Protein AF-A0A0R0LYL5-F1 (afdb_monomer_lite)

Foldseek 3Di:
DDDDPPDDPPDPPLPPDDLVNQLPDQAHDFPVLCCVNPVPDDNVVSQQSSVVVLLVVVCVVPVPFQQLVVLLVPQPVLLVLLVVLLVVLVPDDPVLQWAQAPPTDRQDFLDPPFAKKKKWWQAARNQHPVNVCVLCVVDPQFDDKDKKQALLDPGRGIMIITTGDRPDPPVVVVVVSCVRDDPRTDMDIDGDHSDFDEAEDQDDDDPCLVVLLVLVVVQQCLQNVHPDDDDDPDSSSSQSSCCRSQVAHLRLRDGTRDPVRCCVVGTRGYHYHPHDPHPLSVVSSSQLSDDDDPVVLLPDDLLNVLLVQWDDPDPQWIAGVVPRDIDRDSVVSSVCCCPVVVVVSVVSVVSSVSSNSSSSNCHSNNSCSSNVSSDSDDDPNSPDCVPPDPPPPPPVDPPPDDDDDDD

Sequence (407 aa):
MAAFQNDRYNSKSLENVDLEFAIRNRKILTPIEFKLTFPNENYEEYTKLYYEEKLHRFFDRYSSEKWFNEKSDSGMSSKQKILDNYEEFEHLNREILPVLNINQVINTRLKNNDGHYLIFKNLPPNYGIRDIIELLSRFEEIKDFSIAKTSFNQSYDRRVFLTLEQNTDKTDIIEKLRLQTLDRIEIEYFEITHKIITKSSWIDQKPSDLENLRRILEILNKQYRTDIKFESDNIDHFIIFLRYVFNYCYYCTKLYDSDIEMFYDCGDYHLRDNKVQTTIFDRKQRVLTMEKDFSFAQNQTLEKELEYHVTRESANIFSCTQCHRNFENTKNVVEHIKIQHEAFARQIGRCLESFKKFVTQIDINLLIHLDGIDNNFLPSFSVHESEGSAVKYDLPLIYSGNLKFKK

InterPro domains:
  IPR013087 Zinc finger C2H2-type [PS00028] (320-341)
  IPR013087 Zinc finger C2H2-type [PS50157] (318-341)
  IPR035979 RNA-binding domain superfamily [SSF54928] (109-186)

Radius of gyration: 26.13 Å; chains: 1; bounding box: 83×54×70 Å

Structure (mmCIF, N/CA/C/O backbone):
data_AF-A0A0R0LYL5-F1
#
_entry.id   AF-A0A0R0LYL5-F1
#
loop_
_atom_site.group_PDB
_atom_site.id
_atom_site.type_symbol
_atom_site.label_atom_id
_atom_site.label_alt_id
_atom_site.label_comp_id
_atom_site.label_asym_id
_atom_site.label_entity_id
_atom_site.label_seq_id
_atom_site.pdbx_PDB_ins_code
_atom_site.Cartn_x
_atom_site.Cartn_y
_atom_site.Cartn_z
_atom_site.occupancy
_atom_site.B_iso_or_equiv
_atom_site.auth_seq_id
_atom_site.auth_comp_id
_atom_site.auth_asym_id
_atom_site.auth_atom_id
_atom_site.pdbx_PDB_model_num
ATOM 1 N N . MET A 1 1 ? -45.315 -14.054 -40.534 1.00 37.78 1 MET A N 1
ATOM 2 C CA . MET A 1 1 ? -44.138 -14.710 -41.140 1.00 37.78 1 MET A CA 1
ATOM 3 C C . MET A 1 1 ? -43.062 -13.661 -41.379 1.00 37.78 1 MET A C 1
ATOM 5 O O . MET A 1 1 ? -43.033 -13.043 -42.429 1.00 37.78 1 MET A O 1
ATOM 9 N N . ALA A 1 2 ? -42.233 -13.422 -40.369 1.00 29.41 2 ALA A N 1
ATOM 10 C CA . ALA A 1 2 ? -40.945 -12.748 -40.488 1.00 29.41 2 ALA A CA 1
ATOM 11 C C . ALA A 1 2 ? -40.094 -13.347 -39.367 1.00 29.41 2 ALA A C 1
ATOM 13 O O . ALA A 1 2 ? -40.275 -13.021 -38.195 1.00 29.41 2 ALA A O 1
ATOM 14 N N . ALA A 1 3 ? -39.305 -14.357 -39.722 1.00 32.59 3 ALA A N 1
ATOM 15 C CA . ALA A 1 3 ? -38.373 -14.997 -38.815 1.00 32.59 3 ALA A CA 1
ATOM 16 C C . ALA A 1 3 ? -37.209 -14.028 -38.600 1.00 32.59 3 ALA A C 1
ATOM 18 O O . ALA A 1 3 ? -36.387 -13.844 -39.494 1.00 32.59 3 ALA A O 1
ATOM 19 N N . PHE A 1 4 ? -37.161 -13.385 -37.435 1.00 31.69 4 PHE A N 1
ATOM 20 C CA . PHE A 1 4 ? -35.931 -12.755 -36.980 1.00 31.69 4 PHE A CA 1
ATOM 21 C C . PHE A 1 4 ? -35.004 -13.869 -36.504 1.00 31.69 4 PHE A C 1
ATOM 23 O O . PHE A 1 4 ? -35.215 -14.479 -35.456 1.00 31.69 4 PHE A O 1
ATOM 30 N N . GLN A 1 5 ? -34.021 -14.170 -37.350 1.00 33.56 5 GLN A N 1
ATOM 31 C CA . GLN A 1 5 ? -32.858 -14.970 -37.008 1.00 33.56 5 GLN A CA 1
ATOM 32 C C . GLN A 1 5 ? -32.156 -14.307 -35.824 1.00 33.56 5 GLN A C 1
ATOM 34 O O . GLN A 1 5 ? -31.600 -13.217 -35.932 1.00 33.56 5 GLN A O 1
ATOM 39 N N . ASN A 1 6 ? -32.233 -14.976 -34.680 1.00 35.50 6 ASN A N 1
ATOM 40 C CA . ASN A 1 6 ? -31.484 -14.649 -33.480 1.00 35.50 6 ASN A CA 1
ATOM 41 C C . ASN A 1 6 ? -30.079 -15.246 -33.652 1.00 35.50 6 ASN A C 1
ATOM 43 O O . ASN A 1 6 ? -29.750 -16.290 -33.091 1.00 35.50 6 ASN A O 1
ATOM 47 N N . ASP A 1 7 ? -29.288 -14.634 -34.532 1.00 35.66 7 ASP A N 1
ATOM 48 C CA . ASP A 1 7 ? -27.904 -15.022 -34.769 1.00 35.66 7 ASP A CA 1
ATOM 49 C C . ASP A 1 7 ? -26.972 -14.280 -33.796 1.00 35.66 7 ASP A C 1
ATOM 51 O O . ASP A 1 7 ? -26.820 -13.062 -33.846 1.00 35.66 7 ASP A O 1
ATOM 55 N N . ARG A 1 8 ? -26.296 -15.073 -32.956 1.00 39.69 8 ARG A N 1
ATOM 56 C CA . ARG A 1 8 ? -24.938 -14.849 -32.423 1.00 39.69 8 ARG A CA 1
ATOM 57 C C . ARG A 1 8 ? -24.684 -13.589 -31.582 1.00 39.69 8 ARG A C 1
ATOM 59 O O . ARG A 1 8 ? -24.010 -12.664 -32.024 1.00 39.69 8 ARG A O 1
ATOM 66 N N . TYR A 1 9 ? -25.025 -13.662 -30.296 1.00 40.66 9 TYR A N 1
ATOM 67 C CA . TYR A 1 9 ? -24.316 -12.903 -29.249 1.00 40.66 9 TYR A CA 1
ATOM 68 C C . TYR A 1 9 ? -23.882 -13.767 -28.051 1.00 40.66 9 TYR A C 1
ATOM 70 O O . TYR A 1 9 ? -23.636 -13.256 -26.970 1.00 40.66 9 TYR A O 1
ATOM 78 N N . ASN A 1 10 ? -23.707 -15.076 -28.257 1.00 42.78 10 ASN A N 1
ATOM 79 C CA . ASN A 1 10 ? -23.038 -15.960 -27.300 1.00 42.78 10 ASN A CA 1
ATOM 80 C C . ASN A 1 10 ? -21.687 -16.391 -27.890 1.00 42.78 10 ASN A C 1
ATOM 82 O O . ASN A 1 10 ? -21.699 -17.074 -28.909 1.00 42.78 10 ASN A O 1
ATOM 86 N N . SER A 1 11 ? -20.585 -15.969 -27.241 1.00 42.34 11 SER A N 1
ATOM 87 C CA . SER A 1 11 ? -19.160 -16.387 -27.378 1.00 42.34 11 SER A CA 1
ATOM 88 C C . SER A 1 11 ? -18.119 -15.300 -27.718 1.00 42.34 11 SER A C 1
ATOM 90 O O . SER A 1 11 ? -16.927 -15.586 -27.662 1.00 42.34 11 SER A O 1
ATOM 92 N N . LYS A 1 12 ? -18.500 -14.050 -28.017 1.00 41.22 12 LYS A N 1
ATOM 93 C CA . LYS A 1 12 ? -17.558 -13.023 -28.530 1.00 41.22 12 LYS A CA 1
ATOM 94 C C . LYS A 1 12 ? -16.740 -12.215 -27.501 1.00 41.22 12 LYS A C 1
ATOM 96 O O . LYS A 1 12 ? -16.011 -11.316 -27.907 1.00 41.22 12 LYS A O 1
ATOM 101 N N . SER A 1 13 ? -16.812 -12.484 -26.196 1.00 53.16 13 SER A N 1
ATOM 102 C CA . SER A 1 13 ? -16.097 -11.672 -25.183 1.00 53.16 13 SER A CA 1
ATOM 103 C C . SER A 1 13 ? -14.741 -12.228 -24.720 1.00 53.16 13 SER A C 1
ATOM 105 O O . SER A 1 13 ? -14.050 -11.549 -23.964 1.00 53.16 13 SER A O 1
ATOM 107 N N . LEU A 1 14 ? -14.329 -13.412 -25.190 1.00 54.69 14 LEU A N 1
ATOM 108 C CA . LEU A 1 14 ? -13.020 -14.019 -24.887 1.00 54.69 14 LEU A CA 1
ATOM 109 C C . LEU A 1 14 ? -12.032 -13.992 -26.067 1.00 54.69 14 LEU A C 1
ATOM 111 O O . LEU A 1 14 ? -10.840 -14.161 -25.846 1.00 54.69 14 LEU A O 1
ATOM 115 N N . GLU A 1 15 ? -12.489 -13.734 -27.300 1.00 57.09 15 GLU A N 1
ATOM 116 C CA . GLU A 1 15 ? -11.654 -13.831 -28.517 1.00 57.09 15 GLU A CA 1
ATOM 117 C C . GLU A 1 15 ? -10.520 -12.783 -28.607 1.00 57.09 15 GLU A C 1
ATOM 119 O O . GLU A 1 15 ? -9.663 -12.908 -29.473 1.00 57.09 15 GLU A O 1
ATOM 124 N N . ASN A 1 16 ? -10.464 -11.794 -27.702 1.00 72.00 16 ASN A N 1
ATOM 125 C CA . ASN A 1 16 ? -9.470 -10.706 -27.720 1.00 72.00 16 ASN A CA 1
ATOM 126 C C . ASN A 1 16 ? -8.650 -10.564 -26.421 1.00 72.00 16 ASN A C 1
ATOM 128 O O . ASN A 1 16 ? -8.036 -9.520 -26.204 1.00 72.00 16 ASN A O 1
ATOM 132 N N . VAL A 1 17 ? -8.668 -11.552 -25.519 1.00 86.50 17 VAL A N 1
ATOM 133 C CA . VAL A 1 17 ? -7.812 -11.515 -24.321 1.00 86.50 17 VAL A CA 1
ATOM 134 C C . VAL A 1 17 ? -6.481 -12.177 -24.662 1.00 86.50 17 VAL A C 1
ATOM 136 O O . VAL A 1 17 ? -6.354 -13.395 -24.597 1.00 86.50 17 VAL A O 1
ATOM 139 N N . ASP A 1 18 ? -5.497 -11.369 -25.049 1.00 93.06 18 ASP A N 1
ATOM 140 C CA . ASP A 1 18 ? -4.116 -11.809 -25.241 1.00 93.06 18 ASP A CA 1
ATOM 141 C C . ASP A 1 18 ? -3.247 -11.537 -23.997 1.00 93.06 18 ASP A C 1
ATOM 143 O O . ASP A 1 18 ? -3.673 -10.926 -23.006 1.00 93.06 18 ASP A O 1
ATOM 147 N N . LEU A 1 19 ? -2.012 -12.041 -24.030 1.00 94.44 19 LEU A N 1
ATOM 148 C CA . LEU A 1 19 ? -1.060 -11.884 -22.933 1.00 94.44 19 LEU A CA 1
ATOM 149 C C . LEU A 1 19 ? -0.718 -10.403 -22.686 1.00 94.44 19 LEU A C 1
ATOM 151 O O . LEU A 1 19 ? -0.581 -9.984 -21.537 1.00 94.44 19 LEU A O 1
ATOM 155 N N . GLU A 1 20 ? -0.635 -9.592 -23.744 1.00 95.44 20 GLU A N 1
ATOM 156 C CA . GLU A 1 20 ? -0.343 -8.156 -23.662 1.00 95.44 20 GLU A CA 1
ATOM 157 C C . GLU A 1 20 ? -1.456 -7.399 -22.918 1.00 95.44 20 GLU A C 1
ATOM 159 O O . GLU A 1 20 ? -1.186 -6.569 -22.042 1.00 95.44 20 GLU A O 1
ATOM 164 N N . PHE A 1 21 ? -2.718 -7.736 -23.191 1.00 93.94 21 PHE A N 1
ATOM 165 C CA . PHE A 1 21 ? -3.873 -7.246 -22.451 1.00 93.94 21 PHE A CA 1
ATOM 166 C C . PHE A 1 21 ? -3.800 -7.641 -20.972 1.00 93.94 21 PHE A C 1
ATOM 168 O O . PHE A 1 21 ? -4.047 -6.801 -20.101 1.00 93.94 21 PHE A O 1
ATOM 175 N N . ALA A 1 22 ? -3.440 -8.892 -20.665 1.00 94.00 22 ALA A N 1
ATOM 176 C CA . ALA A 1 22 ? -3.311 -9.366 -19.287 1.00 94.00 22 ALA A CA 1
ATOM 177 C C . ALA A 1 22 ? -2.176 -8.665 -18.519 1.00 94.00 22 ALA A C 1
ATOM 179 O O . ALA A 1 22 ? -2.357 -8.339 -17.345 1.00 94.00 22 ALA A O 1
ATOM 180 N N . ILE A 1 23 ? -1.042 -8.385 -19.172 1.00 95.38 23 ILE A N 1
ATOM 181 C CA . ILE A 1 23 ? 0.088 -7.620 -18.607 1.00 95.38 23 ILE A CA 1
ATOM 182 C C . ILE A 1 23 ? -0.342 -6.180 -18.296 1.00 95.38 23 ILE A C 1
ATOM 184 O O . ILE A 1 23 ? -0.070 -5.644 -17.221 1.00 95.38 23 ILE A O 1
ATOM 188 N N . ARG A 1 24 ? -1.083 -5.543 -19.211 1.00 94.00 24 ARG A N 1
ATOM 189 C CA . ARG A 1 24 ? -1.562 -4.164 -19.027 1.00 94.00 24 ARG A CA 1
ATOM 190 C C . ARG A 1 24 ? -2.746 -4.051 -18.071 1.00 94.00 24 ARG A C 1
ATOM 192 O O . ARG A 1 24 ? -3.035 -2.942 -17.599 1.00 94.00 24 ARG A O 1
ATOM 199 N N . ASN A 1 25 ? -3.416 -5.160 -17.760 1.00 92.25 25 ASN A N 1
ATOM 200 C CA . ASN A 1 25 ? -4.586 -5.182 -16.892 1.00 92.25 25 ASN A CA 1
ATOM 201 C C . ASN A 1 25 ? -4.283 -4.585 -15.512 1.00 92.25 25 ASN A C 1
ATOM 203 O O . ASN A 1 25 ? -3.159 -4.653 -15.032 1.00 92.25 25 ASN A O 1
ATOM 207 N N . ARG A 1 26 ? -5.270 -3.976 -14.845 1.00 91.12 26 ARG A N 1
ATOM 208 C CA . ARG A 1 26 ? -5.086 -3.439 -13.482 1.00 91.12 26 ARG A CA 1
ATOM 209 C C . ARG A 1 26 ? -4.854 -4.542 -12.442 1.00 91.12 26 ARG A C 1
ATOM 211 O O . ARG A 1 26 ? -4.324 -4.233 -11.386 1.00 91.12 26 ARG A O 1
ATOM 218 N N . LYS A 1 27 ? -5.299 -5.771 -12.711 1.00 92.81 27 LYS A N 1
ATOM 219 C CA . LYS A 1 27 ? -5.273 -6.876 -11.752 1.00 92.81 27 LYS A CA 1
ATOM 220 C C . LYS A 1 27 ? -4.362 -7.979 -12.254 1.00 92.81 27 LYS A C 1
ATOM 222 O O . LYS A 1 27 ? -4.540 -8.448 -13.377 1.00 92.81 27 LYS A O 1
ATOM 227 N N . ILE A 1 28 ? -3.474 -8.438 -11.384 1.00 95.38 28 ILE A N 1
ATOM 228 C CA . ILE A 1 28 ? -2.686 -9.641 -11.635 1.00 95.38 28 ILE A CA 1
ATOM 229 C C . ILE A 1 28 ? -3.595 -10.869 -11.585 1.00 95.38 28 ILE A C 1
ATOM 231 O O . ILE A 1 28 ? -4.496 -10.942 -10.744 1.00 95.38 28 ILE A O 1
ATOM 235 N N . LEU A 1 29 ? -3.375 -11.832 -12.477 1.00 94.00 29 LEU A N 1
ATOM 236 C CA . LEU A 1 29 ? -4.056 -13.126 -12.437 1.00 94.00 29 LEU A CA 1
ATOM 237 C C . LEU A 1 29 ? -3.404 -14.046 -11.410 1.00 94.00 29 LEU A C 1
ATOM 239 O O . LEU A 1 29 ? -2.181 -14.114 -11.331 1.00 94.00 29 LEU A O 1
ATOM 243 N N . THR A 1 30 ? -4.206 -14.798 -10.657 1.00 93.56 30 THR A N 1
ATOM 244 C CA . THR A 1 30 ? -3.694 -15.920 -9.849 1.00 93.56 30 THR A CA 1
ATOM 245 C C . THR A 1 30 ? -3.184 -17.052 -10.757 1.00 93.56 30 THR A C 1
ATOM 247 O O . THR A 1 30 ? -3.600 -17.117 -11.916 1.00 93.56 30 THR A O 1
ATOM 250 N N . PRO A 1 31 ? -2.367 -18.002 -10.260 1.00 94.12 31 PRO A N 1
ATOM 251 C CA . PRO A 1 31 ? -1.890 -19.121 -11.081 1.00 94.12 31 PRO A CA 1
ATOM 252 C C . PRO A 1 31 ? -3.026 -19.930 -11.724 1.00 94.12 31 PRO A C 1
ATOM 254 O O . PRO A 1 31 ? -2.917 -20.382 -12.860 1.00 94.12 31 PRO A O 1
ATOM 257 N N . ILE A 1 32 ? -4.142 -20.087 -11.002 1.00 91.69 32 ILE A N 1
ATOM 258 C CA . ILE A 1 32 ? -5.327 -20.809 -11.480 1.00 91.69 32 ILE A CA 1
ATOM 259 C C . ILE A 1 32 ? -6.021 -20.013 -12.591 1.00 91.69 32 ILE A C 1
ATOM 261 O O . ILE A 1 32 ? -6.263 -20.558 -13.663 1.00 91.69 32 ILE A O 1
ATOM 265 N N . GLU A 1 33 ? -6.297 -18.724 -12.358 1.00 92.12 33 GLU A N 1
ATOM 266 C CA . GLU A 1 33 ? -6.915 -17.832 -13.355 1.00 92.12 33 GLU A CA 1
ATOM 267 C C . GLU A 1 33 ? -6.060 -17.746 -14.628 1.00 92.12 33 GLU A C 1
ATOM 269 O O . GLU A 1 33 ? -6.581 -17.820 -15.741 1.00 92.12 33 GLU A O 1
ATOM 274 N N . PHE A 1 34 ? -4.738 -17.642 -14.471 1.00 93.75 34 PHE A N 1
ATOM 275 C CA . PHE A 1 34 ? -3.806 -17.580 -15.587 1.00 93.75 34 PHE A CA 1
ATOM 276 C C . PHE A 1 34 ? -3.783 -18.882 -16.379 1.00 93.75 34 PHE A C 1
ATOM 278 O O . PHE A 1 34 ? -3.950 -18.839 -17.588 1.00 93.75 34 PHE A O 1
ATOM 285 N N . LYS A 1 35 ? -3.656 -20.043 -15.723 1.00 93.31 35 LYS A N 1
ATOM 286 C CA . LYS A 1 35 ? -3.635 -21.345 -16.410 1.00 93.31 35 LYS A CA 1
ATOM 287 C C . LYS A 1 35 ? -4.920 -21.615 -17.194 1.00 93.31 35 LYS A C 1
ATOM 289 O O . LYS A 1 35 ? -4.877 -22.264 -18.234 1.00 93.31 35 LYS A O 1
ATOM 294 N N . LEU A 1 36 ? -6.059 -21.138 -16.697 1.00 90.19 36 LEU A N 1
ATOM 295 C CA . LEU A 1 36 ? -7.336 -21.266 -17.394 1.00 90.19 36 LEU A CA 1
ATOM 296 C C . LEU A 1 36 ? -7.448 -20.313 -18.592 1.00 90.19 36 LEU A C 1
ATOM 298 O O . LEU A 1 36 ? -8.075 -20.671 -19.584 1.00 90.19 36 LEU A O 1
ATOM 302 N N . THR A 1 37 ? -6.837 -19.128 -18.511 1.00 89.75 37 THR A N 1
ATOM 303 C CA . THR A 1 37 ? -6.872 -18.120 -19.586 1.00 89.75 37 THR A CA 1
ATOM 304 C C . THR A 1 37 ? -5.810 -18.392 -20.662 1.00 89.75 37 THR A C 1
ATOM 306 O O . THR A 1 37 ? -6.084 -18.273 -21.851 1.00 89.75 37 THR A O 1
ATOM 309 N N . PHE A 1 38 ? -4.610 -18.806 -20.251 1.00 93.62 38 PHE A N 1
ATOM 310 C CA . PHE A 1 38 ? -3.410 -18.962 -21.073 1.00 93.62 38 PHE A CA 1
ATOM 311 C C . PHE A 1 38 ? -2.708 -20.304 -20.776 1.00 93.62 38 PHE A C 1
ATOM 313 O O . PHE A 1 38 ? -1.616 -20.332 -20.207 1.00 93.62 38 PHE A O 1
ATOM 320 N N . PRO A 1 39 ? -3.311 -21.452 -21.138 1.00 94.06 39 PRO A N 1
ATOM 321 C CA . PRO A 1 39 ? -2.832 -22.775 -20.717 1.00 94.06 39 PRO A CA 1
ATOM 322 C C . PRO A 1 39 ? -1.439 -23.154 -21.243 1.00 94.06 39 PRO A C 1
ATOM 324 O O . PRO A 1 39 ? -0.810 -24.049 -20.681 1.00 94.06 39 PRO A O 1
ATOM 327 N N . ASN A 1 40 ? -0.975 -22.494 -22.307 1.00 95.94 40 ASN A N 1
ATOM 328 C CA . ASN A 1 40 ? 0.311 -22.766 -22.954 1.00 95.94 40 ASN A CA 1
ATOM 329 C C . ASN A 1 40 ? 1.400 -21.743 -22.596 1.00 95.94 40 ASN A C 1
ATOM 331 O O . ASN A 1 40 ? 2.535 -21.896 -23.041 1.00 95.94 40 ASN A O 1
ATOM 335 N N . GLU A 1 41 ? 1.066 -20.708 -21.825 1.00 97.06 41 GLU A N 1
ATOM 336 C CA . GLU A 1 41 ? 2.000 -19.642 -21.466 1.00 97.06 41 GLU A CA 1
ATOM 337 C C . GLU A 1 41 ? 2.677 -19.918 -20.119 1.00 97.06 41 GLU A C 1
ATOM 339 O O . GLU A 1 41 ? 2.166 -20.651 -19.266 1.00 97.06 41 GLU A O 1
ATOM 344 N N . ASN A 1 42 ? 3.842 -19.307 -19.905 1.00 97.12 42 ASN A N 1
ATOM 345 C CA . ASN A 1 42 ? 4.579 -19.424 -18.651 1.00 97.12 42 ASN A CA 1
ATOM 346 C C . ASN A 1 42 ? 4.101 -18.365 -17.640 1.00 97.12 42 ASN A C 1
ATOM 348 O O . ASN A 1 42 ? 4.197 -17.162 -17.886 1.00 97.12 42 ASN A O 1
ATOM 352 N N . TYR A 1 43 ? 3.614 -18.817 -16.481 1.00 96.00 43 TYR A N 1
ATOM 353 C CA . TYR A 1 43 ? 3.105 -17.920 -15.445 1.00 96.00 43 TYR A CA 1
ATOM 354 C C . TYR A 1 43 ? 4.190 -17.044 -14.805 1.00 96.00 43 TYR A C 1
ATOM 356 O O . TYR A 1 43 ? 3.941 -15.873 -14.538 1.00 96.00 43 TYR A O 1
ATOM 364 N N . GLU A 1 44 ? 5.389 -17.580 -14.575 1.00 96.25 44 GLU A N 1
ATOM 365 C CA . GLU A 1 44 ? 6.498 -16.828 -13.976 1.00 96.25 44 GLU A CA 1
ATOM 366 C C . GLU A 1 44 ? 6.909 -15.668 -14.889 1.00 96.25 44 GLU A C 1
ATOM 368 O O . GLU A 1 44 ? 6.981 -14.525 -14.434 1.00 96.25 44 GLU A O 1
ATOM 373 N N . GLU A 1 45 ? 7.058 -15.925 -16.193 1.00 96.38 45 GLU A N 1
ATOM 374 C CA . GLU A 1 45 ? 7.364 -14.874 -17.170 1.00 96.38 45 GLU A CA 1
ATOM 375 C C . GLU A 1 45 ? 6.231 -13.842 -17.258 1.00 96.38 45 GLU A C 1
ATOM 377 O O . GLU A 1 45 ? 6.499 -12.642 -17.272 1.00 96.38 45 GLU A O 1
ATOM 382 N N . TYR A 1 46 ? 4.963 -14.273 -17.213 1.00 96.38 46 TYR A N 1
ATOM 383 C CA . TYR A 1 46 ? 3.833 -13.345 -17.105 1.00 96.38 46 TYR A CA 1
ATOM 384 C C . TYR A 1 46 ? 3.937 -12.445 -15.869 1.00 96.38 46 TYR A C 1
ATOM 386 O O . TYR A 1 46 ? 3.795 -11.230 -15.996 1.00 96.38 46 TYR A O 1
ATOM 394 N N . THR A 1 47 ? 4.182 -13.005 -14.679 1.00 96.50 47 THR A N 1
ATOM 395 C CA . THR A 1 47 ? 4.264 -12.201 -13.449 1.00 96.50 47 THR A CA 1
ATOM 396 C C . THR A 1 47 ? 5.414 -11.201 -13.502 1.00 96.50 47 THR A C 1
ATOM 398 O O . THR A 1 47 ? 5.235 -10.049 -13.110 1.00 96.50 47 THR A O 1
ATOM 401 N N . LYS A 1 48 ? 6.564 -11.603 -14.052 1.00 96.19 48 LYS A N 1
ATOM 402 C CA . LYS A 1 48 ? 7.718 -10.731 -14.267 1.00 96.19 48 LYS A CA 1
ATOM 403 C C . LYS A 1 48 ? 7.369 -9.565 -15.192 1.00 96.19 48 LYS A C 1
ATOM 405 O O . LYS A 1 48 ? 7.531 -8.419 -14.785 1.00 96.19 48 LYS A O 1
ATOM 410 N N . LEU A 1 49 ? 6.820 -9.841 -16.378 1.00 96.00 49 LEU A N 1
ATOM 411 C CA . LEU A 1 49 ? 6.417 -8.804 -17.337 1.00 96.00 49 LEU A CA 1
ATOM 412 C C . LEU A 1 49 ? 5.314 -7.893 -16.776 1.00 96.00 49 LEU A C 1
ATOM 414 O O . LEU A 1 49 ? 5.347 -6.679 -16.973 1.00 96.00 49 LEU A O 1
ATOM 418 N N . TYR A 1 50 ? 4.355 -8.462 -16.038 1.00 96.81 50 TYR A N 1
ATOM 419 C CA . TYR A 1 50 ? 3.312 -7.708 -15.343 1.00 96.81 50 TYR A CA 1
ATOM 420 C C . TYR A 1 50 ? 3.923 -6.707 -14.357 1.00 96.81 50 TYR A C 1
ATOM 422 O O . TYR A 1 50 ? 3.620 -5.515 -14.425 1.00 96.81 50 TYR A O 1
ATOM 430 N N . TYR A 1 51 ? 4.798 -7.155 -13.452 1.00 96.88 51 TYR A N 1
ATOM 431 C CA . TYR A 1 51 ? 5.401 -6.255 -12.471 1.00 96.88 51 TYR A CA 1
ATOM 432 C C . TYR A 1 51 ? 6.388 -5.272 -13.098 1.00 96.88 51 TYR A C 1
ATOM 434 O O . TYR A 1 51 ? 6.433 -4.135 -12.641 1.00 96.88 51 TYR A O 1
ATOM 442 N N . GLU A 1 52 ? 7.133 -5.654 -14.135 1.00 95.06 52 GLU A N 1
ATOM 443 C CA . GLU A 1 52 ? 8.007 -4.741 -14.878 1.00 95.06 52 GLU A CA 1
ATOM 444 C C . GLU A 1 52 ? 7.212 -3.539 -15.404 1.00 95.06 52 GLU A C 1
ATOM 446 O O . GLU A 1 52 ? 7.480 -2.400 -15.017 1.00 95.06 52 GLU A O 1
ATOM 451 N N . GLU A 1 53 ? 6.134 -3.792 -16.146 1.00 94.94 53 GLU A N 1
ATOM 452 C CA . GLU A 1 53 ? 5.246 -2.745 -16.659 1.00 94.94 53 GLU A CA 1
ATOM 453 C C . GLU A 1 53 ? 4.622 -1.901 -15.530 1.00 94.94 53 GLU A C 1
ATOM 455 O O . GLU A 1 53 ? 4.558 -0.669 -15.611 1.00 94.94 53 GLU A O 1
ATOM 460 N N . LYS A 1 54 ? 4.144 -2.539 -14.452 1.00 95.31 54 LYS A N 1
ATOM 461 C CA . LYS A 1 54 ? 3.479 -1.832 -13.344 1.00 95.31 54 LYS A CA 1
ATOM 462 C C . LYS A 1 54 ? 4.428 -0.956 -12.544 1.00 95.31 54 LYS A C 1
ATOM 464 O O . LYS A 1 54 ? 4.049 0.161 -12.190 1.00 95.31 54 LYS A O 1
ATOM 469 N N . LEU A 1 55 ? 5.625 -1.451 -12.248 1.00 95.69 55 LEU A N 1
ATOM 470 C CA . LEU A 1 55 ? 6.614 -0.729 -11.460 1.00 95.69 55 LEU A CA 1
ATOM 471 C C . LEU A 1 55 ? 7.121 0.494 -12.214 1.00 95.69 55 LEU A C 1
ATOM 473 O O . LEU A 1 55 ? 7.136 1.571 -11.623 1.00 95.69 55 LEU A O 1
ATOM 477 N N . HIS A 1 56 ? 7.456 0.356 -13.500 1.00 93.88 56 HIS A N 1
ATOM 478 C CA . HIS A 1 56 ? 7.876 1.489 -14.328 1.00 93.88 56 HIS A CA 1
ATOM 479 C C . HIS A 1 56 ? 6.777 2.544 -14.418 1.00 93.88 56 HIS A C 1
ATOM 481 O O . HIS A 1 56 ? 6.986 3.689 -14.028 1.00 93.88 56 HIS A O 1
ATOM 487 N N . ARG A 1 57 ? 5.555 2.144 -14.790 1.00 94.06 57 ARG A N 1
ATOM 488 C CA . ARG A 1 57 ? 4.426 3.078 -14.893 1.00 94.06 57 ARG A CA 1
ATOM 489 C C . ARG A 1 57 ? 4.131 3.797 -13.576 1.00 94.06 57 ARG A C 1
ATOM 491 O O . ARG A 1 57 ? 3.786 4.978 -13.583 1.00 94.06 57 ARG A O 1
ATOM 498 N N . PHE A 1 58 ? 4.212 3.088 -12.450 1.00 93.25 58 PHE A N 1
ATOM 499 C CA . PHE A 1 58 ? 4.033 3.697 -11.135 1.00 93.25 58 PHE A CA 1
ATOM 500 C C . PHE A 1 58 ? 5.160 4.691 -10.837 1.00 93.25 58 PHE A C 1
ATOM 502 O O . PHE A 1 58 ? 4.894 5.823 -10.438 1.00 93.25 58 PHE A O 1
ATOM 509 N N . PHE A 1 59 ? 6.411 4.279 -11.032 1.00 94.44 59 PHE A N 1
ATOM 510 C CA . PHE A 1 59 ? 7.579 5.100 -10.745 1.00 94.44 59 PHE A CA 1
ATOM 511 C C . PHE A 1 59 ? 7.618 6.365 -11.608 1.00 94.44 59 PHE A C 1
ATOM 513 O O . PHE A 1 59 ? 7.769 7.461 -11.073 1.00 94.44 59 PHE A O 1
ATOM 520 N N . ASP A 1 60 ? 7.388 6.251 -12.913 1.00 93.00 60 ASP A N 1
ATOM 521 C CA . ASP A 1 60 ? 7.365 7.390 -13.836 1.00 93.00 60 ASP A CA 1
ATOM 522 C C . ASP A 1 60 ? 6.295 8.410 -13.448 1.00 93.00 60 ASP A C 1
ATOM 524 O O . ASP A 1 60 ? 6.498 9.619 -13.552 1.00 93.00 60 ASP A O 1
ATOM 528 N N . ARG A 1 61 ? 5.155 7.923 -12.946 1.00 91.75 61 ARG A N 1
ATOM 529 C CA . ARG A 1 61 ? 4.050 8.780 -12.526 1.00 91.75 61 ARG A CA 1
ATOM 530 C C . ARG A 1 61 ? 4.316 9.518 -11.214 1.00 91.75 61 ARG A C 1
ATOM 532 O O . ARG A 1 61 ? 3.810 10.625 -11.062 1.00 91.75 61 ARG A O 1
ATOM 539 N N . TYR A 1 62 ? 5.037 8.913 -10.268 1.00 90.88 62 TYR A N 1
ATOM 540 C CA . TYR A 1 62 ? 5.112 9.416 -8.887 1.00 90.88 62 TYR A CA 1
ATOM 541 C C . TYR A 1 62 ? 6.509 9.802 -8.401 1.00 90.88 62 TYR A C 1
ATOM 543 O O . TYR A 1 62 ? 6.616 10.439 -7.359 1.00 90.88 62 TYR A O 1
ATOM 551 N N . SER A 1 63 ? 7.577 9.468 -9.124 1.00 92.19 63 SER A N 1
ATOM 552 C CA . SER A 1 63 ? 8.965 9.707 -8.691 1.00 92.19 63 SER A CA 1
ATOM 553 C C . SER A 1 63 ? 9.297 11.183 -8.429 1.00 92.19 63 SER A C 1
ATOM 555 O O . SER A 1 63 ? 10.144 11.492 -7.589 1.00 92.19 63 SER A O 1
ATOM 557 N N . SER A 1 64 ? 8.610 12.107 -9.103 1.00 90.62 64 SER A N 1
ATOM 558 C CA . SER A 1 64 ? 8.763 13.553 -8.910 1.00 90.62 64 SER A CA 1
ATOM 559 C C . SER A 1 64 ? 7.943 14.116 -7.743 1.00 90.62 64 SER A C 1
ATOM 561 O O . SER A 1 64 ? 8.162 15.260 -7.341 1.00 90.62 64 SER A O 1
ATOM 563 N N . GLU A 1 65 ? 7.015 13.344 -7.176 1.00 89.38 65 GLU A N 1
ATOM 564 C CA . GLU A 1 65 ? 6.121 13.816 -6.123 1.00 89.38 65 GLU A CA 1
ATOM 565 C C . GLU A 1 65 ? 6.826 13.865 -4.758 1.00 89.38 65 GLU A C 1
ATOM 567 O O . GLU A 1 65 ? 7.602 12.973 -4.394 1.00 89.38 65 GLU A O 1
ATOM 572 N N . LYS A 1 66 ? 6.535 14.895 -3.948 1.00 89.81 66 LYS A N 1
ATOM 573 C CA . LYS A 1 66 ? 7.163 15.055 -2.619 1.00 89.81 66 LYS A CA 1
ATOM 574 C C . LYS A 1 66 ? 6.888 13.852 -1.716 1.00 89.81 66 LYS A C 1
ATOM 576 O O . LYS A 1 66 ? 7.819 13.301 -1.132 1.00 89.81 66 LYS A O 1
ATOM 581 N N . TRP A 1 67 ? 5.631 13.405 -1.653 1.00 86.38 67 TRP A N 1
ATOM 582 C CA . TRP A 1 67 ? 5.230 12.283 -0.799 1.00 86.38 67 TRP A CA 1
ATOM 583 C C . TRP A 1 67 ? 5.973 10.980 -1.128 1.00 86.38 67 TRP A C 1
ATOM 585 O O . TRP A 1 67 ? 6.249 10.186 -0.228 1.00 86.38 67 TRP A O 1
ATOM 595 N N . PHE A 1 68 ? 6.283 10.747 -2.407 1.00 87.56 68 PHE A N 1
ATOM 596 C CA . PHE A 1 68 ? 6.958 9.533 -2.857 1.00 87.56 68 PHE A CA 1
ATOM 597 C C . PHE A 1 68 ? 8.388 9.491 -2.315 1.00 87.56 68 PHE A C 1
ATOM 599 O O . PHE A 1 68 ? 8.831 8.477 -1.777 1.00 87.56 68 PHE A O 1
ATOM 606 N N . ASN A 1 69 ? 9.074 10.632 -2.377 1.00 86.31 69 ASN A N 1
ATOM 607 C CA . ASN A 1 69 ? 10.417 10.788 -1.835 1.00 86.31 69 ASN A CA 1
ATOM 608 C C . ASN A 1 69 ? 10.426 10.650 -0.302 1.00 86.31 69 ASN A C 1
ATOM 610 O O . ASN A 1 69 ? 11.247 9.916 0.244 1.00 86.31 69 ASN A O 1
ATOM 614 N N . GLU A 1 70 ? 9.454 11.253 0.385 1.00 86.25 70 GLU A N 1
ATOM 615 C CA . GLU A 1 70 ? 9.309 11.175 1.848 1.00 86.25 70 GLU A CA 1
ATOM 616 C C . GLU A 1 70 ? 9.009 9.758 2.351 1.00 86.25 70 GLU A C 1
ATOM 618 O O . GLU A 1 70 ? 9.504 9.348 3.405 1.00 86.25 70 GLU A O 1
ATOM 623 N N . LYS A 1 71 ? 8.236 8.970 1.589 1.00 82.12 71 LYS A N 1
ATOM 624 C CA . LYS A 1 71 ? 7.953 7.566 1.922 1.00 82.12 71 LYS A CA 1
ATOM 625 C C . LYS A 1 71 ? 9.248 6.779 2.130 1.00 82.12 71 LYS A C 1
ATOM 627 O O . LYS A 1 71 ? 9.320 5.977 3.063 1.00 82.12 71 LYS A O 1
ATOM 632 N N . SER A 1 72 ? 10.266 7.049 1.308 1.00 71.12 72 SER A N 1
ATOM 633 C CA . SER A 1 72 ? 11.553 6.351 1.346 1.00 71.12 72 SER A CA 1
ATOM 634 C C . SER A 1 72 ? 12.358 6.576 2.633 1.00 71.12 72 SER A C 1
ATOM 636 O O . SER A 1 72 ? 13.200 5.735 2.961 1.00 71.12 72 SER A O 1
ATOM 638 N N . ASP A 1 73 ? 12.066 7.651 3.374 1.00 70.31 73 ASP A N 1
ATOM 639 C CA . ASP A 1 73 ? 12.811 8.074 4.565 1.00 70.31 73 ASP A CA 1
ATOM 640 C C . ASP A 1 73 ? 12.128 7.654 5.884 1.00 70.31 73 ASP A C 1
ATOM 642 O O . ASP A 1 73 ? 12.768 7.582 6.932 1.00 70.31 73 ASP A O 1
ATOM 646 N N . SER A 1 74 ? 10.841 7.290 5.844 1.00 67.56 74 SER A N 1
ATOM 647 C CA . SER A 1 74 ? 10.011 6.979 7.027 1.00 67.56 74 SER A CA 1
ATOM 648 C C . SER A 1 74 ? 10.322 5.650 7.752 1.00 67.56 74 SER A C 1
ATOM 650 O O . SER A 1 74 ? 9.693 5.320 8.756 1.00 67.56 74 SER A O 1
ATOM 652 N N . GLY A 1 75 ? 11.289 4.862 7.272 1.00 60.06 75 GLY A N 1
ATOM 653 C CA . GLY A 1 75 ? 11.468 3.464 7.686 1.00 60.06 75 GLY A CA 1
ATOM 654 C C . GLY A 1 75 ? 11.926 3.232 9.135 1.00 60.06 75 GLY A C 1
ATOM 655 O O . GLY A 1 75 ? 11.513 2.243 9.739 1.00 60.06 75 GLY A O 1
ATOM 656 N N . MET A 1 76 ? 12.753 4.103 9.729 1.00 49.78 76 MET A N 1
ATOM 657 C CA . MET A 1 76 ? 13.369 3.808 11.039 1.00 49.78 76 MET A CA 1
ATOM 658 C C . MET A 1 76 ? 12.435 3.990 12.240 1.00 49.78 76 MET A C 1
ATOM 660 O O . MET A 1 76 ? 12.468 3.160 13.145 1.00 49.78 76 MET A O 1
ATOM 664 N N . SER A 1 77 ? 11.583 5.019 12.252 1.00 60.16 77 SER A N 1
ATOM 665 C CA . SER A 1 77 ? 10.638 5.242 13.360 1.00 60.16 77 SER A CA 1
ATOM 666 C C . SER A 1 77 ? 9.584 4.136 13.452 1.00 60.16 77 SER A C 1
ATOM 668 O O . SER A 1 77 ? 9.066 3.852 14.529 1.00 60.16 77 SER A O 1
ATOM 670 N N . SER A 1 78 ? 9.308 3.467 12.331 1.00 83.25 78 SER A N 1
ATOM 671 C CA . SER A 1 78 ? 8.294 2.423 12.271 1.00 83.25 78 SER A CA 1
ATOM 672 C C . SER A 1 78 ? 8.702 1.131 12.987 1.00 83.25 78 SER A C 1
ATOM 674 O O . SER A 1 78 ? 7.867 0.542 13.660 1.00 83.25 78 SER A O 1
ATOM 676 N N . LYS A 1 79 ? 9.977 0.712 12.931 1.00 93.25 79 LYS A N 1
ATOM 677 C CA . LYS A 1 79 ? 10.423 -0.556 13.538 1.00 93.25 79 LYS A CA 1
ATOM 678 C C . LYS A 1 79 ? 10.247 -0.576 15.058 1.00 93.25 79 LYS A C 1
ATOM 680 O O . LYS A 1 79 ? 9.714 -1.547 15.582 1.00 93.25 79 LYS A O 1
ATOM 685 N N . GLN A 1 80 ? 10.700 0.469 15.754 1.00 94.19 80 GLN A N 1
ATOM 686 C CA . GLN A 1 80 ? 10.634 0.504 17.218 1.00 94.19 80 GLN A CA 1
ATOM 687 C C . GLN A 1 80 ? 9.182 0.470 17.697 1.00 94.19 80 GLN A C 1
ATOM 689 O O . GLN A 1 80 ? 8.850 -0.366 18.523 1.00 94.19 80 GLN A O 1
ATOM 694 N N . LYS A 1 81 ? 8.296 1.260 17.071 1.00 94.00 81 LYS A N 1
ATOM 695 C CA . LYS A 1 81 ? 6.859 1.248 17.382 1.00 94.00 81 LYS A CA 1
ATOM 696 C C . LYS A 1 81 ? 6.247 -0.157 17.271 1.00 94.00 81 LYS A C 1
ATOM 698 O O . LYS A 1 81 ? 5.415 -0.530 18.089 1.00 94.00 81 LYS A O 1
ATOM 703 N N . ILE A 1 82 ? 6.639 -0.935 16.260 1.00 96.44 82 ILE A N 1
ATOM 704 C CA . ILE A 1 82 ? 6.164 -2.317 16.086 1.00 96.44 82 ILE A CA 1
ATOM 705 C C . ILE A 1 82 ? 6.664 -3.228 17.215 1.00 96.44 82 ILE A C 1
ATOM 707 O O . ILE A 1 82 ? 5.896 -4.050 17.707 1.00 96.44 82 ILE A O 1
ATOM 711 N N . LEU A 1 83 ? 7.923 -3.082 17.638 1.00 96.56 83 LEU A N 1
ATOM 712 C CA . LEU A 1 83 ? 8.480 -3.845 18.760 1.00 96.56 83 LEU A CA 1
ATOM 713 C C . LEU A 1 83 ? 7.815 -3.467 20.090 1.00 96.56 83 LEU A C 1
ATOM 715 O O . LEU A 1 83 ? 7.463 -4.359 20.852 1.00 96.56 83 LEU A O 1
ATOM 719 N N . ASP A 1 84 ? 7.565 -2.178 20.320 1.00 96.12 84 ASP A N 1
ATOM 720 C CA . ASP A 1 84 ? 6.868 -1.694 21.516 1.00 96.12 84 ASP A CA 1
ATOM 721 C C . ASP A 1 84 ? 5.434 -2.251 21.566 1.00 96.12 84 ASP A C 1
ATOM 723 O O . ASP A 1 84 ? 4.998 -2.784 22.586 1.00 96.12 84 ASP A O 1
ATOM 727 N N . ASN A 1 85 ? 4.711 -2.215 20.436 1.00 96.38 85 ASN A N 1
ATOM 728 C CA . ASN A 1 85 ? 3.382 -2.825 20.344 1.00 96.38 85 ASN A CA 1
ATOM 729 C C . ASN A 1 85 ? 3.427 -4.345 20.581 1.00 96.38 85 ASN A C 1
ATOM 731 O O . ASN A 1 85 ? 2.456 -4.910 21.080 1.00 96.38 85 ASN A O 1
ATOM 735 N N . TYR A 1 86 ? 4.500 -5.022 20.157 1.00 97.50 86 TYR A N 1
ATOM 736 C CA . TYR A 1 86 ? 4.672 -6.459 20.358 1.00 97.50 86 TYR A CA 1
ATOM 737 C C . TYR A 1 86 ? 4.849 -6.797 21.840 1.00 97.50 86 TYR A C 1
ATOM 739 O O . TYR A 1 86 ? 4.134 -7.657 22.347 1.00 97.50 86 TYR A O 1
ATOM 747 N N . GLU A 1 87 ? 5.736 -6.084 22.535 1.00 96.88 87 GLU A N 1
ATOM 748 C CA . GLU A 1 87 ? 5.955 -6.243 23.977 1.00 96.88 87 GLU A CA 1
ATOM 749 C C . GLU A 1 87 ? 4.662 -5.978 24.762 1.00 96.88 87 GLU A C 1
ATOM 751 O O . GLU A 1 87 ? 4.251 -6.789 25.592 1.00 96.88 87 GLU A O 1
ATOM 756 N N . GLU A 1 88 ? 3.945 -4.898 24.436 1.00 96.19 88 GLU A N 1
ATOM 757 C CA . GLU A 1 88 ? 2.650 -4.599 25.052 1.00 96.19 88 GLU A CA 1
ATOM 758 C C . GLU A 1 88 ? 1.623 -5.715 24.792 1.00 96.19 88 GLU A C 1
ATOM 760 O O . GLU A 1 88 ? 0.895 -6.119 25.702 1.00 96.19 88 GLU A O 1
ATOM 765 N N . PHE A 1 89 ? 1.599 -6.271 23.576 1.00 96.12 89 PHE A N 1
ATOM 766 C CA . PHE A 1 89 ? 0.724 -7.387 23.232 1.00 96.12 89 PHE A CA 1
ATOM 767 C C . PHE A 1 89 ? 1.045 -8.661 24.025 1.00 96.12 89 PHE A C 1
ATOM 769 O O . PHE A 1 89 ? 0.126 -9.375 24.424 1.00 96.12 89 PHE A O 1
ATOM 776 N N . GLU A 1 90 ? 2.321 -8.958 24.288 1.00 95.44 90 GLU A N 1
ATOM 777 C CA . GLU A 1 90 ? 2.718 -10.114 25.105 1.00 95.44 90 GLU A CA 1
ATOM 778 C C . GLU A 1 90 ? 2.232 -10.007 26.556 1.00 95.44 90 GLU A C 1
ATOM 780 O O . GLU A 1 90 ? 1.965 -11.030 27.193 1.00 95.44 90 GLU A O 1
ATOM 785 N N . HIS A 1 91 ? 2.056 -8.783 27.057 1.00 95.00 91 HIS A N 1
ATOM 786 C CA . HIS A 1 91 ? 1.493 -8.516 28.377 1.00 95.00 91 HIS A CA 1
ATOM 787 C C . HIS A 1 91 ? -0.042 -8.548 28.421 1.00 95.00 91 HIS A C 1
ATOM 789 O O . HIS A 1 91 ? -0.616 -8.596 29.514 1.00 95.00 91 HIS A O 1
ATOM 795 N N . LEU A 1 92 ? -0.728 -8.561 27.272 1.00 92.62 92 LEU A N 1
ATOM 796 C CA . LEU A 1 92 ? -2.179 -8.728 27.242 1.00 92.62 92 LEU A CA 1
ATOM 797 C C . LEU A 1 92 ? -2.561 -10.142 27.688 1.00 92.62 92 LEU A C 1
ATOM 799 O O . LEU A 1 92 ? -2.029 -11.149 27.216 1.00 92.62 92 LEU A O 1
ATOM 803 N N . ASN A 1 93 ? -3.544 -10.234 28.586 1.00 83.19 93 ASN A N 1
ATOM 804 C CA . ASN A 1 93 ? -4.055 -11.526 29.023 1.00 83.19 93 ASN A CA 1
ATOM 805 C C . ASN A 1 93 ? -4.766 -12.235 27.855 1.00 83.19 93 ASN A C 1
ATOM 807 O O . ASN A 1 93 ? -5.880 -11.868 27.472 1.00 83.19 93 ASN A O 1
ATOM 811 N N . ARG A 1 94 ? -4.126 -13.286 27.328 1.00 80.38 94 ARG A N 1
ATOM 812 C CA . ARG A 1 94 ? -4.615 -14.089 26.196 1.00 80.38 94 ARG A CA 1
ATOM 813 C C . ARG A 1 94 ? -6.005 -14.682 26.431 1.00 80.38 94 ARG A C 1
ATOM 815 O O . ARG A 1 94 ? -6.745 -14.860 25.469 1.00 80.38 94 ARG A O 1
ATOM 822 N N . GLU A 1 95 ? -6.383 -14.950 27.682 1.00 79.50 95 GLU A N 1
ATOM 823 C CA . GLU A 1 95 ? -7.701 -15.507 28.025 1.00 79.50 95 GLU A CA 1
ATOM 824 C C . GLU A 1 95 ? -8.855 -14.514 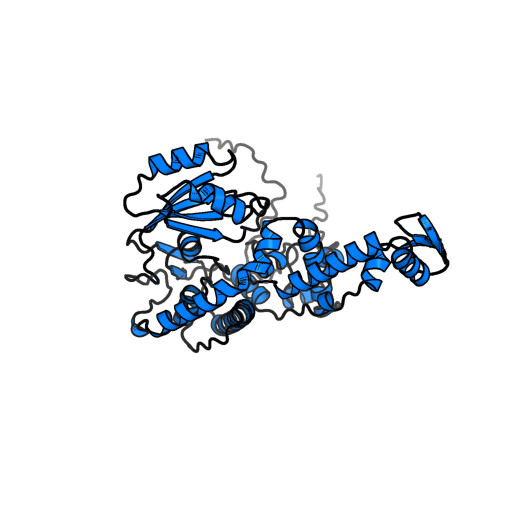27.813 1.00 79.50 95 GLU A C 1
ATOM 826 O O . GLU A 1 95 ? -10.014 -14.916 27.753 1.00 79.50 95 GLU A O 1
ATOM 831 N N . ILE A 1 96 ? -8.553 -13.218 27.683 1.00 83.38 96 ILE A N 1
ATOM 832 C CA . ILE A 1 96 ? -9.553 -12.146 27.558 1.00 83.38 96 ILE A CA 1
ATOM 833 C C . ILE A 1 96 ? -9.826 -11.796 26.086 1.00 83.38 96 ILE A C 1
ATOM 835 O O . ILE A 1 96 ? -10.768 -11.061 25.783 1.00 83.38 96 ILE A O 1
ATOM 839 N N . LEU A 1 97 ? -9.033 -12.316 25.145 1.00 91.06 97 LEU A N 1
ATOM 840 C CA . LEU A 1 97 ? -9.169 -11.939 23.742 1.00 91.06 97 LEU A CA 1
ATOM 841 C C . LEU A 1 97 ? -10.480 -12.476 23.141 1.00 91.06 97 LEU A C 1
ATOM 843 O O . LEU A 1 97 ? -10.767 -13.672 23.244 1.00 91.06 97 LEU A O 1
ATOM 847 N N . PRO A 1 98 ? -11.295 -11.610 22.509 1.00 94.31 98 PRO A N 1
ATOM 848 C CA . PRO A 1 98 ? -12.605 -12.005 22.021 1.00 94.31 98 PRO A CA 1
ATOM 849 C C . PRO A 1 98 ? -12.508 -12.897 20.781 1.00 94.31 98 PRO A C 1
ATOM 851 O O . PRO A 1 98 ? -11.635 -12.736 19.931 1.00 94.31 98 PRO A O 1
ATOM 854 N N . VAL A 1 99 ? -13.495 -13.778 20.628 1.00 95.31 99 VAL A N 1
ATOM 855 C CA . VAL A 1 99 ? -13.780 -14.446 19.352 1.00 95.31 99 VAL A CA 1
ATOM 856 C C . VAL A 1 99 ? -14.319 -13.400 18.371 1.00 95.31 99 VAL A C 1
ATOM 858 O O . VAL A 1 99 ? -15.262 -12.674 18.687 1.00 95.31 99 VAL A O 1
ATOM 861 N N . LEU A 1 100 ? -13.753 -13.317 17.167 1.00 95.62 100 LEU A N 1
ATOM 862 C CA . LEU A 1 100 ? -14.091 -12.292 16.170 1.00 95.62 100 LEU A CA 1
ATOM 863 C C . LEU A 1 100 ? -15.338 -12.671 15.353 1.00 95.62 100 LEU A C 1
ATOM 865 O O . LEU A 1 100 ? -15.317 -12.744 14.123 1.00 95.62 100 LEU A O 1
ATOM 869 N N . ASN A 1 101 ? -16.455 -12.899 16.040 1.00 95.25 101 ASN A N 1
ATOM 870 C CA . ASN A 1 101 ? -17.750 -13.226 15.446 1.00 95.25 101 ASN A CA 1
ATOM 871 C C . ASN A 1 101 ? -18.792 -12.158 15.806 1.00 95.25 101 ASN A C 1
ATOM 873 O O . ASN A 1 101 ? -18.795 -11.661 16.927 1.00 95.25 101 ASN A O 1
ATOM 877 N N . ILE A 1 102 ? -19.701 -11.826 14.885 1.00 95.31 102 ILE A N 1
ATOM 878 C CA . ILE A 1 102 ? -20.743 -10.808 15.106 1.00 95.31 102 ILE A CA 1
ATOM 879 C C . ILE A 1 102 ? -21.667 -11.118 16.295 1.00 95.31 102 ILE A C 1
ATOM 881 O O . ILE A 1 102 ? -22.244 -10.206 16.878 1.00 95.31 102 ILE A O 1
ATOM 885 N N . ASN A 1 103 ? -21.790 -12.391 16.678 1.00 94.94 103 ASN A N 1
ATOM 886 C CA . ASN A 1 103 ? -22.597 -12.815 17.822 1.00 94.94 103 ASN A CA 1
ATOM 887 C C . ASN A 1 103 ? -21.864 -12.681 19.167 1.00 94.94 103 ASN A C 1
ATOM 889 O O . ASN A 1 103 ? -22.474 -12.887 20.215 1.00 94.94 103 ASN A O 1
ATOM 893 N N . GLN A 1 104 ? -20.566 -12.367 19.156 1.00 94.12 104 GLN A N 1
ATOM 894 C CA . GLN A 1 104 ? -19.772 -12.218 20.367 1.00 94.12 104 GLN A CA 1
ATOM 895 C C . GLN A 1 104 ? -19.936 -10.810 20.944 1.00 94.12 104 GLN A C 1
ATOM 897 O O . GLN A 1 104 ? -19.747 -9.807 20.255 1.00 94.12 104 GLN A O 1
ATOM 902 N N . VAL A 1 105 ? -20.230 -10.731 22.242 1.00 93.94 105 VAL A N 1
ATOM 903 C CA . VAL A 1 105 ? -20.213 -9.460 22.973 1.00 93.94 105 VAL A CA 1
ATOM 904 C C . VAL A 1 105 ? -18.767 -9.109 23.310 1.00 93.94 105 VAL A C 1
ATOM 906 O O . VAL A 1 105 ? -18.080 -9.870 23.993 1.00 93.94 105 VAL A O 1
ATOM 909 N N . ILE A 1 106 ? -18.311 -7.951 22.837 1.00 94.69 106 ILE A N 1
ATOM 910 C CA . ILE A 1 106 ? -16.972 -7.429 23.108 1.00 94.69 106 ILE A CA 1
ATOM 911 C C . ILE A 1 106 ? -17.107 -6.233 24.042 1.00 94.69 106 ILE A C 1
ATOM 913 O O . ILE A 1 106 ? -17.786 -5.265 23.711 1.00 94.69 106 ILE A O 1
ATOM 917 N N . ASN A 1 107 ? -16.459 -6.315 25.205 1.00 93.88 107 ASN A N 1
ATOM 918 C CA . ASN A 1 107 ? -16.560 -5.309 26.271 1.00 93.88 107 ASN A CA 1
ATOM 919 C C . ASN A 1 107 ? -15.251 -4.552 26.520 1.00 93.88 107 ASN A C 1
ATOM 921 O O . ASN A 1 107 ? -15.233 -3.600 27.295 1.00 93.88 107 ASN A O 1
ATOM 925 N N . THR A 1 108 ? -14.159 -4.962 25.875 1.00 92.25 108 THR A N 1
ATOM 926 C CA . THR A 1 108 ? -12.834 -4.358 26.028 1.00 92.25 108 THR A CA 1
ATOM 927 C C . THR A 1 108 ? -12.299 -3.898 24.680 1.00 92.25 108 THR A C 1
ATOM 929 O O . THR A 1 108 ? -12.473 -4.563 23.656 1.00 92.25 108 THR A O 1
ATOM 932 N N . ARG A 1 109 ? -11.641 -2.741 24.670 1.00 92.38 109 ARG A N 1
ATOM 933 C CA . ARG A 1 109 ? -10.921 -2.243 23.497 1.00 92.38 109 ARG A CA 1
ATOM 934 C C . ARG A 1 109 ? -9.562 -2.906 23.376 1.00 92.38 109 ARG A C 1
ATOM 936 O O . ARG A 1 109 ? -8.999 -3.337 24.377 1.00 92.38 109 ARG A O 1
ATOM 943 N N . LEU A 1 110 ? -9.045 -2.931 22.150 1.00 90.44 110 LEU A N 1
ATOM 944 C CA . LEU A 1 110 ? -7.665 -3.338 21.911 1.00 90.44 110 LEU A CA 1
ATOM 945 C C . LEU A 1 110 ? -6.710 -2.292 22.477 1.00 90.44 110 LEU A C 1
ATOM 947 O O . LEU A 1 110 ? -5.916 -2.614 23.345 1.00 90.44 110 LEU A O 1
ATOM 951 N N . LYS A 1 111 ? -6.834 -1.034 22.045 1.00 93.44 111 LYS A N 1
ATOM 952 C CA . LYS A 1 111 ? -5.973 0.063 22.500 1.00 93.44 111 LYS A CA 1
ATOM 953 C C . LYS A 1 111 ? -6.809 1.219 23.028 1.00 93.44 111 LYS A C 1
ATOM 955 O O . LYS A 1 111 ? -7.853 1.537 22.458 1.00 93.44 111 LYS A O 1
ATOM 960 N N . ASN A 1 112 ? -6.332 1.872 24.083 1.00 91.31 112 ASN A N 1
ATOM 961 C CA . ASN A 1 112 ? -6.962 3.081 24.599 1.00 91.31 112 ASN A CA 1
ATOM 962 C C . ASN A 1 112 ? -6.526 4.293 23.763 1.00 91.31 112 ASN A C 1
ATOM 964 O O . ASN A 1 112 ? -5.421 4.800 23.931 1.00 91.31 112 ASN A O 1
ATOM 968 N N . ASN A 1 113 ? -7.394 4.730 22.854 1.00 90.31 113 ASN A N 1
ATOM 969 C CA . ASN A 1 113 ? -7.191 5.918 22.020 1.00 90.31 113 ASN A CA 1
ATOM 970 C C . ASN A 1 113 ? -8.376 6.873 22.163 1.00 90.31 113 ASN A C 1
ATOM 972 O O . ASN A 1 113 ? -8.846 7.440 21.182 1.00 90.31 113 ASN A O 1
ATOM 976 N N . ASP A 1 114 ? -8.923 6.985 23.371 1.00 93.19 114 ASP A N 1
ATOM 977 C CA . ASP A 1 114 ? -9.998 7.933 23.627 1.00 93.19 114 ASP A CA 1
ATOM 978 C C . ASP A 1 114 ? -9.473 9.360 23.414 1.00 93.19 114 ASP A C 1
ATOM 980 O O . ASP A 1 114 ? -8.426 9.744 23.943 1.00 93.19 114 ASP A O 1
ATOM 984 N N . GLY A 1 115 ? -10.185 10.143 22.606 1.00 95.19 115 GLY A N 1
ATOM 985 C CA . GLY A 1 115 ? -9.715 11.465 22.221 1.00 95.19 115 GLY A CA 1
ATOM 986 C C . GLY A 1 115 ? -10.514 12.132 21.110 1.00 95.19 115 GLY A C 1
ATOM 987 O O . GLY A 1 115 ? -11.429 11.559 20.506 1.00 95.19 115 GLY A O 1
ATOM 988 N N . HIS A 1 116 ? -10.125 13.375 20.848 1.00 96.56 116 HIS A N 1
ATOM 989 C CA . HIS A 1 116 ? -10.696 14.232 19.821 1.00 96.56 116 HIS A CA 1
ATOM 990 C C . HIS A 1 116 ? -9.730 14.336 18.646 1.00 96.56 116 HIS A C 1
ATOM 992 O O . HIS A 1 116 ? -8.546 14.623 18.829 1.00 96.56 116 HIS A O 1
ATOM 998 N N . TYR A 1 117 ? -10.248 14.122 17.439 1.00 97.31 117 TYR A N 1
ATOM 999 C CA . TYR A 1 117 ? -9.447 14.081 16.227 1.00 97.31 117 TYR A CA 1
ATOM 1000 C C . TYR A 1 117 ? -10.032 14.972 15.138 1.00 97.31 117 TYR A C 1
ATOM 1002 O O . TYR A 1 117 ? -11.250 15.091 14.987 1.00 97.31 117 TYR A O 1
ATOM 1010 N N . LEU A 1 118 ? -9.148 15.554 14.333 1.00 97.44 118 LEU A N 1
ATOM 1011 C CA . LEU A 1 118 ? -9.507 16.147 13.047 1.00 97.44 118 LEU A CA 1
ATOM 1012 C C . LEU A 1 118 ? -8.880 15.338 11.923 1.00 97.44 118 LEU A C 1
ATOM 1014 O O . LEU A 1 118 ? -7.770 14.826 12.047 1.00 97.44 118 LEU A O 1
ATOM 1018 N N . ILE A 1 119 ? -9.590 15.239 10.809 1.00 96.88 119 ILE A N 1
ATOM 1019 C CA . ILE A 1 119 ? -9.160 14.492 9.638 1.00 96.88 119 ILE A CA 1
ATOM 1020 C C . ILE A 1 119 ? -9.137 15.450 8.464 1.00 96.88 119 ILE A C 1
ATOM 1022 O O . ILE A 1 119 ? -10.181 15.936 8.031 1.00 96.88 119 ILE A O 1
ATOM 1026 N N . PHE A 1 120 ? -7.946 15.696 7.930 1.00 95.88 120 PHE A N 1
ATOM 1027 C CA . PHE A 1 120 ? -7.795 16.359 6.643 1.00 95.88 120 PHE A CA 1
ATOM 1028 C C . PHE A 1 120 ? -7.960 15.311 5.561 1.00 95.88 120 PHE A C 1
ATOM 1030 O O . PHE A 1 120 ? -7.173 14.367 5.485 1.00 95.88 120 PHE A O 1
ATOM 1037 N N . LYS A 1 121 ? -8.979 15.468 4.727 1.00 93.56 121 LYS A N 1
ATOM 1038 C CA . LYS A 1 121 ? -9.188 14.673 3.520 1.00 93.56 121 LYS A CA 1
ATOM 1039 C C . LYS A 1 121 ? -8.726 15.463 2.305 1.00 93.56 121 LYS A C 1
ATOM 1041 O O . LYS A 1 121 ? -8.617 16.687 2.341 1.00 93.56 121 LYS A O 1
ATOM 1046 N N . ASN A 1 122 ? -8.466 14.738 1.222 1.00 91.88 122 ASN A N 1
ATOM 1047 C CA . ASN A 1 122 ? -8.054 15.308 -0.058 1.00 91.88 122 ASN A CA 1
ATOM 1048 C C . ASN A 1 122 ? -6.733 16.099 0.039 1.00 91.88 122 ASN A C 1
ATOM 1050 O O . ASN A 1 122 ? -6.557 17.109 -0.647 1.00 91.88 122 ASN A O 1
ATOM 1054 N N . LEU A 1 123 ? -5.800 15.667 0.909 1.00 91.19 123 LEU A N 1
ATOM 1055 C CA . LEU A 1 123 ? -4.500 16.323 1.003 1.00 91.19 123 LEU A CA 1
ATOM 1056 C C . LEU A 1 123 ? -3.691 16.015 -0.269 1.00 91.19 123 LEU A C 1
ATOM 1058 O O . LEU A 1 123 ? -3.373 14.848 -0.508 1.00 91.19 123 LEU A O 1
ATOM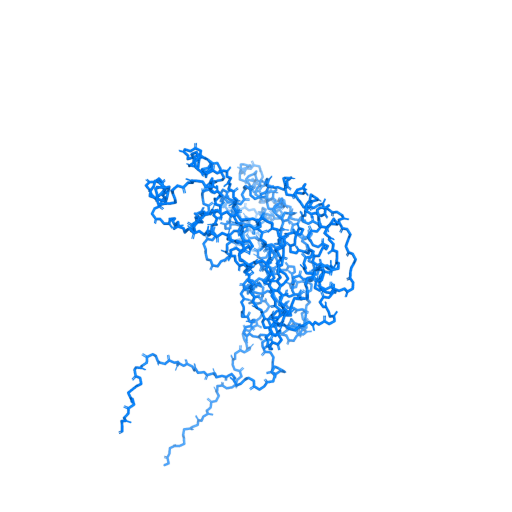 1062 N N . PRO A 1 124 ? -3.278 17.031 -1.033 1.00 89.50 124 PRO A N 1
ATOM 1063 C CA . PRO A 1 124 ? -2.617 16.829 -2.316 1.00 89.50 124 PRO A CA 1
ATOM 1064 C C . PRO A 1 124 ? -1.272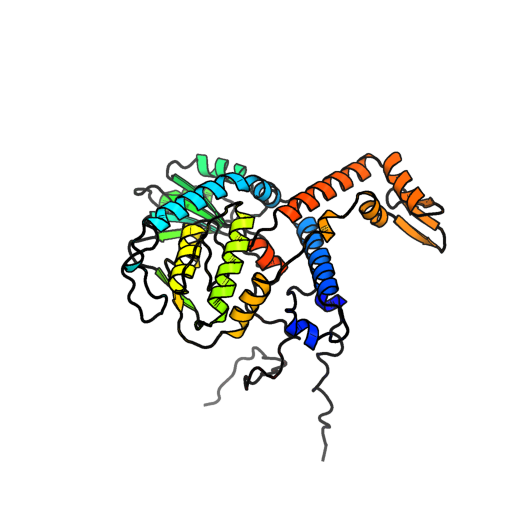 16.091 -2.202 1.00 89.50 124 PRO A C 1
ATOM 1066 O O . PRO A 1 124 ? -0.548 16.282 -1.217 1.00 89.50 124 PRO A O 1
ATOM 1069 N N . PRO A 1 125 ? -0.866 15.322 -3.229 1.00 86.88 125 PRO A N 1
ATOM 1070 C CA . PRO A 1 125 ? 0.414 14.609 -3.233 1.00 86.88 125 PRO A CA 1
ATOM 1071 C C . PRO A 1 125 ? 1.633 15.548 -3.161 1.00 86.88 125 PRO A C 1
ATOM 1073 O O . PRO A 1 125 ? 2.667 15.192 -2.596 1.00 86.88 125 PRO A O 1
ATOM 1076 N N . ASN A 1 126 ? 1.509 16.776 -3.669 1.00 87.88 126 ASN A N 1
ATOM 1077 C CA . ASN A 1 126 ? 2.596 17.753 -3.678 1.00 87.88 126 ASN A CA 1
ATOM 1078 C C . ASN A 1 126 ? 2.811 18.478 -2.335 1.00 87.88 126 ASN A C 1
ATOM 1080 O O . ASN A 1 126 ? 3.780 19.230 -2.218 1.00 87.88 126 ASN A O 1
ATOM 1084 N N . TYR A 1 127 ? 1.946 18.267 -1.334 1.00 90.06 127 TYR A N 1
ATOM 1085 C CA . TYR A 1 127 ? 2.230 18.689 0.039 1.00 90.06 127 TYR A CA 1
ATOM 1086 C C . TYR A 1 127 ? 3.294 17.765 0.629 1.00 90.06 127 TYR A C 1
ATOM 1088 O O . TYR A 1 127 ? 3.192 16.553 0.519 1.00 90.06 127 TYR A O 1
ATOM 1096 N N . GLY A 1 128 ? 4.330 18.301 1.252 1.00 90.06 128 GLY A N 1
ATOM 1097 C CA . GLY A 1 128 ? 5.294 17.516 2.017 1.00 90.06 128 GLY A CA 1
ATOM 1098 C C . GLY A 1 128 ? 4.928 17.442 3.497 1.00 90.06 128 GLY A C 1
ATOM 1099 O O . GLY A 1 128 ? 4.123 18.231 3.989 1.00 90.06 128 GLY A O 1
ATOM 1100 N N . ILE A 1 129 ? 5.583 16.551 4.236 1.00 91.12 129 ILE A N 1
ATOM 1101 C CA . ILE A 1 129 ? 5.565 16.520 5.706 1.00 91.12 129 ILE A CA 1
ATOM 1102 C C . ILE A 1 129 ? 5.986 17.882 6.270 1.00 91.12 129 ILE A C 1
ATOM 1104 O O . ILE A 1 129 ? 5.386 18.358 7.226 1.00 91.12 129 ILE A O 1
ATOM 1108 N N . ARG A 1 130 ? 6.976 18.547 5.658 1.00 93.19 130 ARG A N 1
ATOM 1109 C CA . ARG A 1 130 ? 7.426 19.883 6.091 1.00 93.19 130 ARG A CA 1
ATOM 1110 C C . ARG A 1 130 ? 6.341 20.946 5.945 1.00 93.19 130 ARG A C 1
ATOM 1112 O O . ARG A 1 130 ? 6.155 21.729 6.866 1.00 93.19 130 ARG A O 1
ATOM 1119 N N . ASP A 1 131 ? 5.615 20.925 4.827 1.00 93.31 131 ASP A N 1
ATOM 1120 C CA . ASP A 1 131 ? 4.520 21.867 4.568 1.00 93.31 131 ASP A CA 1
ATOM 1121 C C . ASP A 1 131 ? 3.390 21.666 5.599 1.00 93.31 131 ASP A C 1
ATOM 1123 O O . ASP A 1 131 ? 2.794 22.627 6.080 1.00 93.31 131 ASP A O 1
ATOM 1127 N N . ILE A 1 132 ? 3.127 20.409 5.985 1.00 94.06 132 ILE A N 1
ATOM 1128 C CA . ILE A 1 132 ? 2.166 20.066 7.042 1.00 94.06 132 ILE A CA 1
ATOM 1129 C C . ILE A 1 132 ? 2.672 20.553 8.404 1.00 94.06 132 ILE A C 1
ATOM 1131 O O . ILE A 1 132 ? 1.929 21.219 9.110 1.00 94.06 132 ILE A O 1
ATOM 1135 N N . ILE A 1 133 ? 3.926 20.275 8.774 1.00 95.56 133 ILE A N 1
ATOM 1136 C CA . ILE A 1 133 ? 4.497 20.723 10.055 1.00 95.56 133 ILE A CA 1
ATOM 1137 C C . ILE A 1 133 ? 4.434 22.248 10.176 1.00 95.56 133 ILE A C 1
ATOM 1139 O O . ILE A 1 133 ? 4.024 22.747 11.217 1.00 95.56 133 ILE A O 1
ATOM 1143 N N . GLU A 1 134 ? 4.795 22.987 9.124 1.00 96.06 134 GLU A N 1
ATOM 1144 C CA . GLU A 1 134 ? 4.746 24.454 9.123 1.00 96.06 134 GLU A CA 1
ATOM 1145 C C . GLU A 1 134 ? 3.318 24.997 9.288 1.00 96.06 134 GLU A C 1
ATOM 1147 O O . GLU A 1 134 ? 3.102 26.002 9.970 1.00 96.06 134 GLU A O 1
ATOM 1152 N N . LEU A 1 135 ? 2.337 24.336 8.667 1.00 95.44 135 LEU A N 1
ATOM 1153 C CA . LEU A 1 135 ? 0.928 24.664 8.853 1.00 95.44 135 LEU A CA 1
ATOM 1154 C C . LEU A 1 135 ? 0.499 24.401 10.302 1.00 95.44 135 LEU A C 1
ATOM 1156 O O . LEU A 1 135 ? -0.079 25.279 10.938 1.00 95.44 135 LEU A O 1
ATOM 1160 N N . LEU A 1 136 ? 0.786 23.206 10.824 1.00 96.38 136 LEU A N 1
ATOM 1161 C CA . LEU A 1 136 ? 0.292 22.750 12.123 1.00 96.38 136 LEU A CA 1
ATOM 1162 C C . LEU A 1 136 ? 1.010 23.409 13.308 1.00 96.38 136 LEU A C 1
ATOM 1164 O O . LEU A 1 136 ? 0.396 23.586 14.352 1.00 96.38 136 LEU A O 1
ATOM 1168 N N . SER A 1 137 ? 2.262 23.855 13.157 1.00 96.62 137 SER A N 1
ATOM 1169 C CA . SER A 1 137 ? 3.038 24.482 14.243 1.00 96.62 137 SER A CA 1
ATOM 1170 C C . SER A 1 137 ? 2.464 25.813 14.745 1.00 96.62 137 SER A C 1
ATOM 1172 O O . SER A 1 137 ? 2.988 26.391 15.693 1.00 96.62 137 SER A O 1
ATOM 1174 N N . ARG A 1 138 ? 1.432 26.341 14.080 1.00 96.69 138 ARG A N 1
ATOM 1175 C CA . ARG A 1 138 ? 0.727 27.582 14.435 1.00 96.69 138 ARG A CA 1
ATOM 1176 C C . ARG A 1 138 ? -0.450 27.348 15.386 1.00 96.69 138 ARG A C 1
ATOM 1178 O O . ARG A 1 138 ? -1.091 28.316 15.781 1.00 96.69 138 ARG A O 1
ATOM 1185 N N . PHE A 1 139 ? -0.734 26.088 15.709 1.00 97.44 139 PHE A N 1
ATOM 1186 C CA . PHE A 1 139 ? -1.890 25.655 16.480 1.00 97.44 139 PHE A CA 1
ATOM 1187 C C . PHE A 1 139 ? -1.412 24.874 17.700 1.00 97.44 139 PHE A C 1
ATOM 1189 O O . PHE A 1 139 ? -0.984 23.727 17.586 1.00 97.44 139 PHE A O 1
ATOM 1196 N N . GLU A 1 140 ? -1.471 25.504 18.870 1.00 97.38 140 GLU A N 1
ATOM 1197 C CA . GLU A 1 140 ? -1.112 24.866 20.144 1.00 97.38 140 GLU A CA 1
ATOM 1198 C C . GLU A 1 140 ? -2.125 23.792 20.564 1.00 97.38 140 GLU A C 1
ATOM 1200 O O . GLU A 1 140 ? -1.821 22.916 21.365 1.00 97.38 140 GLU A O 1
ATOM 1205 N N . GLU A 1 141 ? -3.324 23.834 19.983 1.00 97.81 141 GLU A N 1
ATOM 1206 C CA . GLU A 1 141 ? -4.414 22.899 20.231 1.00 97.81 141 GLU A CA 1
ATOM 1207 C C . GLU A 1 141 ? -4.168 21.503 19.624 1.00 97.81 141 GLU A C 1
ATOM 1209 O O . GLU A 1 141 ? -4.899 20.554 19.935 1.00 97.81 141 GLU A O 1
ATOM 1214 N N . ILE A 1 142 ? -3.173 21.383 18.734 1.00 97.62 142 ILE A N 1
ATOM 1215 C CA . ILE A 1 142 ? -2.808 20.155 18.023 1.00 97.62 142 ILE A CA 1
ATOM 1216 C C . ILE A 1 142 ? -1.614 19.511 18.723 1.00 97.62 142 ILE A C 1
ATOM 1218 O O . ILE A 1 142 ? -0.490 20.004 18.663 1.00 97.62 142 ILE A O 1
ATOM 1222 N N . LYS A 1 143 ? -1.861 18.358 19.340 1.00 96.94 143 LYS A N 1
ATOM 1223 C CA . LYS A 1 143 ? -0.868 17.605 20.109 1.00 96.94 143 LYS A CA 1
ATOM 1224 C C . LYS A 1 143 ? 0.081 16.799 19.228 1.00 96.94 143 LYS A C 1
ATOM 1226 O O . LYS A 1 143 ? 1.277 16.731 19.492 1.00 96.94 143 LYS A O 1
ATOM 1231 N N . ASP A 1 144 ? -0.475 16.122 18.228 1.00 96.38 144 ASP A N 1
ATOM 1232 C CA . ASP A 1 144 ? 0.260 15.213 17.348 1.00 96.38 144 ASP A CA 1
ATOM 1233 C C . ASP A 1 144 ? -0.479 15.042 16.015 1.00 96.38 144 ASP A C 1
ATOM 1235 O O . ASP A 1 144 ? -1.668 15.360 15.905 1.00 96.38 144 ASP A O 1
ATOM 1239 N N . PHE A 1 145 ? 0.199 14.505 15.004 1.00 95.81 145 PHE A N 1
ATOM 1240 C CA . PHE A 1 145 ? -0.429 14.129 13.748 1.00 95.81 145 PHE A CA 1
ATOM 1241 C C . PHE A 1 145 ? 0.167 12.858 13.139 1.00 95.81 145 PHE A C 1
ATOM 1243 O O . PHE A 1 145 ? 1.345 12.546 13.278 1.00 95.81 145 PHE A O 1
ATOM 1250 N N . SER A 1 146 ? -0.652 12.143 12.373 1.00 93.62 146 SER A N 1
ATOM 1251 C CA . SER A 1 146 ? -0.208 11.039 11.522 1.00 93.62 146 SER A CA 1
ATOM 1252 C C . SER A 1 146 ? -0.728 11.216 10.102 1.00 93.62 146 SER A C 1
ATOM 1254 O O . SER A 1 146 ? -1.800 11.778 9.880 1.00 93.62 146 SER A O 1
ATOM 1256 N N . ILE A 1 147 ? 0.040 10.754 9.119 1.00 92.19 147 ILE A N 1
ATOM 1257 C CA . ILE A 1 147 ? -0.329 10.835 7.704 1.00 92.19 147 ILE A CA 1
ATOM 1258 C C . ILE A 1 147 ? -0.587 9.418 7.215 1.00 92.19 147 ILE A C 1
ATOM 1260 O O . ILE A 1 147 ? 0.316 8.584 7.236 1.00 92.19 147 ILE A O 1
ATOM 1264 N N . ALA A 1 148 ? -1.801 9.161 6.742 1.00 90.06 148 ALA A N 1
ATOM 1265 C CA . ALA A 1 148 ? -2.107 7.915 6.064 1.00 90.06 148 ALA A CA 1
ATOM 1266 C C . ALA A 1 148 ? -1.538 7.931 4.648 1.00 90.06 148 ALA A C 1
ATOM 1268 O O . ALA A 1 148 ? -1.735 8.882 3.876 1.00 90.06 148 ALA A O 1
ATOM 1269 N N . LYS A 1 149 ? -0.874 6.838 4.284 1.00 79.06 149 LYS A N 1
ATOM 1270 C CA . LYS A 1 149 ? -0.495 6.543 2.914 1.00 79.06 149 LYS A CA 1
ATOM 1271 C C . LYS A 1 149 ? -1.789 6.351 2.125 1.00 79.06 149 LYS A C 1
ATOM 1273 O O . LYS A 1 149 ? -2.697 5.614 2.492 1.00 79.06 149 LYS A O 1
ATOM 1278 N N . THR A 1 150 ? -1.866 7.137 1.067 1.00 65.75 150 THR A N 1
ATOM 1279 C CA . THR A 1 150 ? -2.959 7.339 0.112 1.00 65.75 150 THR A CA 1
ATOM 1280 C C . THR A 1 150 ? -3.971 6.207 -0.050 1.00 65.75 150 THR A C 1
ATOM 1282 O O . THR A 1 150 ? -3.609 5.047 -0.243 1.00 65.75 150 THR A O 1
ATOM 1285 N N . SER A 1 151 ? -5.250 6.575 -0.169 1.00 62.06 151 SER A N 1
ATOM 1286 C CA . SER A 1 151 ? -6.238 5.702 -0.805 1.00 62.06 151 SER A CA 1
ATOM 1287 C C . SER A 1 151 ? -6.012 5.707 -2.322 1.00 62.06 151 SER A C 1
ATOM 1289 O O . SER A 1 151 ? -6.035 6.757 -2.962 1.00 62.06 151 SER A O 1
ATOM 1291 N N . PHE A 1 152 ? -5.775 4.538 -2.908 1.00 64.00 152 PHE A N 1
ATOM 1292 C CA . PHE A 1 152 ? -5.275 4.372 -4.280 1.00 64.00 152 PHE A CA 1
ATOM 1293 C C . PHE A 1 152 ? -6.278 4.675 -5.411 1.00 64.00 152 PHE A C 1
ATOM 1295 O O . PHE A 1 152 ? -6.027 4.366 -6.577 1.00 64.00 152 PHE A O 1
ATOM 1302 N N . ASN A 1 153 ? -7.433 5.268 -5.100 1.00 59.44 153 ASN A N 1
ATOM 1303 C CA . ASN A 1 153 ? -8.575 5.206 -6.002 1.00 59.44 153 ASN A CA 1
ATOM 1304 C C . ASN A 1 153 ? -8.689 6.298 -7.068 1.00 59.44 153 ASN A C 1
ATOM 1306 O O . ASN A 1 153 ? -9.502 6.064 -7.953 1.00 59.44 153 ASN A O 1
ATOM 1310 N N . GLN A 1 154 ? -7.879 7.375 -7.101 1.00 54.16 154 GLN A N 1
ATOM 1311 C CA . GLN A 1 154 ? -7.669 8.159 -8.349 1.00 54.16 154 GLN A CA 1
ATOM 1312 C C . GLN A 1 154 ? -6.611 9.284 -8.301 1.00 54.16 154 GLN A C 1
ATOM 1314 O O . GLN A 1 154 ? -6.042 9.592 -9.348 1.00 54.16 154 GLN A O 1
ATOM 1319 N N . SER A 1 155 ? -6.294 9.860 -7.138 1.00 66.69 155 SER A N 1
ATOM 1320 C CA . SER A 1 155 ? -5.476 11.092 -7.049 1.00 66.69 155 SER A CA 1
ATOM 1321 C C . SER A 1 155 ? -4.265 11.023 -6.117 1.00 66.69 155 SER A C 1
ATOM 1323 O O . SER A 1 155 ? -3.485 11.969 -6.086 1.00 66.69 155 SER A O 1
ATOM 1325 N N . TYR A 1 156 ? -4.064 9.916 -5.390 1.00 76.25 156 TYR A N 1
ATOM 1326 C CA . TYR A 1 156 ? -3.043 9.837 -4.330 1.00 76.25 156 TYR A CA 1
ATOM 1327 C C . TYR A 1 156 ? -3.197 10.961 -3.307 1.00 76.25 156 TYR A C 1
ATOM 1329 O O . TYR A 1 156 ? -2.229 11.421 -2.701 1.00 76.25 156 TYR A O 1
ATOM 1337 N N . ASP A 1 157 ? -4.442 11.370 -3.084 1.00 85.69 157 ASP A N 1
ATOM 1338 C CA . ASP A 1 157 ? -4.732 12.246 -1.978 1.00 85.69 157 ASP A CA 1
ATOM 1339 C C . ASP A 1 157 ? -4.514 11.482 -0.670 1.00 85.69 157 ASP A C 1
ATOM 1341 O O . ASP A 1 157 ? -4.900 10.314 -0.505 1.00 85.69 157 ASP A O 1
ATOM 1345 N N . ARG A 1 158 ? -3.835 12.148 0.255 1.00 89.75 158 ARG A N 1
ATOM 1346 C CA . ARG A 1 158 ? -3.523 11.622 1.580 1.00 89.75 158 ARG A CA 1
ATOM 1347 C C . ARG A 1 158 ? -4.554 12.101 2.585 1.00 89.75 158 ARG A C 1
ATOM 1349 O O . ARG A 1 158 ? -5.276 13.075 2.360 1.00 89.75 158 ARG A O 1
ATOM 1356 N N . ARG A 1 159 ? -4.599 11.400 3.714 1.00 93.19 159 ARG A N 1
ATOM 1357 C CA . ARG A 1 159 ? -5.327 11.859 4.893 1.00 93.19 159 ARG A CA 1
ATOM 1358 C C . ARG A 1 159 ? -4.345 12.200 5.991 1.00 93.19 159 ARG A C 1
ATOM 1360 O O . ARG A 1 159 ? -3.370 11.474 6.174 1.00 93.19 159 ARG A O 1
ATOM 1367 N N . VAL A 1 160 ? -4.614 13.280 6.708 1.00 95.31 160 VAL A N 1
ATOM 1368 C CA . VAL A 1 160 ? -3.876 13.627 7.926 1.00 95.31 160 VAL A CA 1
ATOM 1369 C C . VAL A 1 160 ? -4.830 13.496 9.094 1.00 95.31 160 VAL A C 1
ATOM 1371 O O . VAL A 1 160 ? -5.915 14.066 9.060 1.00 95.31 160 VAL A O 1
ATOM 1374 N N . PHE A 1 161 ? -4.431 12.734 10.100 1.00 96.44 161 PHE A N 1
ATOM 1375 C CA . PHE A 1 161 ? -5.154 12.569 11.350 1.00 96.44 161 PHE A CA 1
ATOM 1376 C C . PHE A 1 161 ? -4.452 13.414 12.400 1.00 96.44 161 PHE A C 1
ATOM 1378 O O . PHE A 1 161 ? -3.287 13.165 12.701 1.00 96.44 161 PHE A O 1
ATOM 1385 N N . LEU A 1 162 ? -5.149 14.414 12.918 1.00 97.44 162 LEU A N 1
ATOM 1386 C CA . LEU A 1 162 ? -4.671 15.345 13.930 1.00 97.44 162 LEU A CA 1
ATOM 1387 C C . LEU A 1 162 ? -5.262 14.944 15.275 1.00 97.44 162 LEU A C 1
ATOM 1389 O O . LEU A 1 162 ? -6.475 14.772 15.373 1.00 97.44 162 LEU A O 1
ATOM 1393 N N . THR A 1 163 ? -4.424 14.826 16.296 1.00 97.12 163 THR A N 1
ATOM 1394 C CA . THR A 1 163 ? -4.844 14.596 17.681 1.00 97.12 163 THR A CA 1
ATOM 1395 C C . THR A 1 163 ? -4.954 15.941 18.384 1.00 97.12 163 THR A C 1
ATOM 1397 O O . THR A 1 163 ? -3.981 16.695 18.416 1.00 97.12 163 THR A O 1
ATOM 1400 N N . LEU A 1 164 ? -6.123 16.248 18.942 1.00 97.75 164 LEU A N 1
ATOM 1401 C CA . LEU A 1 164 ? -6.359 17.490 19.677 1.00 97.75 164 LEU A CA 1
ATOM 1402 C C . LEU A 1 164 ? -6.105 17.318 21.178 1.00 97.75 164 LEU A C 1
ATOM 1404 O O . LEU A 1 164 ? -6.254 16.224 21.729 1.00 97.75 164 LEU A O 1
ATOM 1408 N N . GLU A 1 165 ? -5.789 18.421 21.850 1.00 97.12 165 GLU A N 1
ATOM 1409 C CA . GLU A 1 165 ? -5.832 18.495 23.313 1.00 97.12 165 GLU A CA 1
ATOM 1410 C C . GLU A 1 165 ? -7.270 18.326 23.854 1.00 97.12 165 GLU A C 1
ATOM 1412 O O . GLU A 1 165 ? -8.252 18.684 23.202 1.00 97.12 165 GLU A O 1
ATOM 1417 N N . GLN A 1 166 ? -7.415 17.776 25.069 1.00 93.94 166 GLN A N 1
ATOM 1418 C CA . GLN A 1 166 ? -8.722 17.364 25.626 1.00 93.94 166 GLN A CA 1
ATOM 1419 C C . GLN A 1 166 ? -9.741 18.506 25.771 1.00 93.94 166 GLN A C 1
ATOM 1421 O O . GLN A 1 166 ? -10.942 18.264 25.700 1.00 93.94 166 GLN A O 1
ATOM 1426 N N . ASN A 1 167 ? -9.275 19.739 25.977 1.00 95.06 167 ASN A N 1
ATOM 1427 C CA . ASN A 1 167 ? -10.127 20.906 26.232 1.00 95.06 167 ASN A CA 1
ATOM 1428 C C . ASN A 1 167 ? -10.239 21.847 25.022 1.00 95.06 167 ASN A C 1
ATOM 1430 O O . ASN A 1 167 ? -10.691 22.982 25.169 1.00 95.06 167 ASN A O 1
ATOM 1434 N N . THR A 1 168 ? -9.808 21.405 23.840 1.00 96.31 168 THR A N 1
ATOM 1435 C CA . THR A 1 168 ? -9.848 22.218 22.622 1.00 96.31 168 THR A CA 1
ATOM 1436 C C . THR A 1 168 ? -11.288 22.453 22.160 1.00 96.31 168 THR A C 1
ATOM 1438 O O . THR A 1 168 ? -12.051 21.502 21.964 1.00 96.31 168 THR A O 1
ATOM 1441 N N . ASP A 1 169 ? -11.657 23.713 21.897 1.00 96.56 169 ASP A N 1
ATOM 1442 C CA . ASP A 1 169 ? -12.900 24.024 21.185 1.00 96.56 169 ASP A CA 1
ATOM 1443 C C . ASP A 1 169 ? -12.766 23.616 19.714 1.00 96.56 169 ASP A C 1
ATOM 1445 O O . ASP A 1 169 ? -12.138 24.293 18.896 1.00 96.56 169 ASP A O 1
ATOM 1449 N N . LYS A 1 170 ? -13.383 22.481 19.377 1.00 95.69 170 LYS A N 1
ATOM 1450 C CA . LYS A 1 170 ? -13.355 21.911 18.028 1.00 95.69 170 LYS A CA 1
ATOM 1451 C C . LYS A 1 170 ? -13.909 22.848 16.952 1.00 95.69 170 LYS A C 1
ATOM 1453 O O . LYS A 1 170 ? -13.495 22.738 15.803 1.00 95.69 170 LYS A O 1
ATOM 1458 N N . THR A 1 171 ? -14.849 23.731 17.283 1.00 96.94 171 THR A N 1
ATOM 1459 C CA . THR A 1 171 ? -15.474 24.614 16.287 1.00 96.94 171 THR A CA 1
ATOM 1460 C C . THR A 1 171 ? -14.497 25.708 15.888 1.00 96.94 171 THR A C 1
ATOM 1462 O O . THR A 1 171 ? -14.246 25.899 14.700 1.00 96.94 171 THR A O 1
ATOM 1465 N N . ASP A 1 172 ? -13.884 26.344 16.885 1.00 97.31 172 ASP A N 1
ATOM 1466 C CA . ASP A 1 172 ? -12.897 27.407 16.700 1.00 97.31 172 ASP A CA 1
ATOM 1467 C C . ASP A 1 172 ? -11.672 26.914 15.912 1.00 97.31 172 ASP A C 1
ATOM 1469 O O . ASP A 1 172 ? -11.306 27.502 14.892 1.00 97.31 172 ASP A O 1
ATOM 1473 N N . ILE A 1 173 ? -11.086 25.771 16.294 1.00 97.31 173 ILE A N 1
ATOM 1474 C CA . ILE A 1 173 ? -9.923 25.223 15.578 1.00 97.31 173 ILE A CA 1
ATOM 1475 C C . ILE A 1 173 ? -10.252 24.838 14.127 1.00 97.31 173 ILE A C 1
ATOM 1477 O O . ILE A 1 173 ? -9.440 25.076 13.233 1.00 97.31 173 ILE A O 1
ATOM 1481 N N . ILE A 1 174 ? -11.444 24.291 13.852 1.00 97.31 174 ILE A N 1
ATOM 1482 C CA . ILE A 1 174 ? -11.861 23.961 12.480 1.00 97.31 174 ILE A CA 1
ATOM 1483 C C . ILE A 1 174 ? -11.996 25.233 11.640 1.00 97.31 174 ILE A C 1
ATOM 1485 O O . ILE A 1 174 ? -11.563 25.239 10.486 1.00 97.31 174 ILE A O 1
ATOM 1489 N N . GLU A 1 175 ? -12.568 26.309 12.186 1.00 97.31 175 GLU A N 1
ATOM 1490 C CA . GLU A 1 175 ? -12.672 27.587 11.475 1.00 97.31 175 GLU A CA 1
ATOM 1491 C C . GLU A 1 175 ? -11.296 28.198 11.203 1.00 97.31 175 GLU A C 1
ATOM 1493 O O . GLU A 1 175 ? -11.008 28.560 10.058 1.00 97.31 175 GLU A O 1
ATOM 1498 N N . LYS A 1 176 ? -10.404 28.226 12.202 1.00 97.00 176 LYS A N 1
ATOM 1499 C CA . LYS A 1 176 ? -9.031 28.715 12.018 1.00 97.00 176 LYS A CA 1
ATOM 1500 C C . LYS A 1 176 ? -8.271 27.906 10.962 1.00 97.00 176 LYS A C 1
ATOM 1502 O O . LYS A 1 176 ? -7.581 28.491 10.127 1.00 97.00 176 LYS A O 1
ATOM 1507 N N . LEU A 1 177 ? -8.403 26.576 10.972 1.00 96.31 177 LEU A N 1
ATOM 1508 C CA . LEU A 1 177 ? -7.755 25.708 9.989 1.00 96.31 177 LEU A CA 1
ATOM 1509 C C . LEU A 1 177 ? -8.304 25.945 8.582 1.00 96.31 177 LEU A C 1
ATOM 1511 O O . LEU A 1 177 ? -7.511 26.109 7.659 1.00 96.31 177 LEU A O 1
ATOM 1515 N N . ARG A 1 178 ? -9.629 26.068 8.416 1.00 95.94 178 ARG A N 1
ATOM 1516 C CA . ARG A 1 178 ? -10.253 26.373 7.114 1.00 95.94 178 ARG A CA 1
ATOM 1517 C C . ARG A 1 178 ? -9.730 27.666 6.492 1.00 95.94 178 ARG A C 1
ATOM 1519 O O . ARG A 1 178 ? -9.589 27.724 5.279 1.00 95.94 178 ARG A O 1
ATOM 1526 N N . LEU A 1 179 ? -9.410 28.674 7.306 1.00 96.12 179 LEU A N 1
ATOM 1527 C CA . LEU A 1 179 ? -8.839 29.940 6.832 1.00 96.12 179 LEU A CA 1
ATOM 1528 C C . LEU A 1 179 ? -7.379 29.823 6.359 1.00 96.12 179 LEU A C 1
ATOM 1530 O O . LEU A 1 179 ? -6.909 30.699 5.636 1.00 96.12 179 LEU A O 1
ATOM 1534 N N . GLN A 1 180 ? -6.650 28.782 6.777 1.00 94.69 180 GLN A N 1
ATOM 1535 C CA . GLN A 1 180 ? -5.231 28.584 6.444 1.00 94.69 180 GLN A CA 1
ATOM 1536 C C . GLN A 1 180 ? -4.979 27.428 5.465 1.00 94.69 180 GLN A C 1
ATOM 1538 O O . GLN A 1 180 ? -3.890 27.332 4.896 1.00 94.69 180 GLN A O 1
ATOM 1543 N N . THR A 1 181 ? -5.955 26.543 5.264 1.00 92.56 181 THR A N 1
ATOM 1544 C CA . THR A 1 181 ? -5.868 25.415 4.329 1.00 92.56 181 THR A CA 1
ATOM 1545 C C . THR A 1 181 ? -6.384 25.775 2.938 1.00 92.56 181 THR A C 1
ATOM 1547 O O . THR A 1 181 ? -7.158 26.708 2.766 1.00 92.56 181 THR A O 1
ATOM 1550 N N . LEU A 1 182 ? -5.986 25.000 1.925 1.00 88.94 182 LEU A N 1
ATOM 1551 C CA . LEU A 1 182 ? -6.555 25.116 0.580 1.00 88.94 182 LEU A CA 1
ATOM 1552 C C . LEU A 1 182 ? -8.038 24.721 0.570 1.00 88.94 182 LEU A C 1
ATOM 1554 O O . LEU A 1 182 ? -8.393 23.724 1.192 1.00 88.94 182 LEU A O 1
ATOM 1558 N N . ASP A 1 183 ? -8.847 25.386 -0.259 1.00 90.38 183 ASP A N 1
ATOM 1559 C CA . ASP A 1 183 ? -10.297 25.138 -0.407 1.00 90.38 183 ASP A CA 1
ATOM 1560 C C . ASP A 1 183 ? -10.676 23.676 -0.704 1.00 90.38 183 ASP A C 1
ATOM 1562 O O . ASP A 1 183 ? -11.794 23.244 -0.437 1.00 90.38 183 ASP A O 1
ATOM 1566 N N . ARG A 1 184 ? -9.750 22.895 -1.272 1.00 91.56 184 ARG A N 1
ATOM 1567 C CA . ARG A 1 184 ? -9.959 21.472 -1.585 1.00 91.56 184 ARG A CA 1
ATOM 1568 C C . ARG A 1 184 ? -9.742 20.521 -0.405 1.00 91.56 184 ARG A C 1
ATOM 1570 O O . ARG A 1 184 ? -10.087 19.350 -0.530 1.00 91.56 184 ARG A O 1
ATOM 1577 N N . ILE A 1 185 ? -9.127 20.980 0.688 1.00 93.81 185 ILE A N 1
ATOM 1578 C CA . ILE A 1 185 ? -8.879 20.154 1.874 1.00 93.81 185 ILE A CA 1
ATOM 1579 C C . ILE A 1 185 ? -10.151 20.153 2.714 1.00 93.81 185 ILE A C 1
ATOM 1581 O O . ILE A 1 185 ? -10.539 21.164 3.296 1.00 93.81 185 ILE A O 1
ATOM 1585 N N . GLU A 1 186 ? -10.802 18.999 2.790 1.00 94.88 186 GLU A N 1
ATOM 1586 C CA . GLU A 1 186 ? -11.974 18.829 3.643 1.00 94.88 186 GLU A CA 1
ATOM 1587 C C . GLU A 1 186 ? -11.518 18.500 5.065 1.00 94.88 186 GLU A C 1
ATOM 1589 O O . GLU A 1 186 ? -10.677 17.624 5.269 1.00 94.88 186 GLU A O 1
ATOM 1594 N N . ILE A 1 187 ? -12.089 19.188 6.052 1.00 96.69 187 ILE A N 1
ATOM 1595 C CA . ILE A 1 187 ? -11.799 18.957 7.468 1.00 96.69 187 ILE A CA 1
ATOM 1596 C C . ILE A 1 187 ? -13.018 18.305 8.113 1.00 96.69 187 ILE A C 1
ATOM 1598 O O . ILE A 1 187 ? -14.096 18.905 8.167 1.00 96.69 187 ILE A O 1
ATOM 1602 N N . GLU A 1 188 ? -12.829 17.088 8.613 1.00 96.56 188 GLU A N 1
ATOM 1603 C CA . GLU A 1 188 ? -13.832 16.326 9.353 1.00 96.56 188 GLU A CA 1
ATOM 1604 C C . GLU A 1 188 ? -13.420 16.171 10.816 1.00 96.56 188 GLU A C 1
ATOM 1606 O O . GLU A 1 188 ? -12.262 15.899 11.116 1.00 96.56 188 GLU A O 1
ATOM 1611 N N . TYR A 1 189 ? -14.379 16.315 11.727 1.00 96.81 189 TYR A N 1
ATOM 1612 C CA . TYR A 1 189 ? -14.186 15.997 13.137 1.00 96.81 189 TYR A CA 1
ATOM 1613 C C . TYR A 1 189 ? -14.562 14.542 13.408 1.00 96.81 189 TYR A C 1
ATOM 1615 O O . TYR A 1 189 ? -15.627 14.083 12.993 1.00 96.81 189 TYR A O 1
ATOM 1623 N N . PHE A 1 190 ? -13.716 13.847 14.160 1.00 94.94 190 PHE A N 1
ATOM 1624 C CA . PHE A 1 190 ? -13.931 12.474 14.582 1.00 94.94 190 PHE A CA 1
ATOM 1625 C C . PHE A 1 190 ? -13.611 12.333 16.069 1.00 94.94 190 PHE A C 1
ATOM 1627 O O . PHE A 1 190 ? -12.613 12.853 16.558 1.00 94.94 190 PHE A O 1
ATOM 1634 N N . GLU A 1 191 ? -14.462 11.624 16.800 1.00 94.06 191 GLU A N 1
ATOM 1635 C CA . GLU A 1 191 ? -14.292 11.420 18.234 1.00 94.06 191 GLU A CA 1
ATOM 1636 C C . GLU A 1 191 ? -14.269 9.935 18.540 1.00 94.06 191 GLU A C 1
ATOM 1638 O O . GLU A 1 191 ? -15.212 9.201 18.228 1.00 94.06 191 GLU A O 1
ATOM 1643 N N . ILE A 1 192 ? -13.192 9.509 19.187 1.00 91.38 192 ILE A N 1
ATOM 1644 C CA . ILE A 1 192 ? -13.092 8.167 19.726 1.00 91.38 192 ILE A CA 1
ATOM 1645 C C . ILE A 1 192 ? -13.526 8.259 21.189 1.00 91.38 192 ILE A C 1
ATOM 1647 O O . ILE A 1 192 ? -12.806 8.766 22.042 1.00 91.38 192 ILE A O 1
ATOM 1651 N N . THR A 1 193 ? -14.735 7.778 21.462 1.00 91.81 193 THR A N 1
ATOM 1652 C CA . THR A 1 193 ? -15.277 7.647 22.828 1.00 91.81 193 THR A CA 1
ATOM 1653 C C . THR A 1 193 ? -15.013 6.246 23.371 1.00 91.81 193 THR A C 1
ATOM 1655 O O . THR A 1 193 ? -14.686 5.362 22.592 1.00 91.81 193 THR A O 1
ATOM 1658 N N . HIS A 1 194 ? -15.305 5.986 24.647 1.00 87.50 194 HIS A N 1
ATOM 1659 C CA . HIS A 1 194 ? -15.257 4.647 25.261 1.00 87.50 194 HIS A CA 1
ATOM 1660 C C . HIS A 1 194 ? -16.102 3.556 24.557 1.00 87.50 194 HIS A C 1
ATOM 1662 O O . HIS A 1 194 ? -15.990 2.374 24.885 1.00 87.50 194 HIS A O 1
ATOM 1668 N N . LYS A 1 195 ? -16.992 3.915 23.619 1.00 92.25 195 LYS A N 1
ATOM 1669 C CA . LYS A 1 195 ? -17.823 2.946 22.890 1.00 92.25 195 LYS A CA 1
ATOM 1670 C C . LYS A 1 195 ? -16.984 2.140 21.906 1.00 92.25 195 LYS A C 1
ATOM 1672 O O . LYS A 1 195 ? -16.343 2.700 21.022 1.00 92.25 195 LYS A O 1
ATOM 1677 N N . ILE A 1 196 ? -17.057 0.818 22.004 1.00 92.50 196 ILE A N 1
ATOM 1678 C CA . ILE A 1 196 ? -16.395 -0.089 21.063 1.00 92.50 196 ILE A CA 1
ATOM 1679 C C . ILE A 1 196 ? -17.081 0.010 19.701 1.00 92.50 196 ILE A C 1
ATOM 1681 O O . ILE A 1 196 ? -18.289 -0.195 19.577 1.00 92.50 196 ILE A O 1
ATOM 1685 N N . ILE A 1 197 ? -16.298 0.322 18.676 1.00 93.38 197 ILE A N 1
ATOM 1686 C CA . ILE A 1 197 ? -16.734 0.399 17.289 1.00 93.38 197 ILE A CA 1
ATOM 1687 C C . ILE A 1 197 ? -16.395 -0.936 16.637 1.00 93.38 197 ILE A C 1
ATOM 1689 O O . ILE A 1 197 ? -15.231 -1.314 16.537 1.00 93.38 197 ILE A O 1
ATOM 1693 N N . THR A 1 198 ? -17.400 -1.656 16.159 1.00 95.50 198 THR A N 1
ATOM 1694 C CA . THR A 1 198 ? -17.189 -2.902 15.420 1.00 95.50 198 THR A CA 1
ATOM 1695 C C . THR A 1 198 ? -17.608 -2.728 13.967 1.00 95.50 198 THR A C 1
ATOM 1697 O O . THR A 1 198 ? -18.569 -2.026 13.648 1.00 95.50 198 THR A O 1
ATOM 1700 N N . LYS A 1 199 ? -16.871 -3.368 13.061 1.00 95.81 199 LYS A N 1
ATOM 1701 C CA . LYS A 1 199 ? -17.299 -3.594 11.678 1.00 95.81 199 LYS A CA 1
ATOM 1702 C C . LYS A 1 199 ? -17.527 -5.075 11.461 1.00 95.81 199 LYS A C 1
ATOM 1704 O O . LYS A 1 199 ? -16.965 -5.897 12.176 1.00 95.81 199 LYS A O 1
ATOM 1709 N N . SER A 1 200 ? -18.316 -5.425 10.456 1.00 93.81 200 SER A N 1
ATOM 1710 C CA . SER A 1 200 ? -18.515 -6.813 10.054 1.00 93.81 200 SER A CA 1
ATOM 1711 C C . SER A 1 200 ? -18.056 -7.045 8.617 1.00 93.81 200 SER A C 1
ATOM 1713 O O . SER A 1 200 ? -17.922 -6.118 7.815 1.00 93.81 200 SER A O 1
ATOM 1715 N N . SER A 1 201 ? -17.738 -8.294 8.301 1.00 90.44 201 SER A N 1
ATOM 1716 C CA . SER A 1 201 ? -17.430 -8.759 6.952 1.00 90.44 201 SER A CA 1
ATOM 1717 C C . SER A 1 201 ? -18.158 -10.065 6.675 1.00 90.44 201 SER A C 1
ATOM 1719 O O . SER A 1 201 ? -18.324 -10.902 7.563 1.00 90.44 201 SER A O 1
ATOM 1721 N N . TRP A 1 202 ? -18.594 -10.247 5.433 1.00 91.00 202 TRP A N 1
ATOM 1722 C CA . TRP A 1 202 ? -19.253 -11.468 4.968 1.00 91.00 202 TRP A CA 1
ATOM 1723 C C . TRP A 1 202 ? -18.203 -12.524 4.609 1.00 91.00 202 TRP A C 1
ATOM 1725 O O . TRP A 1 202 ? -17.997 -12.862 3.443 1.00 91.00 202 TRP A O 1
ATOM 1735 N N . ILE A 1 203 ? -17.468 -12.958 5.633 1.00 89.56 203 ILE A N 1
ATOM 1736 C CA . ILE A 1 203 ? -16.350 -13.892 5.533 1.00 89.56 203 ILE A CA 1
ATOM 1737 C C . ILE A 1 203 ? -16.524 -14.970 6.601 1.00 89.56 203 ILE A C 1
ATOM 1739 O O . ILE A 1 203 ? -16.769 -14.661 7.768 1.00 89.56 203 ILE A O 1
ATOM 1743 N N . ASP A 1 204 ? -16.350 -16.220 6.184 1.00 89.31 204 ASP A N 1
ATOM 1744 C CA . ASP A 1 204 ? -16.216 -17.379 7.060 1.00 89.31 204 ASP A CA 1
ATOM 1745 C C . ASP A 1 204 ? -14.747 -17.752 7.239 1.00 89.31 204 ASP A C 1
ATOM 1747 O O . ASP A 1 204 ? -13.922 -17.536 6.350 1.00 89.31 204 ASP A O 1
ATOM 1751 N N . GLN A 1 205 ? -14.439 -18.350 8.386 1.00 90.81 205 GLN A N 1
ATOM 1752 C CA . GLN A 1 205 ? -13.111 -18.875 8.682 1.00 90.81 205 GLN A CA 1
ATOM 1753 C C . GLN A 1 205 ? -12.821 -20.125 7.843 1.00 90.81 205 GLN A C 1
ATOM 1755 O O . GLN A 1 205 ? -13.660 -21.023 7.734 1.00 90.81 205 GLN A O 1
ATOM 1760 N N . LYS A 1 206 ? -11.606 -20.216 7.300 1.00 91.94 206 LYS A N 1
ATOM 1761 C CA . LYS A 1 206 ? -11.137 -21.358 6.510 1.00 91.94 206 LYS A CA 1
ATOM 1762 C C . LYS A 1 206 ? -9.862 -21.966 7.085 1.00 91.94 206 LYS A C 1
ATOM 1764 O O . LYS A 1 206 ? -9.052 -21.255 7.676 1.00 91.94 206 LYS A O 1
ATOM 1769 N N . PRO A 1 207 ? -9.606 -23.265 6.836 1.00 91.94 207 PRO A N 1
ATOM 1770 C CA . PRO A 1 207 ? -8.345 -23.894 7.229 1.00 91.94 207 PRO A CA 1
ATOM 1771 C C . PRO A 1 207 ? -7.106 -23.201 6.640 1.00 91.94 207 PRO A C 1
ATOM 1773 O O . PRO A 1 207 ? -6.061 -23.158 7.279 1.00 91.94 207 PRO A O 1
ATOM 1776 N N . SER A 1 208 ? -7.225 -22.623 5.438 1.00 94.25 208 SER A N 1
ATOM 1777 C CA . SER A 1 208 ? -6.142 -21.885 4.775 1.00 94.25 208 SER A CA 1
ATOM 1778 C C . SER A 1 208 ? -5.796 -20.550 5.437 1.00 94.25 208 SER A C 1
ATOM 1780 O O . SER A 1 208 ? -4.733 -20.001 5.156 1.00 94.25 208 SER A O 1
ATOM 1782 N N . ASP A 1 209 ? -6.670 -20.000 6.285 1.00 95.44 209 ASP A N 1
ATOM 1783 C CA . ASP A 1 209 ? -6.483 -18.652 6.830 1.00 95.44 209 ASP A CA 1
ATOM 1784 C C . ASP A 1 209 ? -5.263 -18.579 7.740 1.00 95.44 209 ASP A C 1
ATOM 1786 O O . ASP A 1 209 ? -4.529 -17.597 7.695 1.00 95.44 209 ASP A O 1
ATOM 1790 N N . LEU A 1 210 ? -4.990 -19.639 8.503 1.00 96.75 210 LEU A N 1
ATOM 1791 C CA . LEU A 1 210 ? -3.830 -19.688 9.388 1.00 96.75 210 LEU A CA 1
ATOM 1792 C C . LEU A 1 210 ? -2.507 -19.626 8.610 1.00 96.75 210 LEU A C 1
ATOM 1794 O O . LEU A 1 210 ? -1.586 -18.916 9.005 1.00 96.75 210 LEU A O 1
ATOM 1798 N N . GLU A 1 211 ? -2.428 -20.321 7.476 1.00 96.75 211 GLU A N 1
ATOM 1799 C CA . GLU A 1 211 ? -1.267 -20.259 6.583 1.00 96.75 211 GLU A CA 1
ATOM 1800 C C . GLU A 1 211 ? -1.124 -18.869 5.947 1.00 96.75 211 GLU A C 1
ATOM 1802 O O . GLU A 1 211 ? -0.033 -18.302 5.920 1.00 96.75 211 GLU A O 1
ATOM 1807 N N . ASN A 1 212 ? -2.237 -18.267 5.511 1.00 96.62 212 ASN A N 1
ATOM 1808 C CA . ASN A 1 212 ? -2.232 -16.902 4.982 1.00 96.62 212 ASN A CA 1
ATOM 1809 C C . ASN A 1 212 ? -1.739 -15.889 6.029 1.00 96.62 212 ASN A C 1
ATOM 1811 O O . ASN A 1 212 ? -0.939 -15.013 5.710 1.00 96.62 212 ASN A O 1
ATOM 1815 N N . LEU A 1 213 ? -2.184 -16.018 7.282 1.00 97.62 213 LEU A N 1
ATOM 1816 C CA . LEU A 1 213 ? -1.788 -15.153 8.395 1.00 97.62 213 LEU A CA 1
ATOM 1817 C C . LEU A 1 213 ? -0.287 -15.249 8.696 1.00 97.62 213 LEU A C 1
ATOM 1819 O O . LEU A 1 213 ? 0.355 -14.218 8.897 1.00 97.62 213 LEU A O 1
ATOM 1823 N N . ARG A 1 214 ? 0.290 -16.456 8.651 1.00 97.56 214 ARG A N 1
ATOM 1824 C CA . ARG A 1 214 ? 1.741 -16.665 8.801 1.00 97.56 214 ARG A CA 1
ATOM 1825 C C . ARG A 1 214 ? 2.533 -15.983 7.688 1.00 97.56 214 ARG A C 1
ATOM 1827 O O . ARG A 1 214 ? 3.457 -15.230 7.976 1.00 97.56 214 ARG A O 1
ATOM 1834 N N . ARG A 1 215 ? 2.117 -16.147 6.430 1.00 97.06 215 ARG A N 1
ATOM 1835 C CA . ARG A 1 215 ? 2.757 -15.468 5.288 1.00 97.06 215 ARG A CA 1
ATOM 1836 C C . ARG A 1 215 ? 2.643 -13.950 5.374 1.00 97.06 215 ARG A C 1
ATOM 1838 O O . ARG A 1 215 ? 3.584 -13.235 5.046 1.00 97.06 215 ARG A O 1
ATOM 1845 N N . ILE A 1 216 ? 1.505 -13.433 5.838 1.00 97.19 216 ILE A N 1
ATOM 1846 C CA . ILE A 1 216 ? 1.337 -11.994 6.075 1.00 97.19 216 ILE A CA 1
ATOM 1847 C C . ILE A 1 216 ? 2.301 -11.511 7.161 1.00 97.19 216 ILE A C 1
ATOM 1849 O O . ILE A 1 216 ? 2.929 -10.470 6.980 1.00 97.19 216 ILE A O 1
ATOM 1853 N N . LEU A 1 217 ? 2.469 -12.263 8.253 1.00 97.75 217 LEU A N 1
ATOM 1854 C CA . LEU A 1 217 ? 3.458 -11.940 9.281 1.00 97.75 217 LEU A CA 1
ATOM 1855 C C . LEU A 1 217 ? 4.881 -11.899 8.705 1.00 97.75 217 LEU A C 1
ATOM 1857 O O . LEU A 1 217 ? 5.622 -10.970 9.005 1.00 97.75 217 LEU A O 1
ATOM 1861 N N . GLU A 1 218 ? 5.258 -12.838 7.836 1.00 96.62 218 GLU A N 1
ATOM 1862 C CA . GLU A 1 218 ? 6.559 -12.822 7.149 1.00 96.62 218 GLU A CA 1
ATOM 1863 C C . GLU A 1 218 ? 6.743 -11.572 6.273 1.00 96.62 218 GLU A C 1
ATOM 1865 O O . GLU A 1 218 ? 7.788 -10.918 6.335 1.00 96.62 218 GLU A O 1
ATOM 1870 N N . ILE A 1 219 ? 5.715 -11.195 5.502 1.00 94.81 219 ILE A N 1
ATOM 1871 C CA . ILE A 1 219 ? 5.716 -9.972 4.682 1.00 94.81 219 ILE A CA 1
ATOM 1872 C C . ILE A 1 219 ? 5.903 -8.734 5.569 1.00 94.81 219 ILE A C 1
ATOM 1874 O O . ILE A 1 219 ? 6.738 -7.877 5.267 1.00 94.81 219 ILE A O 1
ATOM 1878 N N . LEU A 1 220 ? 5.160 -8.644 6.674 1.00 95.88 220 LEU A N 1
ATOM 1879 C CA . LEU A 1 220 ? 5.232 -7.516 7.603 1.00 95.88 220 LEU A CA 1
ATOM 1880 C C . LEU A 1 220 ? 6.584 -7.468 8.328 1.00 95.88 220 LEU A C 1
ATOM 1882 O O . LEU A 1 220 ? 7.189 -6.401 8.407 1.00 95.88 220 LEU A O 1
ATOM 1886 N N . ASN A 1 221 ? 7.118 -8.609 8.764 1.00 96.12 221 ASN A N 1
ATOM 1887 C CA . ASN A 1 221 ? 8.452 -8.700 9.357 1.00 96.12 221 ASN A CA 1
ATOM 1888 C C . ASN A 1 221 ? 9.538 -8.213 8.393 1.00 96.12 221 ASN A C 1
ATOM 1890 O O . ASN A 1 221 ? 10.387 -7.401 8.767 1.00 96.12 221 ASN A O 1
ATOM 1894 N N . LYS A 1 222 ? 9.479 -8.633 7.123 1.00 93.44 222 LYS A N 1
ATOM 1895 C CA . LYS A 1 222 ? 10.391 -8.145 6.080 1.00 93.44 222 LYS A CA 1
ATOM 1896 C C . LYS A 1 222 ? 10.261 -6.633 5.885 1.00 93.44 222 LYS A C 1
ATOM 1898 O O . LYS A 1 222 ? 11.277 -5.942 5.816 1.00 93.44 222 LYS A O 1
ATOM 1903 N N . GLN A 1 223 ? 9.032 -6.117 5.830 1.00 92.06 223 GLN A N 1
ATOM 1904 C CA . GLN A 1 223 ? 8.753 -4.691 5.646 1.00 92.06 223 GLN A CA 1
ATOM 1905 C C . GLN A 1 223 ? 9.305 -3.835 6.797 1.00 92.06 223 GLN A C 1
ATOM 1907 O O . GLN A 1 223 ? 9.969 -2.830 6.548 1.00 92.06 223 GLN A O 1
ATOM 1912 N N . TYR A 1 224 ? 9.062 -4.237 8.047 1.00 93.31 224 TYR A N 1
ATOM 1913 C CA . TYR A 1 224 ? 9.483 -3.496 9.242 1.00 93.31 224 TYR A CA 1
ATOM 1914 C C . TYR A 1 224 ? 10.878 -3.887 9.752 1.00 93.31 224 TYR A C 1
ATOM 1916 O O . TYR A 1 224 ? 11.372 -3.309 10.721 1.00 93.31 224 TYR A O 1
ATOM 1924 N N . ARG A 1 225 ? 11.552 -4.828 9.077 1.00 94.38 225 ARG A N 1
ATOM 1925 C CA . ARG A 1 225 ? 12.868 -5.372 9.456 1.00 94.38 225 ARG A CA 1
ATOM 1926 C C . ARG A 1 225 ? 12.873 -5.907 10.892 1.00 94.38 225 ARG A C 1
ATOM 1928 O O . ARG A 1 225 ? 13.813 -5.651 11.656 1.00 94.38 225 ARG A O 1
ATOM 1935 N N . THR A 1 226 ? 11.808 -6.611 11.250 1.00 96.00 226 THR A N 1
ATOM 1936 C CA . THR A 1 226 ? 11.619 -7.303 12.528 1.00 96.00 226 THR A CA 1
ATOM 1937 C C . THR A 1 226 ? 11.716 -8.812 12.326 1.00 96.00 226 THR A C 1
ATOM 1939 O O . THR A 1 226 ? 11.614 -9.318 11.211 1.00 96.00 226 THR A O 1
ATOM 1942 N N . ASP A 1 227 ? 11.924 -9.535 13.415 1.00 97.31 227 ASP A N 1
ATOM 1943 C CA . ASP A 1 227 ? 11.996 -10.994 13.490 1.00 97.31 227 ASP A CA 1
ATOM 1944 C C . ASP A 1 227 ? 10.973 -11.541 14.498 1.00 97.31 227 ASP A C 1
ATOM 1946 O O . ASP A 1 227 ? 11.193 -12.572 15.134 1.00 97.31 227 ASP A O 1
ATOM 1950 N N . ILE A 1 228 ? 9.841 -10.840 14.635 1.00 97.88 228 ILE A N 1
ATOM 1951 C CA . ILE A 1 228 ? 8.780 -11.193 15.575 1.00 97.88 228 ILE A CA 1
ATOM 1952 C C . ILE A 1 228 ? 8.234 -12.573 15.215 1.00 97.88 228 ILE A C 1
ATOM 1954 O O 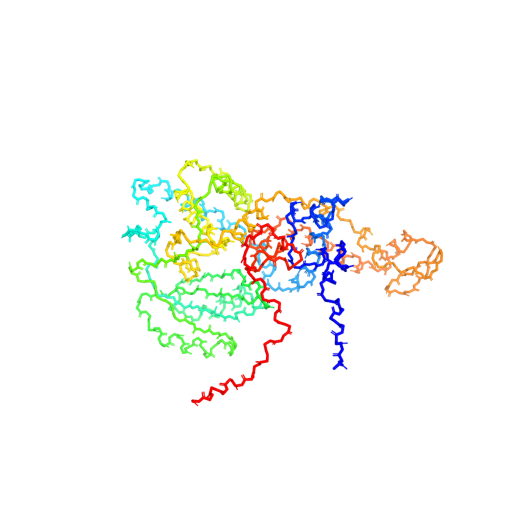. ILE A 1 228 ? 7.758 -12.800 14.098 1.00 97.88 228 ILE A O 1
ATOM 1958 N N . LYS A 1 229 ? 8.273 -13.484 16.187 1.00 97.62 229 LYS A N 1
ATOM 1959 C CA . LYS A 1 229 ? 7.702 -14.824 16.076 1.00 97.62 229 LYS A CA 1
ATOM 1960 C C . LYS A 1 229 ? 6.417 -14.871 16.874 1.00 97.62 229 LYS A C 1
ATOM 1962 O O . LYS A 1 229 ? 6.423 -14.608 18.069 1.00 97.62 229 LYS A O 1
ATOM 1967 N N . PHE A 1 230 ? 5.329 -15.238 16.214 1.00 97.06 230 PHE A N 1
ATOM 1968 C CA . PHE A 1 230 ? 4.043 -15.397 16.868 1.00 97.06 230 PHE A CA 1
ATOM 1969 C C . PHE A 1 230 ? 3.415 -16.722 16.455 1.00 97.06 230 PHE A C 1
ATOM 1971 O O . PHE A 1 230 ? 3.152 -16.966 15.277 1.00 97.06 230 PHE A O 1
ATOM 1978 N N . GLU A 1 231 ? 3.187 -17.581 17.443 1.00 95.38 231 GLU A N 1
ATOM 1979 C CA . GLU A 1 231 ? 2.595 -18.898 17.258 1.00 95.38 231 GLU A CA 1
ATOM 1980 C C . GLU A 1 231 ? 1.244 -18.947 17.969 1.00 95.38 231 GLU A C 1
ATOM 1982 O O . GLU A 1 231 ? 1.139 -18.802 19.189 1.00 95.38 231 GLU A O 1
ATOM 1987 N N . SER A 1 232 ? 0.185 -19.145 17.190 1.00 94.88 232 SER A N 1
ATOM 1988 C CA . SER A 1 232 ? -1.138 -19.449 17.713 1.00 94.88 232 SER A CA 1
ATOM 1989 C C . SER A 1 232 ? -1.905 -20.294 16.711 1.00 94.88 232 SER A C 1
ATOM 1991 O O . SER A 1 232 ? -1.923 -19.974 15.525 1.00 94.88 232 SER A O 1
ATOM 1993 N N . ASP A 1 233 ? -2.576 -21.336 17.195 1.00 95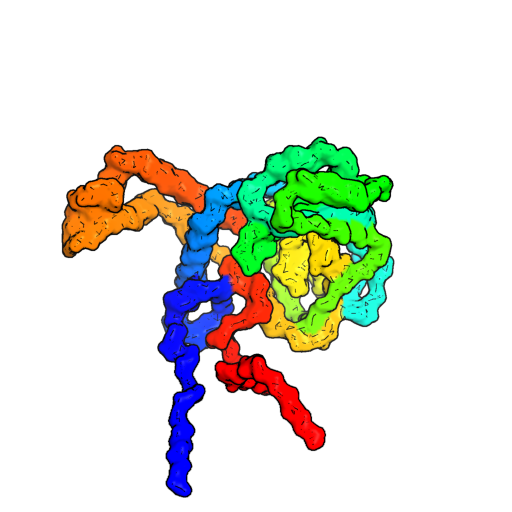.50 233 ASP A N 1
ATOM 1994 C CA . ASP A 1 233 ? -3.510 -22.131 16.388 1.00 95.50 233 ASP A CA 1
ATOM 1995 C C . ASP A 1 233 ? -4.911 -21.500 16.335 1.00 95.50 233 ASP A C 1
ATOM 1997 O O . ASP A 1 233 ? -5.770 -21.922 15.560 1.00 95.50 233 ASP A O 1
ATOM 2001 N N . ASN A 1 234 ? -5.153 -20.463 17.145 1.00 95.94 234 ASN A N 1
ATOM 2002 C CA . ASN A 1 234 ? -6.391 -19.702 17.121 1.00 95.94 234 ASN A CA 1
ATOM 2003 C C . ASN A 1 234 ? -6.276 -18.551 16.110 1.00 95.94 234 ASN A C 1
ATOM 2005 O O . ASN A 1 234 ? -5.557 -17.575 16.329 1.00 95.94 234 ASN A O 1
ATOM 2009 N N . ILE A 1 235 ? -7.029 -18.660 15.014 1.00 96.50 235 ILE A N 1
ATOM 2010 C CA . ILE A 1 235 ? -7.071 -17.660 13.939 1.00 96.50 235 ILE A CA 1
ATOM 2011 C C . ILE A 1 235 ? -7.467 -16.271 14.460 1.00 96.50 235 ILE A C 1
ATOM 2013 O O . ILE A 1 235 ? -6.872 -15.282 14.041 1.00 96.50 235 ILE A O 1
ATOM 2017 N N . ASP A 1 236 ? -8.397 -16.174 15.413 1.00 96.56 236 ASP A N 1
ATOM 2018 C CA . ASP A 1 236 ? -8.843 -14.883 15.957 1.00 96.56 236 ASP A CA 1
ATOM 2019 C C . ASP A 1 236 ? -7.744 -14.202 16.755 1.00 96.56 236 ASP A C 1
ATOM 2021 O O . ASP A 1 236 ? -7.509 -13.006 16.593 1.00 96.56 236 ASP A O 1
ATOM 2025 N N . HIS A 1 237 ? -7.017 -14.982 17.552 1.00 96.75 237 HIS A N 1
ATOM 2026 C CA . HIS A 1 237 ? -5.871 -14.487 18.298 1.00 96.75 237 HIS A CA 1
ATOM 2027 C C . HIS A 1 237 ? -4.786 -13.956 17.353 1.00 96.75 237 HIS A C 1
ATOM 2029 O O . HIS A 1 237 ? -4.254 -12.871 17.575 1.00 96.75 237 HIS A O 1
ATOM 2035 N N . PHE A 1 238 ? -4.514 -14.668 16.258 1.00 97.81 238 PHE A N 1
ATOM 2036 C CA . PHE A 1 238 ? -3.551 -14.236 15.245 1.00 97.81 238 PHE A CA 1
ATOM 2037 C C . PHE A 1 238 ? -4.016 -12.968 14.508 1.00 97.81 238 PHE A C 1
ATOM 2039 O O . PHE A 1 238 ? -3.232 -12.043 14.299 1.00 97.81 238 PHE A O 1
ATOM 2046 N N . ILE A 1 239 ? -5.300 -12.866 14.158 1.00 97.62 239 ILE A N 1
ATOM 2047 C CA . ILE A 1 239 ? -5.855 -11.656 13.534 1.00 97.62 239 ILE A CA 1
ATOM 2048 C C . ILE A 1 239 ? -5.752 -10.459 14.482 1.00 97.62 239 ILE A C 1
ATOM 2050 O O . ILE A 1 239 ? -5.347 -9.378 14.051 1.00 97.62 239 ILE A O 1
ATOM 2054 N N . ILE A 1 240 ? -6.094 -10.640 15.760 1.00 97.69 240 ILE A N 1
ATOM 2055 C CA . ILE A 1 240 ? -5.970 -9.590 16.775 1.00 97.69 240 ILE A CA 1
ATOM 2056 C C . ILE A 1 240 ? -4.506 -9.175 16.934 1.00 97.69 240 ILE A C 1
ATOM 2058 O O . ILE A 1 240 ? -4.227 -7.981 16.959 1.00 97.69 240 ILE A O 1
ATOM 2062 N N . PHE A 1 241 ? -3.581 -10.133 16.969 1.00 98.06 241 PHE A N 1
ATOM 2063 C CA . PHE A 1 241 ? -2.145 -9.874 17.011 1.00 98.06 241 PHE A CA 1
ATOM 2064 C C . PHE A 1 241 ? -1.684 -8.993 15.840 1.00 98.06 241 PHE A C 1
ATOM 2066 O O . PHE A 1 241 ? -1.095 -7.936 16.061 1.00 98.06 241 PHE A O 1
ATOM 2073 N N . LEU A 1 242 ? -2.013 -9.359 14.594 1.00 98.19 242 LEU A N 1
ATOM 2074 C CA . LEU A 1 242 ? -1.642 -8.555 13.421 1.00 98.19 242 LEU A CA 1
ATOM 2075 C C . LEU A 1 242 ? -2.249 -7.149 13.470 1.00 98.19 242 LEU A C 1
ATOM 2077 O O . LEU A 1 242 ? -1.603 -6.170 13.088 1.00 98.19 242 LEU A O 1
ATOM 2081 N N . ARG A 1 243 ? -3.484 -7.044 13.964 1.00 97.62 243 ARG A N 1
ATOM 2082 C CA . ARG A 1 243 ? -4.178 -5.769 14.122 1.00 97.62 243 ARG A CA 1
ATOM 2083 C C . ARG A 1 243 ? -3.515 -4.895 15.180 1.00 97.62 243 ARG A C 1
ATOM 2085 O O . ARG A 1 243 ? -3.320 -3.714 14.941 1.00 97.62 243 ARG A O 1
ATOM 2092 N N . TYR A 1 244 ? -3.155 -5.470 16.320 1.00 97.62 244 TYR A N 1
ATOM 2093 C CA . TYR A 1 244 ? -2.559 -4.753 17.440 1.00 97.62 244 TYR A CA 1
ATOM 2094 C C . TYR A 1 244 ? -1.128 -4.314 17.141 1.00 97.62 244 TYR A C 1
ATOM 2096 O O . TYR A 1 244 ? -0.769 -3.151 17.325 1.00 97.62 244 TYR A O 1
ATOM 2104 N N . VAL A 1 245 ? -0.310 -5.255 16.675 1.00 97.56 245 VAL A N 1
ATOM 2105 C CA . VAL A 1 245 ? 1.129 -5.057 16.526 1.00 97.56 245 VAL A CA 1
ATOM 2106 C C . VAL A 1 245 ? 1.432 -4.249 15.275 1.00 97.56 245 VAL A C 1
ATOM 2108 O O . VAL A 1 245 ? 2.170 -3.268 15.348 1.00 97.56 245 VAL A O 1
ATOM 2111 N N . PHE A 1 246 ? 0.806 -4.602 14.150 1.00 97.12 246 PHE A N 1
ATOM 2112 C CA . PHE A 1 246 ? 1.128 -4.038 12.840 1.00 97.12 246 PHE A CA 1
ATOM 2113 C C . PHE A 1 246 ? 0.088 -3.066 12.290 1.00 97.12 246 PHE A C 1
ATOM 2115 O O . PHE A 1 246 ? 0.308 -2.535 11.208 1.00 97.12 246 PHE A O 1
ATOM 2122 N N . ASN A 1 247 ? -1.040 -2.830 12.970 1.00 96.88 247 ASN A N 1
ATOM 2123 C CA . ASN A 1 247 ? -2.177 -2.105 12.389 1.00 96.88 247 ASN A CA 1
ATOM 2124 C C . ASN A 1 247 ? -2.633 -2.719 11.057 1.00 96.88 247 ASN A C 1
ATOM 2126 O O . ASN A 1 247 ? -3.008 -2.022 10.115 1.00 96.88 247 ASN A O 1
ATOM 2130 N N . TYR A 1 248 ? -2.588 -4.050 10.957 1.00 97.00 248 TYR A N 1
ATOM 2131 C CA . TYR A 1 248 ? -3.038 -4.779 9.780 1.00 97.00 248 TYR A CA 1
ATOM 2132 C C . TYR A 1 248 ? -4.399 -5.426 10.036 1.00 97.00 248 TYR A C 1
ATOM 2134 O O . TYR A 1 248 ? -4.557 -6.257 10.930 1.00 97.00 248 TYR A O 1
ATOM 2142 N N . CYS A 1 249 ? -5.400 -5.088 9.224 1.00 97.25 249 CYS A N 1
ATOM 2143 C CA . CYS A 1 249 ? -6.687 -5.770 9.269 1.00 97.25 249 CYS A CA 1
ATOM 2144 C C . CYS A 1 249 ? -6.747 -6.884 8.227 1.00 97.25 249 CYS A C 1
ATOM 2146 O O . CYS A 1 249 ? -6.801 -6.621 7.022 1.00 97.25 249 CYS A O 1
ATOM 2148 N N . TYR A 1 250 ? -6.846 -8.122 8.713 1.00 97.00 250 TYR A N 1
ATOM 2149 C CA . TYR A 1 250 ? -6.979 -9.310 7.875 1.00 97.00 250 TYR A CA 1
ATOM 2150 C C . TYR A 1 250 ? -8.195 -9.243 6.943 1.00 97.00 250 TYR A C 1
ATOM 2152 O O . TYR A 1 250 ? -8.046 -9.411 5.735 1.00 97.00 250 TYR A O 1
ATOM 2160 N N . TYR A 1 251 ? -9.374 -8.902 7.473 1.00 95.25 251 TYR A N 1
ATOM 2161 C CA . TYR A 1 251 ? -10.626 -8.870 6.706 1.00 95.25 251 TYR A CA 1
ATOM 2162 C C . TYR A 1 251 ? -10.702 -7.729 5.688 1.00 95.25 251 TYR A C 1
ATOM 2164 O O . TYR A 1 251 ? -11.164 -7.944 4.569 1.00 95.25 251 TYR A O 1
ATOM 2172 N N . CYS A 1 252 ? -10.199 -6.536 6.021 1.00 93.31 252 CYS A N 1
ATOM 2173 C CA . CYS A 1 252 ? -10.054 -5.451 5.046 1.00 93.31 252 CYS A CA 1
ATOM 2174 C C . CYS A 1 252 ? -8.918 -5.693 4.046 1.00 93.31 252 CYS A C 1
ATOM 2176 O O . CYS A 1 252 ? -8.876 -5.016 3.020 1.00 93.31 252 CYS A O 1
ATOM 2178 N N . THR A 1 253 ? -8.002 -6.623 4.346 1.00 94.25 253 THR A N 1
ATOM 2179 C CA . THR A 1 253 ? -6.771 -6.839 3.576 1.00 94.25 253 THR A CA 1
ATOM 2180 C C . THR A 1 253 ? -5.960 -5.545 3.437 1.00 94.25 253 THR A C 1
ATOM 2182 O O . THR A 1 253 ? -5.432 -5.246 2.372 1.00 94.25 253 THR A O 1
ATOM 2185 N N . LYS A 1 254 ? -5.912 -4.740 4.508 1.00 93.12 254 LYS A N 1
ATOM 2186 C CA . LYS A 1 254 ? -5.348 -3.382 4.511 1.00 93.12 254 LYS A CA 1
ATOM 2187 C C . LYS A 1 254 ? -4.404 -3.192 5.699 1.00 93.12 254 LYS A C 1
ATOM 2189 O O . LYS A 1 254 ? -4.750 -3.557 6.824 1.00 93.12 254 LYS A O 1
ATOM 2194 N N . LEU A 1 255 ? -3.247 -2.587 5.432 1.00 94.00 255 LEU A N 1
ATOM 2195 C CA . LEU A 1 255 ? -2.342 -2.050 6.443 1.00 94.00 255 LEU A CA 1
ATOM 2196 C C . LEU A 1 255 ? -2.658 -0.565 6.657 1.00 94.00 255 LEU A C 1
ATOM 2198 O O . LEU A 1 255 ? -2.697 0.203 5.694 1.00 94.00 255 LEU A O 1
ATOM 2202 N N . TYR A 1 256 ? -2.873 -0.171 7.905 1.00 93.56 256 TYR A N 1
ATOM 2203 C CA . TYR A 1 256 ? -3.090 1.218 8.300 1.00 93.56 256 TYR A CA 1
ATOM 2204 C C . TYR A 1 256 ? -1.786 1.816 8.827 1.00 93.56 256 TYR A C 1
ATOM 2206 O O . TYR A 1 256 ? -1.010 1.132 9.494 1.00 93.56 256 TYR A O 1
ATOM 2214 N N . ASP A 1 257 ? -1.536 3.094 8.550 1.00 91.50 257 ASP A N 1
ATOM 2215 C CA . ASP A 1 257 ? -0.296 3.743 8.998 1.00 91.50 257 ASP A CA 1
ATOM 2216 C C . ASP A 1 257 ? -0.357 4.174 10.468 1.00 91.50 257 ASP A C 1
ATOM 2218 O O . ASP A 1 257 ? 0.675 4.328 11.126 1.00 91.50 257 ASP A O 1
ATOM 2222 N N . SER A 1 258 ? -1.563 4.334 11.014 1.00 93.75 258 SER A N 1
ATOM 2223 C CA . SER A 1 258 ? -1.774 4.642 12.424 1.00 93.75 258 SER A CA 1
ATOM 2224 C C . SER A 1 258 ? -2.980 3.914 13.001 1.00 93.75 258 SER A C 1
ATOM 2226 O O . SER A 1 258 ? -3.897 3.496 12.291 1.00 93.75 258 SER A O 1
ATOM 2228 N N . ASP A 1 259 ? -2.975 3.792 14.325 1.00 94.94 259 ASP A N 1
ATOM 2229 C CA . ASP A 1 259 ? -4.079 3.229 15.090 1.00 94.94 259 ASP A CA 1
ATOM 2230 C C . ASP A 1 259 ? -5.356 4.050 14.843 1.00 94.94 259 ASP A C 1
ATOM 2232 O O . ASP A 1 259 ? -6.419 3.489 14.597 1.00 94.94 259 ASP A O 1
ATOM 2236 N N . ILE A 1 260 ? -5.232 5.382 14.782 1.00 95.19 260 ILE A N 1
ATOM 2237 C CA . ILE A 1 260 ? -6.337 6.315 14.515 1.00 95.19 260 ILE A CA 1
ATOM 2238 C C . ILE A 1 260 ? -6.945 6.072 13.128 1.00 95.19 260 ILE A C 1
ATOM 2240 O O . ILE A 1 260 ? -8.169 5.996 13.005 1.00 95.19 260 ILE A O 1
ATOM 2244 N N . GLU A 1 261 ? -6.115 5.906 12.088 1.00 95.19 261 GLU A N 1
ATOM 2245 C CA . GLU A 1 261 ? -6.612 5.569 10.748 1.00 95.19 261 GLU A CA 1
ATOM 2246 C C . GLU A 1 261 ? -7.385 4.244 10.781 1.00 95.19 261 GLU A C 1
ATOM 2248 O O . GLU A 1 261 ? -8.479 4.149 10.220 1.00 95.19 261 GLU A O 1
ATOM 2253 N N . MET A 1 262 ? -6.846 3.236 11.473 1.00 95.62 262 MET A N 1
ATOM 2254 C CA . MET A 1 262 ? -7.501 1.942 11.627 1.00 95.62 262 MET A CA 1
ATOM 2255 C C . MET A 1 262 ? -8.839 2.059 12.362 1.00 95.62 262 MET A C 1
ATOM 2257 O O . MET A 1 262 ? -9.819 1.478 11.900 1.00 95.62 262 MET A O 1
ATOM 2261 N N . PHE A 1 263 ? -8.934 2.821 13.454 1.00 95.31 263 PHE A N 1
ATOM 2262 C CA . PHE A 1 263 ? -10.206 3.018 14.158 1.00 95.31 263 PHE A CA 1
ATOM 2263 C C . PHE A 1 263 ? -11.238 3.720 13.280 1.00 95.31 263 PHE A C 1
ATOM 2265 O O . PHE A 1 263 ? -12.383 3.274 13.206 1.00 95.31 263 PHE A O 1
ATOM 2272 N N . TYR A 1 264 ? -10.830 4.770 12.569 1.00 94.88 264 TYR A N 1
ATOM 2273 C CA . TYR A 1 264 ? -11.717 5.514 11.680 1.00 94.88 264 TYR A CA 1
ATOM 2274 C C . TYR A 1 264 ? -12.252 4.633 10.535 1.00 94.88 264 TYR A C 1
ATOM 2276 O O . TYR A 1 264 ? -13.458 4.548 10.287 1.00 94.88 264 TYR A O 1
ATOM 2284 N N . ASP A 1 265 ? -11.362 3.903 9.861 1.00 93.94 265 ASP A N 1
ATOM 2285 C CA . ASP A 1 265 ? -11.711 3.105 8.684 1.00 93.94 265 ASP A CA 1
ATOM 2286 C C . ASP A 1 265 ? -12.245 1.709 9.006 1.00 93.94 265 ASP A C 1
ATOM 2288 O O . ASP A 1 265 ? -12.919 1.109 8.166 1.00 93.94 265 ASP A O 1
ATOM 2292 N N . CYS A 1 266 ? -11.921 1.145 10.165 1.00 95.88 266 CYS A N 1
ATOM 2293 C CA . CYS A 1 266 ? -12.104 -0.276 10.467 1.00 95.88 266 CYS A CA 1
ATOM 2294 C C . CYS A 1 266 ? -12.695 -0.547 11.860 1.00 95.88 266 CYS A C 1
ATOM 2296 O O . CYS A 1 266 ? -13.066 -1.685 12.136 1.00 95.88 266 CYS A O 1
ATOM 2298 N N . GLY A 1 267 ? -12.818 0.467 12.718 1.00 96.06 267 GLY A N 1
ATOM 2299 C CA . GLY A 1 267 ? -13.265 0.316 14.105 1.00 96.06 267 GLY A CA 1
ATOM 2300 C C . GLY A 1 267 ? -12.209 -0.306 15.021 1.00 96.06 267 GLY A C 1
ATOM 2301 O O . GLY A 1 267 ? -11.062 -0.513 14.633 1.00 96.06 267 GLY A O 1
ATOM 2302 N N . ASP A 1 268 ? -12.600 -0.640 16.245 1.00 95.50 268 ASP A N 1
ATOM 2303 C CA . ASP A 1 268 ? -11.786 -1.413 17.185 1.00 95.50 268 ASP A CA 1
ATOM 2304 C C . ASP A 1 268 ? -11.584 -2.845 16.686 1.00 95.50 268 ASP A C 1
ATOM 2306 O O . ASP A 1 268 ? -10.459 -3.338 16.614 1.00 95.50 268 ASP A O 1
ATOM 2310 N N . TYR A 1 269 ? -12.674 -3.485 16.257 1.00 96.94 269 TYR A N 1
ATOM 2311 C CA . TYR A 1 269 ? -12.680 -4.868 15.792 1.00 96.94 269 TYR A CA 1
ATOM 2312 C C . TYR A 1 269 ? -13.389 -4.997 14.451 1.00 96.94 269 TYR A C 1
ATOM 2314 O O . TYR A 1 269 ? -14.410 -4.356 14.198 1.00 96.94 269 TYR A O 1
ATOM 2322 N N . HIS A 1 270 ? -12.888 -5.907 13.620 1.00 96.69 270 HIS A N 1
ATOM 2323 C CA . HIS A 1 270 ? -13.568 -6.338 12.407 1.00 96.69 270 HIS A CA 1
ATOM 2324 C C . HIS A 1 270 ? -13.985 -7.798 12.578 1.00 96.69 270 HIS A C 1
ATOM 2326 O O . HIS A 1 270 ? -13.140 -8.672 12.735 1.00 96.69 270 HIS A O 1
ATOM 2332 N N . LEU A 1 271 ? -15.291 -8.034 12.615 1.00 96.56 271 LEU A N 1
ATOM 2333 C CA . LEU A 1 271 ? -15.923 -9.302 12.954 1.00 96.56 271 LEU A CA 1
ATOM 2334 C C . LEU A 1 271 ? -16.372 -10.059 11.701 1.00 96.56 271 LEU A C 1
ATOM 2336 O O . LEU A 1 271 ? -16.669 -9.465 10.659 1.00 96.56 271 LEU A O 1
ATOM 2340 N N . ARG A 1 272 ? -16.488 -11.378 11.829 1.00 94.75 272 ARG A N 1
ATOM 2341 C CA . ARG A 1 272 ? -17.132 -12.249 10.839 1.00 94.75 272 ARG A CA 1
ATOM 2342 C C . ARG A 1 272 ? -18.650 -12.231 11.000 1.00 94.75 272 ARG A C 1
ATOM 2344 O O . ARG A 1 272 ? -19.152 -12.339 12.116 1.00 94.75 272 ARG A O 1
ATOM 2351 N N . ASP A 1 273 ? -19.369 -12.132 9.885 1.00 90.12 273 ASP A N 1
ATOM 2352 C CA . ASP A 1 273 ? -20.843 -12.176 9.799 1.00 90.12 273 ASP A CA 1
ATOM 2353 C C . ASP A 1 273 ? -21.363 -13.539 9.291 1.00 90.12 273 ASP A C 1
ATOM 2355 O O . ASP A 1 273 ? -22.544 -13.686 9.017 1.00 90.12 273 ASP A O 1
ATOM 2359 N N . ASN A 1 274 ? -20.500 -14.544 9.107 1.00 81.88 274 ASN A N 1
ATOM 2360 C CA . ASN A 1 274 ? -20.840 -15.878 8.580 1.00 81.88 274 ASN A CA 1
ATOM 2361 C C . ASN A 1 274 ? -21.724 -15.894 7.303 1.00 81.88 274 ASN A C 1
ATOM 2363 O O . ASN A 1 274 ? -22.460 -16.844 7.030 1.00 81.88 274 ASN A O 1
ATOM 2367 N N . LYS A 1 275 ? -21.703 -14.800 6.532 1.00 82.12 275 LYS A N 1
ATOM 2368 C CA . LYS A 1 275 ? -22.412 -14.640 5.257 1.00 82.12 275 LYS A CA 1
ATOM 2369 C C . LYS A 1 275 ? -21.442 -14.878 4.107 1.00 82.12 275 LYS A C 1
ATOM 2371 O O . LYS A 1 275 ? -20.258 -14.577 4.212 1.00 82.12 275 LYS A O 1
ATOM 2376 N N . VAL A 1 276 ? -21.956 -15.376 2.985 1.00 67.19 276 VAL A N 1
ATOM 2377 C CA . VAL A 1 276 ? -21.137 -15.870 1.870 1.00 67.19 276 VAL A CA 1
ATOM 2378 C C . VAL A 1 276 ? -20.744 -14.733 0.916 1.00 67.19 276 VAL A C 1
ATOM 2380 O O . VAL A 1 276 ? -21.454 -14.446 -0.043 1.00 67.19 276 VAL A O 1
ATOM 2383 N N . GLN A 1 277 ? -19.583 -14.107 1.135 1.00 69.12 277 GLN A N 1
ATOM 2384 C CA . GLN A 1 277 ? -18.855 -13.373 0.085 1.00 69.12 277 GLN A CA 1
ATOM 2385 C C . GLN A 1 277 ? -17.366 -13.748 0.077 1.00 69.12 277 GLN A C 1
ATOM 2387 O O . GLN A 1 277 ? -16.471 -12.902 0.072 1.00 69.12 277 GLN A O 1
ATOM 2392 N N . THR A 1 278 ? -17.082 -15.050 0.069 1.00 76.56 278 THR A N 1
ATOM 2393 C CA . THR A 1 278 ? -15.710 -15.533 0.255 1.00 76.56 278 THR A CA 1
ATOM 2394 C C . THR A 1 278 ? -14.818 -15.319 -0.967 1.00 76.56 278 THR A C 1
ATOM 2396 O O . THR A 1 278 ? -13.626 -15.116 -0.804 1.00 76.56 278 THR A O 1
ATOM 2399 N N . THR A 1 279 ? -15.351 -15.317 -2.193 1.00 84.38 279 THR A N 1
ATOM 2400 C CA . THR A 1 279 ? -14.526 -15.431 -3.414 1.00 84.38 279 THR A CA 1
ATOM 2401 C C . THR A 1 279 ? -13.549 -14.273 -3.612 1.00 84.38 279 THR A C 1
ATOM 2403 O O . THR A 1 279 ? -12.364 -14.499 -3.864 1.00 84.38 279 THR A O 1
ATOM 2406 N N . ILE A 1 280 ? -14.024 -13.033 -3.461 1.00 88.19 280 ILE A N 1
ATOM 2407 C CA . ILE A 1 280 ? -13.187 -11.835 -3.587 1.00 88.19 280 ILE A CA 1
ATOM 2408 C C . ILE A 1 280 ? -12.137 -11.833 -2.481 1.00 88.19 280 ILE A C 1
ATOM 2410 O O . ILE A 1 280 ? -10.957 -11.676 -2.776 1.00 88.19 280 ILE A O 1
ATOM 2414 N N . PHE A 1 281 ? -12.549 -12.053 -1.231 1.00 91.25 281 PHE A N 1
ATOM 2415 C CA . PHE A 1 281 ? -11.637 -12.101 -0.094 1.00 91.25 281 PHE A CA 1
ATOM 2416 C C . PHE A 1 281 ? -10.550 -13.169 -0.275 1.00 91.25 281 PHE A C 1
ATOM 2418 O O . PHE A 1 281 ? -9.365 -12.852 -0.209 1.00 91.25 281 PHE A O 1
ATOM 2425 N N . ASP A 1 282 ? -10.936 -14.400 -0.608 1.00 90.88 282 ASP A N 1
ATOM 2426 C CA . ASP A 1 282 ? -10.011 -15.508 -0.849 1.00 90.88 282 ASP A CA 1
ATOM 2427 C C . ASP A 1 282 ? -9.010 -15.164 -1.948 1.00 90.88 282 ASP A C 1
ATOM 2429 O O . ASP A 1 282 ? -7.822 -15.464 -1.844 1.00 90.88 282 ASP A O 1
ATOM 2433 N N . ARG A 1 283 ? -9.487 -14.531 -3.025 1.00 91.88 283 ARG A N 1
ATOM 2434 C CA . ARG A 1 283 ? -8.624 -14.086 -4.112 1.00 91.88 283 ARG A CA 1
ATOM 2435 C C . ARG A 1 283 ? -7.626 -13.045 -3.620 1.00 91.88 283 ARG A C 1
ATOM 2437 O O . ARG A 1 283 ? -6.449 -13.174 -3.943 1.00 91.88 283 ARG A O 1
ATOM 2444 N N . LYS A 1 284 ? -8.064 -12.049 -2.843 1.00 92.94 284 LYS A N 1
ATOM 2445 C CA . LYS A 1 284 ? -7.167 -11.039 -2.261 1.00 92.94 284 LYS A CA 1
ATOM 2446 C C . LYS A 1 284 ? -6.084 -11.697 -1.408 1.00 92.94 284 LYS A C 1
ATOM 2448 O O . LYS A 1 284 ? -4.913 -11.396 -1.606 1.00 92.94 284 LYS A O 1
ATOM 2453 N N . GLN A 1 285 ? -6.459 -12.640 -0.541 1.00 94.25 285 GLN A N 1
ATOM 2454 C CA . GLN A 1 285 ? -5.507 -13.383 0.290 1.00 94.25 285 GLN A CA 1
ATOM 2455 C C . GLN A 1 285 ? -4.515 -14.185 -0.556 1.00 94.25 285 GLN A C 1
ATOM 2457 O O . GLN A 1 285 ? -3.311 -14.101 -0.321 1.00 94.25 285 GLN A O 1
ATOM 2462 N N . ARG A 1 286 ? -4.990 -14.906 -1.583 1.00 93.25 286 ARG A N 1
ATOM 2463 C CA . ARG A 1 286 ? -4.120 -15.653 -2.504 1.00 93.25 286 ARG A CA 1
ATOM 2464 C C . ARG A 1 286 ? -3.107 -14.740 -3.183 1.00 93.25 286 ARG A C 1
ATOM 2466 O O . ARG A 1 286 ? -1.922 -15.022 -3.120 1.00 93.25 286 ARG A O 1
ATOM 2473 N N . VAL A 1 287 ? -3.557 -13.647 -3.797 1.00 94.75 287 VAL A N 1
ATOM 2474 C CA . VAL A 1 287 ? -2.655 -12.734 -4.515 1.00 94.75 287 VAL A CA 1
ATOM 2475 C C . VAL A 1 287 ? -1.653 -12.083 -3.561 1.00 94.75 287 VAL A C 1
ATOM 2477 O O . VAL A 1 287 ? -0.456 -12.049 -3.847 1.00 94.75 287 VAL A O 1
ATOM 2480 N N . LEU A 1 288 ? -2.113 -11.629 -2.394 1.00 94.81 288 LEU A N 1
ATOM 2481 C CA . LEU A 1 288 ? -1.255 -10.980 -1.408 1.00 94.81 288 LEU A CA 1
ATOM 2482 C C . LEU A 1 288 ? -0.138 -11.911 -0.910 1.00 94.81 288 LEU A C 1
ATOM 2484 O O . LEU A 1 288 ? 1.016 -11.494 -0.839 1.00 94.81 288 LEU A O 1
ATOM 2488 N N . THR A 1 289 ? -0.479 -13.169 -0.624 1.00 95.00 289 THR A N 1
ATOM 2489 C CA . THR A 1 289 ? 0.423 -14.180 -0.038 1.00 95.00 289 THR A CA 1
ATOM 2490 C C . THR A 1 289 ? 1.216 -14.995 -1.063 1.00 95.00 289 THR A C 1
ATOM 2492 O O . THR A 1 289 ? 1.976 -15.889 -0.683 1.00 95.00 289 THR A O 1
ATOM 2495 N N . MET A 1 290 ? 1.055 -14.718 -2.359 1.00 93.25 290 MET A N 1
ATOM 2496 C CA . MET A 1 290 ? 1.933 -15.269 -3.389 1.00 93.25 290 MET A CA 1
ATOM 2497 C C . MET A 1 290 ? 3.346 -14.707 -3.256 1.00 93.25 290 MET A C 1
ATOM 2499 O O . MET A 1 290 ? 3.522 -13.507 -3.017 1.00 93.25 290 MET A O 1
ATOM 2503 N N . GLU A 1 291 ? 4.331 -15.572 -3.490 1.00 90.56 291 GLU A N 1
ATOM 2504 C CA . GLU A 1 291 ? 5.730 -15.184 -3.624 1.00 90.56 291 GLU A CA 1
ATOM 2505 C C . GLU A 1 291 ? 5.906 -14.236 -4.816 1.00 90.56 291 GLU A C 1
ATOM 2507 O O . GLU A 1 291 ? 5.282 -14.401 -5.868 1.00 90.56 291 GLU A O 1
ATOM 2512 N N . LYS A 1 292 ? 6.717 -13.197 -4.617 1.00 91.06 292 LYS A N 1
ATOM 2513 C CA . LYS A 1 292 ? 6.991 -12.157 -5.609 1.00 91.06 292 LYS A CA 1
ATOM 2514 C C . LYS A 1 292 ? 8.495 -11.954 -5.663 1.00 91.06 292 LYS A C 1
ATOM 2516 O O . LYS A 1 292 ? 9.099 -11.611 -4.643 1.00 91.06 292 LYS A O 1
ATOM 2521 N N . ASP A 1 293 ? 9.076 -12.140 -6.842 1.00 92.00 293 ASP A N 1
ATOM 2522 C CA . ASP A 1 293 ? 10.481 -11.844 -7.085 1.00 92.00 293 ASP A CA 1
ATOM 2523 C C . ASP A 1 293 ? 10.620 -10.553 -7.895 1.00 92.00 293 ASP A C 1
ATOM 2525 O O . ASP A 1 293 ? 10.194 -10.474 -9.043 1.00 92.00 293 ASP A O 1
ATOM 2529 N N . PHE A 1 294 ? 11.237 -9.540 -7.286 1.00 94.81 294 PHE A N 1
ATOM 2530 C CA . PHE A 1 294 ? 11.558 -8.266 -7.933 1.00 94.81 294 PHE A CA 1
ATOM 2531 C C . PHE A 1 294 ? 13.041 -8.157 -8.327 1.00 94.81 294 PHE A C 1
ATOM 2533 O O . PHE A 1 294 ? 13.515 -7.068 -8.663 1.00 94.81 294 PHE A O 1
ATOM 2540 N N . SER A 1 295 ? 13.798 -9.260 -8.288 1.00 93.31 295 SER A N 1
ATOM 2541 C CA . SER A 1 295 ? 15.217 -9.292 -8.664 1.00 93.31 295 SER A CA 1
ATOM 2542 C C . SER A 1 295 ? 15.449 -8.814 -10.102 1.00 93.31 295 SER A C 1
ATOM 2544 O O . SER A 1 295 ? 16.443 -8.138 -10.376 1.00 93.31 295 SER A O 1
ATOM 2546 N N . PHE A 1 296 ? 14.497 -9.066 -11.008 1.00 91.75 296 PHE A N 1
ATOM 2547 C CA . PHE A 1 296 ? 14.560 -8.623 -12.402 1.00 91.75 296 PHE A CA 1
ATOM 2548 C C . PHE A 1 296 ? 14.729 -7.098 -12.526 1.00 91.75 296 PHE A C 1
ATOM 2550 O O . PHE A 1 296 ? 15.544 -6.638 -13.325 1.00 91.75 296 PHE A O 1
ATOM 2557 N N . ALA A 1 297 ? 14.047 -6.316 -11.684 1.00 91.50 297 ALA A N 1
ATOM 2558 C CA . ALA A 1 297 ? 14.120 -4.857 -11.706 1.00 91.50 297 ALA A CA 1
ATOM 2559 C C . ALA A 1 297 ? 15.445 -4.328 -11.122 1.00 91.50 297 ALA A C 1
ATOM 2561 O O . ALA A 1 297 ? 15.928 -3.266 -11.513 1.00 91.50 297 ALA A O 1
ATOM 2562 N N . GLN A 1 298 ? 16.088 -5.089 -10.230 1.00 90.06 298 GLN A N 1
ATOM 2563 C CA . GLN A 1 298 ? 17.411 -4.747 -9.688 1.00 90.06 298 GLN A CA 1
ATOM 2564 C C . GLN A 1 298 ? 18.541 -4.976 -10.704 1.00 90.06 298 GLN A C 1
ATOM 2566 O O . GLN A 1 298 ? 19.578 -4.304 -10.648 1.00 90.06 298 GLN A O 1
ATOM 2571 N N . ASN A 1 299 ? 18.321 -5.877 -11.663 1.00 91.56 299 ASN A N 1
ATOM 2572 C CA . ASN A 1 299 ? 19.290 -6.270 -12.688 1.00 91.56 299 ASN A CA 1
ATOM 2573 C C . ASN A 1 299 ? 19.337 -5.324 -13.905 1.00 91.56 299 ASN A C 1
ATOM 2575 O O . ASN A 1 299 ? 20.102 -5.575 -14.842 1.00 91.56 299 ASN A O 1
ATOM 2579 N N . GLN A 1 300 ? 18.549 -4.244 -13.914 1.00 90.94 300 GLN A N 1
ATOM 2580 C CA . GLN A 1 300 ? 18.627 -3.216 -14.955 1.00 90.94 300 GLN A CA 1
ATOM 2581 C C . GLN A 1 300 ? 19.967 -2.468 -14.882 1.00 90.94 300 GLN A C 1
ATOM 2583 O O . GLN A 1 300 ? 20.465 -2.158 -13.795 1.00 90.94 300 GLN A O 1
ATOM 2588 N N . THR A 1 301 ? 20.586 -2.197 -16.031 1.00 95.19 301 THR A N 1
ATOM 2589 C CA . THR A 1 301 ? 21.872 -1.486 -16.113 1.00 95.19 301 THR A CA 1
ATOM 2590 C C . THR A 1 301 ? 21.709 -0.189 -16.884 1.00 95.19 301 THR A C 1
ATOM 2592 O O . THR A 1 301 ? 20.808 -0.064 -17.710 1.00 95.19 301 THR A O 1
ATOM 2595 N N . LEU A 1 302 ? 22.605 0.772 -16.644 1.00 95.50 302 LEU A N 1
ATOM 2596 C CA . LEU A 1 302 ? 22.587 2.036 -17.377 1.00 95.50 302 LEU A CA 1
ATOM 2597 C C . LEU A 1 302 ? 22.698 1.801 -18.890 1.00 95.50 302 LEU A C 1
ATOM 2599 O O . LEU A 1 302 ? 22.082 2.516 -19.663 1.00 95.50 302 LEU A O 1
ATOM 2603 N N . GLU A 1 303 ? 23.455 0.790 -19.322 1.00 95.44 303 GLU A N 1
ATOM 2604 C CA . GLU A 1 303 ? 23.555 0.412 -20.734 1.00 95.44 303 GLU A CA 1
ATOM 2605 C C . GLU A 1 303 ? 22.192 0.042 -21.318 1.00 95.44 303 GLU A C 1
ATOM 2607 O O . GLU A 1 303 ? 21.828 0.607 -22.342 1.00 95.44 303 GLU A O 1
ATOM 2612 N N . LYS A 1 304 ? 21.434 -0.841 -20.653 1.00 93.56 304 LYS A N 1
ATOM 2613 C CA . LYS A 1 304 ? 20.098 -1.256 -21.108 1.00 93.56 304 LYS A CA 1
ATOM 2614 C C . LYS A 1 304 ? 19.121 -0.086 -21.146 1.00 93.56 304 LYS A C 1
ATOM 2616 O O . LYS A 1 304 ? 18.402 0.072 -22.122 1.00 93.56 304 LYS A O 1
ATOM 2621 N N . GLU A 1 305 ? 19.140 0.769 -20.126 1.00 93.75 305 GLU A N 1
ATOM 2622 C CA . GLU A 1 305 ? 18.286 1.963 -20.103 1.00 93.75 305 GLU A CA 1
ATOM 2623 C C . GLU A 1 305 ? 18.626 2.932 -21.246 1.00 93.75 305 GLU A C 1
ATOM 2625 O O . GLU A 1 305 ? 17.745 3.511 -21.877 1.00 93.75 305 GLU A O 1
ATOM 2630 N N . LEU A 1 306 ? 19.913 3.082 -21.572 1.00 95.56 306 LEU A N 1
ATOM 2631 C CA . LEU A 1 306 ? 20.351 3.917 -22.691 1.00 95.56 306 LEU A CA 1
ATOM 2632 C C . LEU A 1 306 ? 19.983 3.332 -24.062 1.00 95.56 306 LEU A C 1
ATOM 2634 O O . LEU A 1 306 ? 19.859 4.101 -25.015 1.00 95.56 306 LEU A O 1
ATOM 2638 N N . GLU A 1 307 ? 19.778 2.017 -24.184 1.00 95.50 307 GLU A N 1
ATOM 2639 C CA . GLU A 1 307 ? 19.328 1.388 -25.434 1.00 95.50 307 GLU A CA 1
ATOM 2640 C C . GLU A 1 307 ? 17.920 1.852 -25.847 1.00 95.50 307 GLU A C 1
ATOM 2642 O O . GLU A 1 307 ? 17.657 1.962 -27.044 1.00 95.50 307 GLU A O 1
ATOM 2647 N N . TYR A 1 308 ? 17.051 2.239 -24.903 1.00 92.81 308 TYR A N 1
ATOM 2648 C CA . TYR A 1 308 ? 15.741 2.840 -25.212 1.00 92.81 308 TYR A CA 1
ATOM 2649 C C . TYR A 1 308 ? 15.838 4.225 -25.868 1.00 92.81 308 TYR A C 1
ATOM 2651 O O . TYR A 1 308 ? 14.875 4.706 -26.465 1.00 92.81 308 TYR A O 1
ATOM 2659 N N . HIS A 1 309 ? 17.006 4.863 -25.794 1.00 93.06 309 HIS A N 1
ATOM 2660 C CA . HIS A 1 309 ? 17.299 6.141 -26.446 1.00 93.06 309 HIS A CA 1
ATOM 2661 C C . HIS A 1 309 ? 18.035 5.969 -27.782 1.00 93.06 309 HIS A C 1
ATOM 2663 O O . HIS A 1 309 ? 18.657 6.907 -28.295 1.00 93.06 309 HIS A O 1
ATOM 2669 N N . VAL A 1 310 ? 17.950 4.766 -28.354 1.00 95.69 310 VAL A N 1
ATOM 2670 C CA . VAL A 1 310 ? 18.451 4.432 -29.682 1.00 95.69 310 VAL A CA 1
ATOM 2671 C C . VAL A 1 310 ? 17.274 4.151 -30.610 1.00 95.69 310 VAL A C 1
ATOM 2673 O O . VAL A 1 310 ? 16.526 3.196 -30.416 1.00 95.69 310 VAL A O 1
ATOM 2676 N N . THR A 1 311 ? 17.138 4.948 -31.667 1.00 95.94 311 THR A N 1
ATOM 2677 C CA . THR A 1 311 ? 16.127 4.713 -32.706 1.00 95.94 311 THR A CA 1
ATOM 2678 C C . THR A 1 311 ? 16.756 3.946 -33.861 1.00 95.94 311 THR A C 1
ATOM 2680 O O . THR A 1 311 ? 17.861 4.262 -34.301 1.00 95.94 311 THR A O 1
ATOM 2683 N N . ARG A 1 312 ? 16.072 2.927 -34.387 1.00 95.69 312 ARG A N 1
ATOM 2684 C CA . ARG A 1 312 ? 16.510 2.229 -35.603 1.00 95.69 312 ARG A CA 1
ATOM 2685 C C . ARG A 1 312 ? 15.868 2.874 -36.829 1.00 95.69 312 ARG A C 1
ATOM 2687 O O . ARG A 1 312 ? 14.664 2.754 -37.018 1.00 95.69 312 ARG A O 1
ATOM 2694 N N . GLU A 1 313 ? 16.681 3.496 -37.677 1.00 94.50 313 GLU A N 1
ATOM 2695 C CA . GLU A 1 313 ? 16.231 4.168 -38.907 1.00 94.50 313 GLU A CA 1
ATOM 2696 C C . GLU A 1 313 ? 16.156 3.196 -40.095 1.00 94.50 313 GLU A C 1
ATOM 2698 O O . GLU A 1 313 ? 15.259 3.264 -40.931 1.00 94.50 313 GLU A O 1
ATOM 2703 N N . SER A 1 314 ? 17.118 2.271 -40.200 1.00 94.31 314 SER A N 1
ATOM 2704 C CA . SER A 1 314 ? 17.145 1.254 -41.262 1.00 94.31 314 SER A CA 1
ATOM 2705 C C . SER A 1 314 ? 17.905 -0.007 -40.833 1.00 94.31 314 SER A C 1
ATOM 2707 O O . SER A 1 314 ? 18.273 -0.163 -39.666 1.00 94.31 314 SER A O 1
ATOM 2709 N N . ALA A 1 315 ? 18.129 -0.944 -41.764 1.00 89.75 315 ALA A N 1
ATOM 2710 C CA . ALA A 1 315 ? 18.676 -2.269 -41.474 1.00 89.75 315 ALA A CA 1
ATOM 2711 C C . ALA A 1 315 ? 19.990 -2.250 -40.667 1.00 89.75 315 ALA A C 1
ATOM 2713 O O . ALA A 1 315 ? 20.173 -3.162 -39.870 1.00 89.75 315 ALA A O 1
ATOM 2714 N N . ASN A 1 316 ? 20.821 -1.206 -40.779 1.00 93.00 316 ASN A N 1
ATOM 2715 C CA . ASN A 1 316 ? 22.088 -1.049 -40.045 1.00 93.00 316 ASN A CA 1
ATOM 2716 C C . ASN A 1 316 ? 22.373 0.413 -39.654 1.00 93.00 316 ASN A C 1
ATOM 2718 O O . ASN A 1 316 ? 23.528 0.815 -39.544 1.00 93.00 316 ASN A O 1
ATOM 2722 N N . ILE A 1 317 ? 21.332 1.238 -39.530 1.00 94.62 317 ILE A N 1
ATOM 2723 C CA . ILE A 1 317 ? 21.487 2.644 -39.148 1.00 94.62 317 ILE A CA 1
ATOM 2724 C C . ILE A 1 317 ? 20.673 2.884 -37.891 1.00 94.62 317 ILE A C 1
ATOM 2726 O O . ILE A 1 317 ? 19.454 2.695 -37.882 1.00 94.62 317 ILE A O 1
ATOM 2730 N N . PHE A 1 318 ? 21.375 3.311 -36.850 1.00 97.50 318 PHE A N 1
ATOM 2731 C CA . PHE A 1 318 ? 20.826 3.663 -35.553 1.00 97.50 318 PHE A CA 1
ATOM 2732 C C . PHE A 1 318 ? 21.087 5.139 -35.287 1.00 97.50 318 PHE A C 1
ATOM 2734 O O . PHE A 1 318 ? 22.175 5.627 -35.591 1.00 97.50 318 PHE A O 1
ATOM 2741 N N . SER A 1 319 ? 20.119 5.847 -34.720 1.00 96.62 319 SER A N 1
ATOM 2742 C CA . SER A 1 319 ? 20.219 7.271 -34.431 1.00 96.62 319 SER A CA 1
ATOM 2743 C C . SER A 1 319 ? 20.107 7.548 -32.930 1.00 96.62 319 SER A C 1
ATOM 2745 O O . SER A 1 319 ? 19.409 6.857 -32.185 1.00 96.62 319 SER A O 1
ATOM 2747 N N . CYS A 1 320 ? 20.849 8.557 -32.470 1.00 97.38 320 CYS A N 1
ATOM 2748 C CA . CYS A 1 320 ? 20.748 9.076 -31.106 1.00 97.38 320 CYS A CA 1
ATOM 2749 C C . CYS A 1 320 ? 19.484 9.934 -30.971 1.00 97.38 320 CYS A C 1
ATOM 2751 O O . CYS A 1 320 ? 19.340 10.906 -31.711 1.00 97.38 320 CYS A O 1
ATOM 2753 N N . THR A 1 321 ? 18.605 9.673 -29.999 1.00 96.88 321 THR A N 1
ATOM 2754 C CA . THR A 1 321 ? 17.386 10.493 -29.827 1.00 96.88 321 THR A CA 1
ATOM 2755 C C . THR A 1 321 ? 17.668 11.936 -29.397 1.00 96.88 321 THR A C 1
ATOM 2757 O O . THR A 1 321 ? 16.790 12.781 -29.523 1.00 96.88 321 THR A O 1
ATOM 2760 N N . GLN A 1 322 ? 18.868 12.230 -28.878 1.00 96.50 322 GLN A N 1
ATOM 2761 C CA . GLN A 1 322 ? 19.234 13.563 -28.378 1.00 96.50 322 GLN A CA 1
ATOM 2762 C C . GLN A 1 322 ? 19.774 14.498 -29.469 1.00 96.50 322 GLN A C 1
ATOM 2764 O O . GLN A 1 322 ? 19.593 15.709 -29.380 1.00 96.50 322 GLN A O 1
ATOM 2769 N N . CYS A 1 323 ? 20.457 13.966 -30.488 1.00 97.19 323 CYS A N 1
ATOM 2770 C CA . CYS A 1 323 ? 21.072 14.779 -31.550 1.00 97.19 323 CYS A CA 1
ATOM 2771 C C . CYS A 1 323 ? 20.813 14.272 -32.975 1.00 97.19 323 CYS A C 1
ATOM 2773 O O . CYS A 1 323 ? 21.292 14.877 -33.931 1.00 97.19 323 CYS A O 1
ATOM 2775 N N . HIS A 1 324 ? 20.094 13.156 -33.123 1.00 97.00 324 HIS A N 1
ATOM 2776 C CA . HIS A 1 324 ? 19.759 12.503 -34.393 1.00 97.00 324 HIS A CA 1
ATOM 2777 C C . HIS A 1 324 ? 20.970 12.118 -35.260 1.00 97.00 324 HIS A C 1
ATOM 2779 O O . HIS A 1 324 ? 20.846 11.911 -36.466 1.00 97.00 324 HIS A O 1
ATOM 2785 N N . ARG A 1 325 ? 22.164 11.996 -34.661 1.00 97.50 325 ARG A N 1
ATOM 2786 C CA . ARG A 1 325 ? 23.355 11.491 -35.355 1.00 97.50 325 ARG A CA 1
ATOM 2787 C C . ARG A 1 325 ? 23.237 9.987 -35.584 1.00 97.50 325 ARG A C 1
ATOM 2789 O O . ARG A 1 325 ? 22.812 9.266 -34.685 1.00 97.50 325 ARG A O 1
ATOM 2796 N N . ASN A 1 326 ? 23.671 9.542 -36.761 1.00 97.88 326 ASN A N 1
ATOM 2797 C CA . ASN A 1 326 ? 23.611 8.151 -37.202 1.00 97.88 326 ASN A CA 1
ATOM 2798 C C . ASN A 1 326 ? 24.888 7.366 -36.878 1.00 97.88 326 ASN A C 1
ATOM 2800 O O . ASN A 1 326 ? 25.997 7.901 -36.946 1.00 97.88 326 ASN A O 1
ATOM 2804 N N . PHE A 1 327 ? 24.712 6.079 -36.591 1.00 97.69 327 PHE A N 1
ATOM 2805 C CA . PHE A 1 327 ? 25.743 5.116 -36.222 1.00 97.69 327 PHE A CA 1
ATOM 2806 C C . PHE A 1 327 ? 25.430 3.739 -36.822 1.00 97.69 327 PHE A C 1
ATOM 2808 O O . PHE A 1 327 ? 24.276 3.419 -37.102 1.00 97.69 327 PHE A O 1
ATOM 2815 N N . GLU A 1 328 ? 26.459 2.907 -36.979 1.00 96.56 328 GLU A N 1
ATOM 2816 C CA . GLU A 1 328 ? 26.339 1.560 -37.563 1.00 96.56 328 GLU A CA 1
ATOM 2817 C C . GLU A 1 328 ? 25.789 0.510 -36.583 1.00 96.56 328 GLU A C 1
ATOM 2819 O O . GLU A 1 328 ? 25.305 -0.540 -36.997 1.00 96.56 328 GLU A O 1
ATOM 2824 N N . ASN A 1 329 ? 25.875 0.763 -35.273 1.00 96.19 329 ASN A N 1
ATOM 2825 C CA . ASN A 1 329 ? 25.421 -0.171 -34.245 1.00 96.19 329 ASN A CA 1
ATOM 2826 C C . ASN A 1 329 ? 24.950 0.551 -32.969 1.00 96.19 329 ASN A C 1
ATOM 2828 O O . ASN A 1 329 ? 25.389 1.664 -32.678 1.00 96.19 329 ASN A O 1
ATOM 2832 N N . THR A 1 330 ? 24.098 -0.118 -32.185 1.00 96.50 330 THR A N 1
ATOM 2833 C CA . THR A 1 330 ? 23.535 0.387 -30.920 1.00 96.50 330 THR A CA 1
ATOM 2834 C C . THR A 1 330 ? 24.603 0.736 -29.880 1.00 96.50 330 THR A C 1
ATOM 2836 O O . THR A 1 330 ? 24.481 1.751 -29.198 1.00 96.50 330 THR A O 1
ATOM 2839 N N . LYS A 1 331 ? 25.683 -0.053 -29.776 1.00 97.12 331 LYS A N 1
ATOM 2840 C CA . LYS A 1 331 ? 26.750 0.169 -28.780 1.00 97.12 331 LYS A CA 1
ATOM 2841 C C . LYS A 1 331 ? 27.437 1.520 -28.978 1.00 97.12 331 LYS A C 1
ATOM 2843 O O . LYS A 1 331 ? 27.652 2.237 -28.006 1.00 97.12 331 LYS A O 1
ATOM 2848 N N . ASN A 1 332 ? 27.699 1.891 -30.229 1.00 97.69 332 ASN A N 1
ATOM 2849 C CA . ASN A 1 332 ? 28.288 3.175 -30.586 1.00 97.69 332 ASN A CA 1
ATOM 2850 C C . ASN A 1 332 ? 27.345 4.337 -30.248 1.00 97.69 332 ASN A C 1
ATOM 2852 O O . ASN A 1 332 ? 27.819 5.389 -29.833 1.00 97.69 332 ASN A O 1
ATOM 2856 N N . VAL A 1 333 ? 26.023 4.157 -30.390 1.00 97.56 333 VAL A N 1
ATOM 2857 C CA . VAL A 1 333 ? 25.039 5.172 -29.969 1.00 97.56 333 VAL A CA 1
ATOM 2858 C C . VAL A 1 333 ? 25.060 5.339 -28.451 1.00 97.56 333 VAL A C 1
ATOM 2860 O O . VAL A 1 333 ? 25.120 6.464 -27.966 1.00 97.56 333 VAL A O 1
ATOM 2863 N N . VAL A 1 334 ? 25.069 4.239 -27.692 1.00 97.62 334 VAL A N 1
ATOM 2864 C CA . VAL A 1 334 ? 25.127 4.270 -26.221 1.00 97.62 334 VAL A CA 1
ATOM 2865 C C . VAL A 1 334 ? 26.419 4.932 -25.732 1.00 97.62 334 VAL A C 1
ATOM 2867 O O . VAL A 1 334 ? 26.375 5.799 -24.860 1.00 97.62 334 VAL A O 1
ATOM 2870 N N . GLU A 1 335 ? 27.572 4.580 -26.307 1.00 98.00 335 GLU A N 1
ATOM 2871 C CA . GLU A 1 335 ? 28.855 5.223 -25.996 1.00 98.00 335 GLU A CA 1
ATOM 2872 C C . GLU A 1 335 ? 28.845 6.711 -26.370 1.00 98.00 335 GLU A C 1
ATOM 2874 O O . GLU A 1 335 ? 29.259 7.562 -25.580 1.00 98.00 335 GLU A O 1
ATOM 2879 N N . HIS A 1 336 ? 28.286 7.049 -27.533 1.00 97.81 336 HIS A N 1
ATOM 2880 C CA . HIS A 1 336 ? 28.081 8.431 -27.938 1.00 97.81 336 HIS A CA 1
ATOM 2881 C C . HIS A 1 336 ? 27.217 9.204 -26.933 1.00 97.81 336 HIS A C 1
ATOM 2883 O O . HIS A 1 336 ? 27.594 10.316 -26.568 1.00 97.81 336 HIS A O 1
ATOM 2889 N N . ILE A 1 337 ? 26.111 8.633 -26.442 1.00 98.00 337 ILE A N 1
ATOM 2890 C CA . ILE A 1 337 ? 25.265 9.269 -25.422 1.00 98.00 337 ILE A CA 1
ATOM 2891 C C . ILE A 1 337 ? 26.054 9.472 -24.126 1.00 98.00 337 ILE A C 1
ATOM 2893 O O . ILE A 1 337 ? 26.013 10.561 -23.559 1.00 98.00 337 ILE A O 1
ATOM 2897 N N . LYS A 1 338 ? 26.832 8.478 -23.682 1.00 97.88 338 LYS A N 1
ATOM 2898 C CA . LYS A 1 338 ? 27.658 8.594 -22.470 1.00 97.88 338 LYS A CA 1
ATOM 2899 C C . LYS A 1 338 ? 28.681 9.730 -22.553 1.00 97.88 338 LYS A C 1
ATOM 2901 O O . LYS A 1 338 ? 28.882 10.422 -21.561 1.00 97.88 338 LYS A O 1
ATOM 2906 N N . ILE A 1 339 ? 29.313 9.924 -23.713 1.00 98.00 339 ILE A N 1
ATOM 2907 C CA . ILE A 1 339 ? 30.389 10.912 -23.889 1.00 98.00 339 ILE A CA 1
ATOM 2908 C C . ILE A 1 339 ? 29.834 12.290 -24.267 1.00 98.00 339 ILE A C 1
ATOM 2910 O O . ILE A 1 339 ? 30.169 13.292 -23.646 1.00 98.00 339 ILE A O 1
ATOM 2914 N N . GLN A 1 340 ? 29.005 12.360 -25.309 1.00 98.00 340 GLN A N 1
ATOM 2915 C CA . GLN A 1 340 ? 28.537 13.625 -25.891 1.00 98.00 340 GLN A CA 1
ATOM 2916 C C . GLN A 1 340 ? 27.294 14.177 -25.184 1.00 98.00 340 GLN A C 1
ATOM 2918 O O . GLN A 1 340 ? 27.040 15.378 -25.234 1.00 98.00 340 GLN A O 1
ATOM 2923 N N . HIS A 1 341 ? 26.536 13.320 -24.498 1.00 97.31 341 HIS A N 1
ATOM 2924 C CA . HIS A 1 341 ? 25.348 13.684 -23.728 1.00 97.31 341 HIS A CA 1
ATOM 2925 C C . HIS A 1 341 ? 25.490 13.235 -22.263 1.00 97.31 341 HIS A C 1
ATOM 2927 O O . HIS A 1 341 ? 24.542 12.739 -21.653 1.00 97.31 341 HIS A O 1
ATOM 2933 N N . GLU A 1 342 ? 26.678 13.431 -21.675 1.00 97.50 342 GLU A N 1
ATOM 2934 C CA . GLU A 1 342 ? 27.022 12.962 -20.323 1.00 97.50 342 GLU A CA 1
ATOM 2935 C C . GLU A 1 342 ? 25.995 13.394 -19.260 1.00 97.50 342 GLU A C 1
ATOM 2937 O O . GLU A 1 342 ? 25.603 12.602 -18.402 1.00 97.50 342 GLU A O 1
ATOM 2942 N N . ALA A 1 343 ? 25.501 14.637 -19.330 1.00 97.50 343 ALA A N 1
ATOM 2943 C CA . ALA A 1 343 ? 24.490 15.145 -18.402 1.00 97.50 343 ALA A CA 1
ATOM 2944 C C . ALA A 1 343 ? 23.179 14.335 -18.452 1.00 97.50 343 ALA A C 1
ATOM 2946 O O . ALA A 1 343 ? 22.592 14.052 -17.406 1.00 97.50 343 ALA A O 1
ATOM 2947 N N . PHE A 1 344 ? 22.758 13.924 -19.652 1.00 96.69 344 PHE A N 1
ATOM 2948 C CA . PHE A 1 344 ? 21.577 13.091 -19.870 1.00 96.69 344 PHE A CA 1
ATOM 2949 C C . PHE A 1 344 ? 21.809 11.657 -19.374 1.00 96.69 344 PHE A C 1
ATOM 2951 O O . PHE A 1 344 ? 20.998 11.130 -18.615 1.00 96.69 344 PHE A O 1
ATOM 2958 N N . ALA A 1 345 ? 22.962 11.055 -19.688 1.00 97.25 345 ALA A N 1
ATOM 2959 C CA . ALA A 1 345 ? 23.325 9.731 -19.175 1.00 97.25 345 ALA A CA 1
ATOM 2960 C C . ALA A 1 345 ? 23.384 9.702 -17.636 1.00 97.25 345 ALA A C 1
ATOM 2962 O O . ALA A 1 345 ? 22.885 8.772 -17.003 1.00 97.25 345 ALA A O 1
ATOM 2963 N N . ARG A 1 346 ? 23.928 10.755 -17.013 1.00 97.38 346 ARG A N 1
ATOM 2964 C CA . ARG A 1 346 ? 23.955 10.915 -15.553 1.00 97.38 346 ARG A CA 1
ATOM 2965 C C . ARG A 1 346 ? 22.553 11.075 -14.965 1.00 97.38 346 ARG A C 1
ATOM 2967 O O . ARG A 1 346 ? 22.291 10.587 -13.869 1.00 97.38 346 ARG A O 1
ATOM 2974 N N . GLN A 1 347 ? 21.648 11.762 -15.662 1.00 96.00 347 GLN A N 1
ATOM 2975 C CA . GLN A 1 347 ? 20.247 11.850 -15.256 1.00 96.00 347 GLN A CA 1
ATOM 2976 C C . GLN A 1 347 ? 19.585 10.468 -15.254 1.00 96.00 347 GLN A C 1
ATOM 2978 O O . GLN A 1 347 ? 19.016 10.104 -14.230 1.00 96.00 347 GLN A O 1
ATOM 2983 N N . ILE A 1 348 ? 19.732 9.688 -16.330 1.00 95.81 348 ILE A N 1
ATOM 2984 C CA . ILE A 1 348 ? 19.209 8.313 -16.408 1.00 95.81 348 ILE A CA 1
ATOM 2985 C C . ILE A 1 348 ? 19.810 7.440 -15.307 1.00 95.81 348 ILE A C 1
ATOM 2987 O O . ILE A 1 348 ? 19.074 6.736 -14.626 1.00 95.81 348 ILE A O 1
ATOM 2991 N N . GLY A 1 349 ? 21.122 7.537 -15.064 1.00 96.94 349 GLY A N 1
ATOM 2992 C CA . GLY A 1 349 ? 21.782 6.814 -13.975 1.00 96.94 349 GLY A CA 1
ATOM 2993 C C . GLY A 1 349 ? 21.147 7.096 -12.610 1.00 96.94 349 GLY A C 1
ATOM 2994 O O . GLY A 1 349 ? 20.814 6.163 -11.885 1.00 96.94 349 GLY A O 1
ATOM 2995 N N . ARG A 1 350 ? 20.877 8.371 -12.294 1.00 95.50 350 ARG A N 1
ATOM 2996 C CA . ARG A 1 350 ? 20.181 8.752 -11.051 1.00 95.50 350 ARG A CA 1
ATOM 2997 C C . ARG A 1 350 ? 18.736 8.249 -11.003 1.00 95.50 350 ARG A C 1
ATOM 2999 O O . ARG A 1 350 ? 18.282 7.817 -9.946 1.00 95.50 350 ARG A O 1
ATOM 3006 N N . CYS A 1 351 ? 18.013 8.299 -12.123 1.00 94.06 351 CYS A N 1
ATOM 3007 C CA . CYS A 1 351 ? 16.660 7.745 -12.218 1.00 94.06 351 CYS A CA 1
ATOM 3008 C C . CYS A 1 351 ? 16.662 6.231 -11.967 1.00 94.06 351 CYS A C 1
ATOM 3010 O O . CYS A 1 351 ? 15.853 5.755 -11.178 1.00 94.06 351 CYS A O 1
ATOM 3012 N N . LEU A 1 352 ? 17.613 5.496 -12.549 1.00 95.56 352 LEU A N 1
ATOM 3013 C CA . LEU A 1 352 ? 17.773 4.056 -12.359 1.00 95.56 352 LEU A CA 1
ATOM 3014 C C . LEU A 1 352 ? 18.120 3.701 -10.906 1.00 95.56 352 LEU A C 1
ATOM 3016 O O . LEU A 1 352 ? 17.537 2.781 -10.339 1.00 95.56 352 LEU A O 1
ATOM 3020 N N . GLU A 1 353 ? 19.037 4.433 -10.272 1.00 94.88 353 GLU A N 1
ATOM 3021 C CA . GLU A 1 353 ? 19.358 4.250 -8.849 1.00 94.88 353 GLU A CA 1
ATOM 3022 C C . GLU A 1 353 ? 18.135 4.493 -7.956 1.00 94.88 353 GLU A C 1
ATOM 3024 O O . GLU A 1 353 ? 17.855 3.709 -7.045 1.00 94.88 353 GLU A O 1
ATOM 3029 N N . SER A 1 354 ? 17.371 5.550 -8.245 1.00 93.88 354 SER A N 1
ATOM 3030 C CA . SER A 1 354 ? 16.127 5.858 -7.541 1.00 93.88 354 SER A CA 1
ATOM 3031 C C . SER A 1 354 ? 15.068 4.768 -7.749 1.00 93.88 354 SER A C 1
ATOM 3033 O O . SER A 1 354 ? 14.455 4.323 -6.777 1.00 93.88 354 SER A O 1
ATOM 3035 N N . PHE A 1 355 ? 14.918 4.256 -8.974 1.00 95.12 355 PHE A N 1
ATOM 3036 C CA . PHE A 1 355 ? 14.023 3.143 -9.292 1.00 95.12 355 PHE A CA 1
ATOM 3037 C C . PHE A 1 355 ? 14.406 1.870 -8.532 1.00 95.12 355 PHE A C 1
ATOM 3039 O O . PHE A 1 355 ? 13.562 1.246 -7.889 1.00 95.12 355 PHE A O 1
ATOM 3046 N N . LYS A 1 356 ? 15.696 1.517 -8.507 1.00 94.75 356 LYS A N 1
ATOM 3047 C CA . LYS A 1 356 ? 16.192 0.372 -7.731 1.00 94.75 356 LYS A CA 1
ATOM 3048 C C . LYS A 1 356 ? 15.908 0.535 -6.244 1.00 94.75 356 LYS A C 1
ATOM 3050 O O . LYS A 1 356 ? 15.393 -0.400 -5.628 1.00 94.75 356 LYS A O 1
ATOM 3055 N N . LYS A 1 357 ? 16.173 1.719 -5.674 1.00 93.00 357 LYS A N 1
ATOM 3056 C CA . LYS A 1 357 ? 15.831 2.034 -4.277 1.00 93.00 357 LYS A CA 1
ATOM 3057 C C . LYS A 1 357 ? 14.331 1.847 -4.040 1.00 93.00 357 LYS A C 1
ATOM 3059 O O . LYS A 1 357 ? 13.964 1.144 -3.101 1.00 93.00 357 LYS A O 1
ATOM 3064 N N . PHE A 1 358 ? 13.484 2.391 -4.912 1.00 93.50 358 PHE A N 1
ATOM 3065 C CA . PHE A 1 358 ? 12.030 2.242 -4.849 1.00 93.50 358 PHE A CA 1
ATOM 3066 C C . PHE A 1 358 ? 11.599 0.773 -4.801 1.00 93.50 358 PHE A C 1
ATOM 3068 O O . PHE A 1 358 ? 10.844 0.389 -3.909 1.00 93.50 358 PHE A O 1
ATOM 3075 N N . VAL A 1 359 ? 12.132 -0.067 -5.691 1.00 94.44 359 VAL A N 1
ATOM 3076 C CA . VAL A 1 359 ? 11.789 -1.494 -5.744 1.00 94.44 359 VAL A CA 1
ATOM 3077 C C . VAL A 1 359 ? 12.145 -2.218 -4.439 1.00 94.44 359 VAL A C 1
ATOM 3079 O O . VAL A 1 359 ? 11.377 -3.055 -3.970 1.00 94.44 359 VAL A O 1
ATOM 3082 N N . THR A 1 360 ? 13.263 -1.873 -3.788 1.00 91.38 360 THR A N 1
ATOM 3083 C CA . THR A 1 360 ? 13.617 -2.462 -2.476 1.00 91.38 360 THR A CA 1
ATOM 3084 C C . THR A 1 360 ? 12.711 -2.014 -1.323 1.00 91.38 360 THR A C 1
ATOM 3086 O O . THR A 1 360 ? 12.751 -2.607 -0.246 1.00 91.38 360 THR A O 1
ATOM 3089 N N . GLN A 1 361 ? 11.913 -0.966 -1.531 1.00 89.81 361 GLN A N 1
ATOM 3090 C CA . GLN A 1 361 ? 11.059 -0.329 -0.527 1.00 89.81 361 GLN A CA 1
ATOM 3091 C C . GLN A 1 361 ? 9.563 -0.550 -0.788 1.00 89.81 361 GLN A C 1
ATOM 3093 O O . GLN A 1 361 ? 8.724 0.117 -0.176 1.00 89.81 361 GLN A O 1
ATOM 3098 N N . ILE A 1 362 ? 9.214 -1.469 -1.691 1.00 91.50 362 ILE A N 1
ATOM 3099 C CA . ILE A 1 362 ? 7.824 -1.844 -1.931 1.00 91.50 362 ILE A CA 1
ATOM 3100 C C . ILE A 1 362 ? 7.238 -2.425 -0.637 1.00 91.50 362 ILE A C 1
ATOM 3102 O O . ILE A 1 362 ? 7.656 -3.480 -0.164 1.00 91.50 362 ILE A O 1
ATOM 3106 N N . ASP A 1 363 ? 6.266 -1.710 -0.071 1.00 91.12 363 ASP A N 1
ATOM 3107 C CA . ASP A 1 363 ? 5.503 -2.128 1.102 1.00 91.12 363 ASP A CA 1
ATOM 3108 C C . ASP A 1 363 ? 4.183 -2.796 0.699 1.00 91.12 363 ASP A C 1
ATOM 3110 O O . ASP A 1 363 ? 3.753 -2.747 -0.455 1.00 91.12 363 ASP A O 1
ATOM 3114 N N . ILE A 1 364 ? 3.517 -3.424 1.666 1.00 91.50 364 ILE A N 1
ATOM 3115 C CA . ILE A 1 364 ? 2.273 -4.162 1.443 1.00 91.50 364 ILE A CA 1
ATOM 3116 C C . ILE A 1 364 ? 1.157 -3.285 0.858 1.00 91.50 364 ILE A C 1
ATOM 3118 O O . ILE A 1 364 ? 0.393 -3.748 0.017 1.00 91.50 364 ILE A O 1
ATOM 3122 N N . ASN A 1 365 ? 1.088 -2.004 1.240 1.00 89.69 365 ASN A N 1
ATOM 3123 C CA . ASN A 1 365 ? 0.108 -1.066 0.692 1.00 89.69 365 ASN A CA 1
ATOM 3124 C C . ASN A 1 365 ? 0.359 -0.819 -0.797 1.00 89.69 365 ASN A C 1
ATOM 3126 O O . ASN A 1 365 ? -0.581 -0.820 -1.591 1.00 89.69 365 ASN A O 1
ATOM 3130 N N . LEU A 1 366 ? 1.623 -0.664 -1.194 1.00 90.75 366 LEU A N 1
ATOM 3131 C CA . LEU A 1 366 ? 1.977 -0.566 -2.602 1.00 90.75 366 LEU A CA 1
ATOM 3132 C C . LEU A 1 366 ? 1.725 -1.881 -3.353 1.00 90.75 366 LEU A C 1
ATOM 3134 O O . LEU A 1 366 ? 1.210 -1.830 -4.465 1.00 90.75 366 LEU A O 1
ATOM 3138 N N . LEU A 1 367 ? 2.013 -3.040 -2.753 1.00 92.25 367 LEU A N 1
ATOM 3139 C CA . LEU A 1 367 ? 1.692 -4.341 -3.356 1.00 92.25 367 LEU A CA 1
ATOM 3140 C C . LEU A 1 367 ? 0.198 -4.476 -3.641 1.00 92.25 367 LEU A C 1
ATOM 3142 O O . LEU A 1 367 ? -0.177 -4.769 -4.769 1.00 92.25 367 LEU A O 1
ATOM 3146 N N . ILE A 1 368 ? -0.659 -4.167 -2.664 1.00 91.00 368 ILE A N 1
ATOM 3147 C CA . ILE A 1 368 ? -2.121 -4.196 -2.825 1.00 91.00 368 ILE A CA 1
ATOM 3148 C C . ILE A 1 368 ? -2.565 -3.356 -4.030 1.00 91.00 368 ILE A C 1
ATOM 3150 O O . ILE A 1 368 ? -3.471 -3.754 -4.769 1.00 91.00 368 ILE A O 1
ATOM 3154 N N . HIS A 1 369 ? -1.923 -2.207 -4.246 1.00 90.06 369 HIS A N 1
ATOM 3155 C CA . HIS A 1 369 ? -2.194 -1.360 -5.398 1.00 90.06 369 HIS A CA 1
ATOM 3156 C C . HIS A 1 369 ? -1.689 -1.956 -6.718 1.00 90.06 369 HIS A C 1
ATOM 3158 O O . HIS A 1 369 ? -2.456 -2.032 -7.679 1.00 90.06 369 HIS A O 1
ATOM 3164 N N . LEU A 1 370 ? -0.423 -2.384 -6.771 1.00 92.62 370 LEU A N 1
ATOM 3165 C CA . LEU A 1 370 ? 0.188 -2.973 -7.970 1.00 92.62 370 LEU A CA 1
ATOM 3166 C C . LEU A 1 370 ? -0.548 -4.250 -8.410 1.00 92.62 370 LEU A C 1
ATOM 3168 O O . LEU A 1 370 ? -0.723 -4.486 -9.606 1.00 92.62 370 LEU A O 1
ATOM 3172 N N . ASP A 1 371 ? -1.048 -5.022 -7.448 1.00 93.06 371 ASP A N 1
ATOM 3173 C CA . ASP A 1 371 ? -1.799 -6.261 -7.657 1.00 93.06 371 ASP A CA 1
ATOM 3174 C C . ASP A 1 371 ? -3.268 -6.010 -8.056 1.00 93.06 371 ASP A C 1
ATOM 3176 O O . ASP A 1 371 ? -3.972 -6.927 -8.495 1.00 93.06 371 ASP A O 1
ATOM 3180 N N . GLY A 1 372 ? -3.761 -4.776 -7.893 1.00 89.12 372 GLY A N 1
ATOM 3181 C CA . GLY A 1 372 ? -5.160 -4.411 -8.133 1.00 89.12 372 GLY A CA 1
ATOM 3182 C C . GLY A 1 372 ? -6.143 -5.030 -7.129 1.00 89.12 372 GLY A C 1
ATOM 3183 O O . GLY A 1 372 ? -7.306 -5.271 -7.467 1.00 89.12 372 GLY A O 1
ATOM 3184 N N . ILE A 1 373 ? -5.674 -5.315 -5.909 1.00 85.81 373 ILE A N 1
ATOM 3185 C CA . ILE A 1 373 ? -6.438 -5.877 -4.776 1.00 85.81 373 ILE A CA 1
ATOM 3186 C C . ILE A 1 373 ? -7.310 -4.804 -4.095 1.00 85.81 373 ILE A C 1
ATOM 3188 O O . ILE A 1 373 ? -8.298 -5.116 -3.421 1.00 85.81 373 ILE A O 1
ATOM 3192 N N . ASP A 1 374 ? -6.983 -3.529 -4.301 1.00 80.25 374 ASP A N 1
ATOM 3193 C CA . ASP A 1 374 ? -7.735 -2.365 -3.815 1.00 80.25 374 ASP A CA 1
ATOM 3194 C C . ASP A 1 374 ? -9.178 -2.283 -4.355 1.00 80.25 374 ASP A C 1
ATOM 3196 O O . ASP A 1 374 ? -10.014 -1.550 -3.825 1.00 80.25 374 ASP A O 1
ATOM 3200 N N . ASN A 1 375 ? -9.498 -3.084 -5.371 1.00 76.06 375 ASN A N 1
ATOM 3201 C CA . ASN A 1 375 ? -10.807 -3.169 -5.992 1.00 76.06 375 ASN A CA 1
ATOM 3202 C C . ASN A 1 375 ? -11.557 -4.456 -5.580 1.00 76.06 375 ASN A C 1
ATOM 3204 O O . ASN A 1 375 ? -11.008 -5.555 -5.617 1.00 76.06 375 ASN A O 1
ATOM 3208 N N . ASN A 1 376 ? -12.844 -4.338 -5.236 1.00 79.44 376 ASN A N 1
ATOM 3209 C CA . ASN A 1 376 ? -13.709 -5.466 -4.859 1.00 79.44 376 ASN A CA 1
ATOM 3210 C C . ASN A 1 376 ? -14.316 -6.222 -6.055 1.00 79.44 376 ASN A C 1
ATOM 3212 O O . ASN A 1 376 ? -15.171 -7.079 -5.865 1.00 79.44 376 ASN A O 1
ATOM 3216 N N . PHE A 1 377 ? -13.904 -5.931 -7.288 1.00 81.25 377 PHE A N 1
ATOM 3217 C CA . PHE A 1 377 ? -14.343 -6.686 -8.463 1.00 81.25 377 PHE A CA 1
ATOM 3218 C C . PHE A 1 377 ? -13.338 -7.788 -8.825 1.00 81.25 377 PHE A C 1
ATOM 3220 O O . PHE A 1 377 ? -12.128 -7.598 -8.698 1.00 81.25 377 PHE A O 1
ATOM 3227 N N . LEU A 1 378 ? -13.808 -8.903 -9.379 1.00 81.50 378 LEU A N 1
ATOM 3228 C CA . LEU A 1 378 ? -12.947 -9.883 -10.053 1.00 81.50 378 LEU A CA 1
ATOM 3229 C C . LEU A 1 378 ? -12.519 -9.352 -11.440 1.00 81.50 378 LEU A C 1
ATOM 3231 O O . LEU A 1 378 ? -13.131 -8.401 -11.944 1.00 81.50 378 LEU A O 1
ATOM 3235 N N . PRO A 1 379 ? -11.443 -9.865 -12.061 1.00 80.25 379 PRO A N 1
ATOM 3236 C CA . PRO A 1 379 ? -11.194 -9.618 -13.479 1.00 80.25 379 PRO A CA 1
ATOM 3237 C C . PRO A 1 379 ? -12.375 -10.164 -14.292 1.00 80.25 379 PRO A C 1
ATOM 3239 O O . PRO A 1 379 ? -12.744 -11.326 -14.144 1.00 80.25 379 PRO A O 1
ATOM 3242 N N . SER A 1 380 ? -12.994 -9.330 -15.130 1.00 78.38 380 SER A N 1
ATOM 3243 C CA . SER A 1 380 ? -14.235 -9.677 -15.844 1.00 78.38 380 SER A CA 1
ATOM 3244 C C . SER A 1 380 ? -14.096 -10.907 -16.746 1.00 78.38 380 SER A C 1
ATOM 3246 O O . SER A 1 380 ? -15.067 -11.633 -16.939 1.00 78.38 380 SER A O 1
ATOM 3248 N N . PHE A 1 381 ? -12.888 -11.155 -17.254 1.00 77.75 381 PHE A N 1
ATOM 3249 C CA . PHE A 1 381 ? -12.546 -12.278 -18.127 1.00 77.75 381 PHE A CA 1
ATOM 3250 C C . PHE A 1 381 ? -12.129 -13.550 -17.370 1.00 77.75 381 PHE A C 1
ATOM 3252 O O . PHE A 1 381 ? -12.035 -14.605 -17.985 1.00 77.75 381 PHE A O 1
ATOM 3259 N N . SER A 1 382 ? -11.921 -13.480 -16.049 1.00 69.19 382 SER A N 1
ATOM 3260 C CA . SER A 1 382 ? -11.518 -14.627 -15.213 1.00 69.19 382 SER A CA 1
ATOM 3261 C C . SER A 1 382 ? -12.674 -15.243 -14.417 1.00 69.19 382 SER A C 1
ATOM 3263 O O . SER A 1 382 ? -12.461 -16.160 -13.628 1.00 69.19 382 SER A O 1
ATOM 3265 N N . VAL A 1 383 ? -13.906 -14.745 -14.583 1.00 64.88 383 VAL A N 1
ATOM 3266 C CA . VAL A 1 383 ? -15.085 -15.289 -13.890 1.00 64.88 383 VAL A CA 1
ATOM 3267 C C . VAL A 1 383 ? -15.529 -16.578 -14.583 1.00 64.88 383 VAL A C 1
ATOM 3269 O O . VAL A 1 383 ? -16.333 -16.535 -15.519 1.00 64.88 383 VAL A O 1
ATOM 3272 N N . HIS A 1 384 ? -14.994 -17.713 -14.134 1.00 63.78 384 HIS A N 1
ATOM 3273 C CA . HIS A 1 384 ? -15.363 -19.039 -14.631 1.00 63.78 384 HIS A CA 1
ATOM 3274 C C . HIS A 1 384 ? -16.739 -19.492 -14.113 1.00 63.78 384 HIS A C 1
ATOM 3276 O O . HIS A 1 384 ? -17.140 -19.190 -12.992 1.00 63.78 384 HIS A O 1
ATOM 3282 N N . GLU A 1 385 ? -17.451 -20.266 -14.937 1.00 49.56 385 GLU A N 1
ATOM 3283 C CA . GLU A 1 385 ? -18.830 -20.739 -14.713 1.00 49.56 385 GLU A CA 1
ATOM 3284 C C . GLU 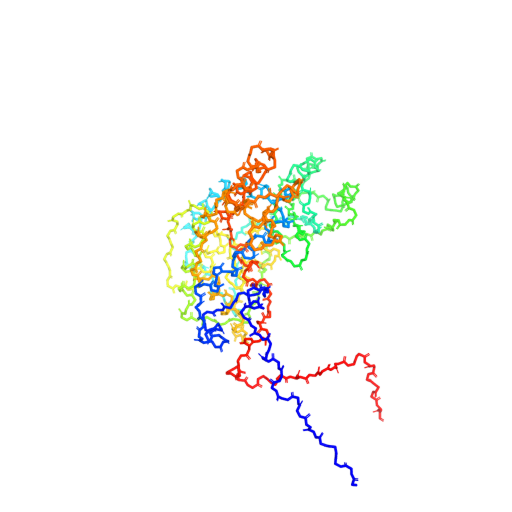A 1 385 ? -19.019 -21.673 -13.503 1.00 49.56 385 GLU A C 1
ATOM 3286 O O . GLU A 1 385 ? -20.152 -21.971 -13.133 1.00 49.56 385 GLU A O 1
ATOM 3291 N N . SER A 1 386 ? -17.944 -22.121 -12.842 1.00 49.06 386 SER A N 1
ATOM 3292 C CA . SER A 1 386 ? -18.042 -22.936 -11.621 1.00 49.06 386 SER A CA 1
ATOM 3293 C C . SER A 1 386 ? -18.597 -22.168 -10.411 1.00 49.06 386 SER A C 1
ATOM 3295 O O . SER A 1 386 ? -18.881 -22.769 -9.376 1.00 49.06 386 SER A O 1
ATOM 3297 N N . GLU A 1 387 ? -18.752 -20.847 -10.517 1.00 53.16 387 GLU A N 1
ATOM 3298 C CA . GLU A 1 387 ? -19.386 -19.999 -9.505 1.00 53.16 387 GLU A CA 1
ATOM 3299 C C . GLU A 1 387 ? -20.915 -20.102 -9.630 1.00 53.16 387 GLU A C 1
ATOM 3301 O O . GLU A 1 387 ? -21.569 -19.343 -10.342 1.00 53.16 387 GLU A O 1
ATOM 3306 N N . GLY A 1 388 ? -21.471 -21.127 -8.977 1.00 45.88 388 GLY A N 1
ATOM 3307 C CA . GLY A 1 388 ? -22.848 -21.586 -9.132 1.00 45.88 388 GLY A CA 1
ATOM 3308 C C . GLY A 1 388 ? -23.917 -20.494 -9.233 1.00 45.88 388 GLY A C 1
ATOM 3309 O O . GLY A 1 388 ? -24.065 -19.651 -8.356 1.00 45.88 388 GLY A O 1
ATOM 3310 N N . SER A 1 389 ? -24.758 -20.605 -10.265 1.00 40.81 389 SER A N 1
ATOM 3311 C CA . SER A 1 389 ? -26.129 -20.067 -10.359 1.00 40.81 389 SER A CA 1
ATOM 3312 C C . SER A 1 389 ? -26.362 -18.568 -10.127 1.00 40.81 389 SER A C 1
ATOM 3314 O O . SER A 1 389 ? -27.515 -18.136 -10.142 1.00 40.81 389 SER A O 1
ATOM 3316 N N . ALA A 1 390 ? -25.325 -17.746 -9.963 1.00 45.81 390 ALA A N 1
ATOM 3317 C CA . ALA A 1 390 ? -25.496 -16.306 -10.048 1.00 45.81 390 ALA A CA 1
ATOM 3318 C C . ALA A 1 390 ? -25.836 -15.977 -11.504 1.00 45.81 390 ALA A C 1
ATOM 3320 O O . ALA A 1 390 ? -24.969 -15.979 -12.377 1.00 45.81 390 ALA A O 1
ATOM 3321 N N . VAL A 1 391 ? -27.125 -15.752 -11.772 1.00 46.44 391 VAL A N 1
ATOM 3322 C CA . VAL A 1 391 ? -27.617 -15.256 -13.058 1.00 46.44 391 VAL A CA 1
ATOM 3323 C C . VAL A 1 391 ? -26.839 -13.980 -13.371 1.00 46.44 391 VAL A C 1
ATOM 3325 O O . VAL A 1 391 ? -27.092 -12.927 -12.784 1.00 46.44 391 VAL A O 1
ATOM 3328 N N . LYS A 1 392 ? -25.858 -14.072 -14.275 1.00 46.59 392 LYS A N 1
ATOM 3329 C CA . LYS A 1 392 ? -25.266 -12.894 -14.902 1.00 46.59 392 LYS A CA 1
ATOM 3330 C C . LYS A 1 392 ? -26.377 -12.285 -15.742 1.00 46.59 392 LYS A C 1
ATOM 3332 O O . LYS A 1 392 ? -26.691 -12.775 -16.822 1.00 46.59 392 LYS A O 1
ATOM 3337 N N . TYR A 1 393 ? -27.013 -11.248 -15.211 1.00 46.94 393 TYR A N 1
ATOM 3338 C CA . TYR A 1 393 ? -27.829 -10.366 -16.022 1.00 46.94 393 TYR A CA 1
ATOM 3339 C C . TYR A 1 393 ? -26.883 -9.648 -16.976 1.00 46.94 393 TYR A C 1
ATOM 3341 O O . TYR A 1 393 ? -26.302 -8.619 -16.638 1.00 46.94 393 TYR A O 1
ATOM 3349 N N . ASP A 1 394 ? -26.707 -10.220 -18.161 1.00 43.28 394 ASP A N 1
ATOM 3350 C CA . ASP A 1 394 ? -26.172 -9.500 -19.303 1.00 43.28 394 ASP A CA 1
ATOM 3351 C C . ASP A 1 394 ? -27.287 -8.547 -19.756 1.00 43.28 394 ASP A C 1
ATOM 3353 O O . ASP A 1 394 ? -28.107 -8.862 -20.616 1.00 43.28 394 ASP A O 1
ATOM 3357 N N . LEU A 1 395 ? -27.447 -7.438 -19.027 1.00 47.47 395 LEU A N 1
ATOM 3358 C CA . LEU A 1 395 ? -28.376 -6.367 -19.371 1.00 47.47 395 LEU A CA 1
ATOM 3359 C C . LEU A 1 395 ? -27.579 -5.343 -20.184 1.00 47.47 395 LEU A C 1
ATOM 3361 O O . LEU A 1 395 ? -26.951 -4.468 -19.586 1.00 47.47 395 LEU A O 1
ATOM 3365 N N . PRO A 1 396 ? -27.587 -5.423 -21.529 1.00 47.53 396 PRO A N 1
ATOM 3366 C CA . PRO A 1 396 ? -26.737 -4.587 -22.372 1.00 47.53 396 PRO A CA 1
ATOM 3367 C C . PRO A 1 396 ? -27.037 -3.089 -22.256 1.00 47.53 396 PRO A C 1
ATOM 3369 O O . PRO A 1 396 ? -26.202 -2.289 -22.651 1.00 47.53 396 PRO A O 1
ATOM 3372 N N . LEU A 1 397 ? -28.182 -2.686 -21.698 1.00 47.22 397 LEU A N 1
ATOM 3373 C CA . LEU A 1 397 ? -28.507 -1.304 -21.354 1.00 47.22 397 LEU A CA 1
ATOM 3374 C C . LEU A 1 397 ? -29.590 -1.292 -20.268 1.00 47.22 397 LEU A C 1
ATOM 3376 O O . LEU A 1 397 ? -30.752 -1.583 -20.555 1.00 47.22 397 LEU A O 1
ATOM 3380 N N . ILE A 1 398 ? -29.265 -0.876 -19.042 1.00 45.97 398 ILE A N 1
ATOM 3381 C CA . ILE A 1 398 ? -30.295 -0.278 -18.185 1.00 45.97 398 ILE A CA 1
ATOM 3382 C C . ILE A 1 398 ? -30.455 1.155 -18.685 1.00 45.97 398 ILE A C 1
ATOM 3384 O O . ILE A 1 398 ? -29.682 2.043 -18.333 1.00 45.97 398 ILE A O 1
ATOM 3388 N N . TYR A 1 399 ? -31.445 1.378 -19.548 1.00 47.03 399 TYR A N 1
ATOM 3389 C CA . TYR A 1 399 ? -31.948 2.725 -19.775 1.00 47.03 399 TYR A CA 1
ATOM 3390 C C . TYR A 1 399 ? -32.395 3.289 -18.422 1.00 47.03 399 TYR A C 1
ATOM 3392 O O . TYR A 1 399 ? -33.297 2.742 -17.787 1.00 47.03 399 TYR A O 1
ATOM 3400 N N . SER A 1 400 ? -31.802 4.404 -17.996 1.00 44.34 400 SER A N 1
ATOM 3401 C CA . SER A 1 400 ? -32.325 5.260 -16.929 1.00 44.34 400 SER A CA 1
ATOM 3402 C C . SER A 1 400 ? -33.587 5.990 -17.418 1.00 44.34 400 SER A C 1
ATOM 3404 O O . SER A 1 400 ? -33.638 7.209 -17.545 1.00 44.34 400 SER A O 1
ATOM 3406 N N . GLY A 1 401 ? -34.621 5.227 -17.768 1.00 47.31 401 GLY A N 1
ATOM 3407 C CA . GLY A 1 401 ? -35.947 5.733 -18.098 1.00 47.31 401 GLY A CA 1
ATOM 3408 C C . GLY A 1 401 ? -36.868 5.641 -16.886 1.00 47.31 401 GLY A C 1
ATOM 3409 O O . GLY A 1 401 ? -36.891 4.626 -16.194 1.00 47.31 401 GLY A O 1
ATOM 3410 N N . ASN A 1 402 ? -37.658 6.686 -16.636 1.00 45.44 402 ASN A N 1
ATOM 3411 C CA . ASN A 1 402 ? -38.688 6.672 -15.596 1.00 45.44 402 ASN A CA 1
ATOM 3412 C C . ASN A 1 402 ? -39.711 5.554 -15.871 1.00 45.44 402 ASN A C 1
ATOM 3414 O O . ASN A 1 402 ? -40.511 5.657 -16.805 1.00 45.44 402 ASN A O 1
ATOM 3418 N N . LEU A 1 403 ? -39.717 4.510 -15.037 1.00 55.25 403 LEU A N 1
ATOM 3419 C CA . LEU A 1 403 ? -40.747 3.471 -15.045 1.00 55.25 403 LEU A CA 1
ATOM 3420 C C . LEU A 1 403 ? -42.079 4.081 -14.589 1.00 55.25 403 LEU A C 1
ATOM 3422 O O . LEU A 1 403 ? -42.316 4.297 -13.402 1.00 55.25 403 LEU A O 1
ATOM 3426 N N . LYS A 1 404 ? -42.966 4.382 -15.542 1.00 58.03 404 LYS A N 1
ATOM 3427 C CA . LYS A 1 404 ? -44.354 4.745 -15.241 1.00 58.03 404 LYS A CA 1
ATOM 3428 C C . LYS A 1 404 ? -45.165 3.469 -15.048 1.00 58.03 404 LYS A C 1
ATOM 3430 O O . LYS A 1 404 ? -45.542 2.821 -16.021 1.00 58.03 404 LYS A O 1
ATOM 3435 N N . PHE A 1 405 ? -45.469 3.131 -13.800 1.00 59.16 405 PHE A N 1
ATOM 3436 C CA . PHE A 1 405 ? -46.467 2.110 -13.498 1.00 59.16 405 PHE A CA 1
ATOM 3437 C C . PHE A 1 405 ? -47.855 2.641 -13.883 1.00 59.16 405 PHE A C 1
ATOM 3439 O O . PHE A 1 405 ? -48.280 3.690 -13.394 1.00 59.16 405 PHE A O 1
ATOM 3446 N N . LYS A 1 406 ? -48.560 1.942 -14.781 1.00 60.31 406 LYS A N 1
ATOM 3447 C CA . LYS A 1 406 ? -50.003 2.146 -14.956 1.00 60.31 406 LYS A CA 1
ATOM 3448 C C . LYS A 1 406 ? -50.714 1.481 -13.778 1.00 60.31 406 LYS A C 1
ATOM 3450 O O . LYS A 1 406 ? -50.422 0.326 -13.480 1.00 60.31 406 LYS A O 1
ATOM 3455 N N . LYS A 1 407 ? -51.584 2.245 -13.117 1.00 58.38 407 LYS A N 1
ATOM 3456 C CA . LYS A 1 407 ? -52.552 1.724 -12.149 1.00 58.38 407 LYS A CA 1
ATOM 3457 C C . LYS A 1 407 ? -53.558 0.809 -12.826 1.00 58.38 407 LYS A C 1
ATOM 3459 O O . LYS A 1 407 ? -53.905 1.111 -13.993 1.00 58.38 407 LYS A O 1
#

Secondary structure (DSSP, 8-state):
---------SSTTSTT--HHHHHHSSSPPPHHHHHHH-TTS-HHHHHHHHHHHHHHHHHHHHTTSHHHHHHTTTHHHHHHHHHHHHHHHHHS-GGGPPP-BTTS---S-SS---EEEEEEEEE-TT--HHHHHHHHTT-TTEEEEEEE---TTTT--EEEEEEEPTT--HHHHHHHHHHHS-TT-EEEEEEE-SSPPEEEES----TTHHHHHHHHHHHHHHHHT-------S-HHHHHHHHHHHH-EETTTTEE-SSHHHHHHHH-SEEEE---S-HHHHHHHHHHHHS----HHHHT--HHHHHHTTEEEEETTEEEETTT--EESSHHHHHHHHHHHTHHHHHHHHHHHHHHHHHHHT--HHHHHHHTTTTSSSPPTT---TTSTT------S-----------

Organism: NCBI:txid146866

pLDDT: mean 87.83, std 15.53, range [29.41, 98.19]